Protein AF-A0A6A5AUQ7-F1 (afdb_monomer)

Sequence (508 aa):
MAEVALPLVTLDAWHAAGIHLLDLRERSEQSYEFASNLVVNIPWSEQKLRSHGASRPRPFLANVETRYVEYPSRTTRFALLCSPTIANDQVDWFTNAALHPTKQPWQVEFYILDCTGTFATAQALAIVATPHTPRPYPHARLWTPNSLMLQLLPILGHVAASTSPSSSVVMDFGCGSGRDIMFLAEEMRAQGVTSWRFYGVDHNKAGMANTIAFAGRRGVHAAYSFVQMDLRKLDAVRGILRKHQNDIKCVFGCRFLHRDLLAVARDELPVGGVFAWSHFAMPADGRPWTWPHPSKSRDILGRDELVTLFADEFEVLVNVFESDSDHGRPLNQFIAVRRAKRHQTSDKAITWTRMRTISLNKAASSSSSSSLHGDSTPLGRARALENGVDEDTKCAEGSGVRVFGAYLAFRLWRRYTTMATTSSTPAATAMRTIEVTPTASDFMLAGGRDVLVIVCWMCNGSCVVGDVAGFGWGVAAAVAARVVVTTFVRGLVGAAVPVVVGGEAVVV

Radius of gyration: 33.2 Å; Cα contacts (8 Å, |Δi|>4): 601; chains: 1; bounding box: 76×81×106 Å

Foldseek 3Di:
DPDPPFAEDAPVVQVVVVAAEEEQDAPVRPPFDFLDLRYDYDHVVLVVVEQPPDDDPPPPCPPDDHYDDAAADLPGEYEYEDAPVCVVVVVCCQQPCVSVVPDHGRRYRHYYYDDPVNVVVCVVVVGTDDPPRPRDFQHRGNYDAPPLLVVVLVVVVVVLVPDDLAEAEEEEEQCQLVNSQLVSLRSCVVVVNDRYAYEYEEQDPSSQSNSLVVCVVSVNNVRYDYHNDDLVPLVVVLVVLQVCQPRYQEYEYEADDDPVSLLSCLVRHHANHKYKYKHFEDDPVNDDDPDPPPVDPNSYHYQCNSCVSNVPFWDWPAFDWFADPPPGTIMTITMIGGHDPPPVPPPVDDDDDDDDDDDDDDDDDDDDDDDDDDDDDDDDDDDDDDDDDDDDDDDDDDDDDDDDDDDDPVVVVVVVVVVPPDDDDDDDDDDDDDDDDDDPPPDDDDDDDDADADDDDDDDDDDDDDDPPDDDDDDDDDDPHDHDHDDDDPDDPDDQDFDDDPNDTDGD

pLDDT: mean 70.65, std 29.85, range [23.12, 98.81]

InterPro domains:
  IPR029063 S-adenosyl-L-methionine-dependent methyltransferase superfamily [G3DSA:3.40.50.150] (148-302)
  IPR029063 S-adenosyl-L-methionine-dependent methyltransferase superfamily [SSF53335] (155-292)

Secondary structure (DSSP, 8-state):
----PPPB--HHHHHHHT-EEEE---TTT-SS-B--TTEEE--THHHHTT---SS---TT-TT----SSSPPPTTS-EEEEE-TTTHHHHHHHHH-GGGSTTSPPP-EEEEEE--HHHHHHHHHTT-BPPTTSPPPSSPP-SSPPPHHHHHHHHHHHHHHHHS-SS-EEEEEET-TT-HHHHHHHHHHHHTT--SEEEEEEES-HHHHHHHHHHHHHTT-TTTEEEEE--TT-HHHHHHHHHHTTTTEEEEEEES---HHHHHHHHHHSPTT-EEEEEEEB--TT-----SSSS-SGGGSB-TTHHHHHHTTTEEEEEEEEEE-TTT--EEEEEEEEEPP-------TTS------------------------------------------------------S--SHHHHHHHHSSSSS--------PPPP------TTS-----------------SS----------------------------TT--S-PPP-EETTEE---

Mean predicted aligned error: 16.61 Å

Organism: Aphanomyces astaci (NCBI:txid112090)

Structure (mmCIF, N/CA/C/O backbone):
data_AF-A0A6A5AUQ7-F1
#
_entry.id   AF-A0A6A5AUQ7-F1
#
loop_
_atom_site.group_PDB
_atom_site.id
_atom_site.type_symbol
_atom_site.label_atom_id
_atom_site.label_alt_id
_atom_site.label_comp_id
_atom_site.label_asym_id
_atom_site.label_entity_id
_atom_site.label_seq_id
_atom_site.pdbx_PDB_ins_code
_atom_site.Cartn_x
_atom_site.Cartn_y
_atom_site.Cartn_z
_atom_site.occupancy
_atom_site.B_iso_or_equiv
_atom_site.auth_seq_id
_atom_site.auth_comp_id
_atom_site.auth_asym_id
_atom_site.auth_atom_id
_atom_site.pdbx_PDB_model_num
ATOM 1 N N . MET A 1 1 ? 35.399 -4.457 -1.326 1.00 48.53 1 MET A N 1
ATOM 2 C CA . MET A 1 1 ? 34.530 -5.525 -1.862 1.00 48.53 1 MET A CA 1
ATOM 3 C C . MET A 1 1 ? 34.556 -5.382 -3.368 1.00 48.53 1 MET A C 1
ATOM 5 O O . MET A 1 1 ? 34.432 -4.251 -3.817 1.00 48.53 1 MET A O 1
ATOM 9 N N . ALA A 1 2 ? 34.825 -6.453 -4.117 1.00 49.97 2 ALA A N 1
ATOM 10 C CA . ALA A 1 2 ? 34.779 -6.389 -5.576 1.00 49.97 2 ALA A CA 1
ATOM 11 C C . ALA A 1 2 ? 33.355 -6.012 -6.001 1.00 49.97 2 ALA A C 1
ATOM 13 O O . ALA A 1 2 ? 32.391 -6.572 -5.477 1.00 49.97 2 ALA A O 1
ATOM 14 N N . GLU A 1 3 ? 33.238 -5.022 -6.877 1.00 66.94 3 GLU A N 1
ATOM 15 C CA . GLU A 1 3 ? 31.969 -4.607 -7.454 1.00 66.94 3 GLU A CA 1
ATOM 16 C C . GLU A 1 3 ? 31.450 -5.769 -8.302 1.00 66.94 3 GLU A C 1
ATOM 18 O O . GLU A 1 3 ? 32.025 -6.115 -9.335 1.00 66.94 3 GLU A O 1
ATOM 23 N N . VAL A 1 4 ? 30.428 -6.464 -7.802 1.00 70.69 4 VAL A N 1
ATOM 24 C CA . VAL A 1 4 ? 29.781 -7.527 -8.568 1.00 70.69 4 VAL A CA 1
ATOM 25 C C . VAL A 1 4 ? 29.001 -6.830 -9.671 1.00 70.69 4 VAL A C 1
ATOM 27 O O . VAL A 1 4 ? 27.964 -6.223 -9.406 1.00 70.69 4 VAL A O 1
ATOM 30 N N . ALA A 1 5 ? 29.528 -6.881 -10.894 1.00 87.75 5 ALA A N 1
ATOM 31 C CA . ALA A 1 5 ? 28.834 -6.366 -12.061 1.00 87.75 5 ALA A CA 1
ATOM 32 C C . ALA A 1 5 ? 27.478 -7.074 -12.185 1.00 87.75 5 ALA A C 1
ATOM 34 O O . ALA A 1 5 ? 27.407 -8.305 -12.219 1.00 87.75 5 ALA A O 1
ATOM 35 N N . LEU A 1 6 ? 26.403 -6.288 -12.218 1.00 95.38 6 LEU A N 1
ATOM 36 C CA . LEU A 1 6 ? 25.053 -6.809 -12.373 1.00 95.38 6 LEU A CA 1
ATOM 37 C C . LEU A 1 6 ? 24.939 -7.514 -13.743 1.00 95.38 6 LEU A C 1
ATOM 39 O O . LEU A 1 6 ? 25.365 -6.932 -14.743 1.00 95.38 6 LEU A O 1
ATOM 43 N N . PRO A 1 7 ? 24.387 -8.737 -13.836 1.00 97.31 7 PRO A N 1
ATOM 44 C CA . PRO A 1 7 ? 24.270 -9.435 -15.112 1.00 97.31 7 PRO A CA 1
ATOM 45 C C . PRO A 1 7 ? 23.380 -8.682 -16.112 1.00 97.31 7 PRO A C 1
ATOM 47 O O . PRO A 1 7 ? 22.283 -8.238 -15.766 1.00 97.31 7 PRO A O 1
ATOM 50 N N . LEU A 1 8 ? 23.840 -8.585 -17.362 1.00 97.44 8 LEU A N 1
ATOM 51 C CA . LEU A 1 8 ? 23.031 -8.174 -18.511 1.00 97.44 8 LEU A CA 1
ATOM 52 C C . LEU A 1 8 ? 22.376 -9.417 -19.125 1.00 97.44 8 LEU A C 1
ATOM 54 O O . LEU A 1 8 ? 23.083 -10.349 -19.511 1.00 97.44 8 LEU A O 1
ATOM 58 N N . VAL A 1 9 ? 21.046 -9.437 -19.227 1.00 97.81 9 VAL A N 1
ATOM 59 C CA . VAL A 1 9 ? 20.286 -10.586 -19.753 1.00 97.81 9 VAL A CA 1
ATOM 60 C C . VAL A 1 9 ? 19.285 -10.177 -20.836 1.00 97.81 9 VAL A C 1
ATOM 62 O O . VAL A 1 9 ? 19.028 -8.994 -21.062 1.00 97.81 9 VAL A O 1
ATOM 65 N N . THR A 1 10 ? 18.713 -11.169 -21.524 1.00 97.38 10 THR A N 1
ATOM 66 C CA . THR A 1 10 ? 17.665 -10.964 -22.533 1.00 97.38 10 THR A CA 1
ATOM 67 C C . THR A 1 10 ? 16.273 -10.879 -21.905 1.00 97.38 10 THR A C 1
ATOM 69 O O . THR A 1 10 ? 16.040 -11.336 -20.783 1.00 97.38 10 THR A O 1
ATOM 72 N N . LEU A 1 11 ? 15.314 -10.339 -22.662 1.00 97.56 11 LEU A N 1
ATOM 73 C CA . LEU A 1 11 ? 13.911 -10.299 -22.249 1.00 97.56 11 LEU A CA 1
ATOM 74 C C . LEU A 1 11 ? 13.304 -11.705 -22.081 1.00 97.56 11 LEU A C 1
ATOM 76 O O . LEU A 1 11 ? 12.533 -11.917 -21.148 1.00 97.56 11 LEU A O 1
ATOM 80 N N . ASP A 1 12 ? 13.704 -12.680 -22.903 1.00 97.44 12 ASP A N 1
ATOM 81 C CA . ASP A 1 12 ? 13.286 -14.084 -22.752 1.00 97.44 12 ASP A CA 1
ATOM 82 C C . ASP A 1 12 ? 13.750 -14.686 -21.422 1.00 97.44 12 ASP A C 1
ATOM 84 O O . ASP A 1 12 ? 12.980 -15.359 -20.735 1.00 97.44 12 ASP A O 1
ATOM 88 N N . ALA A 1 13 ? 14.999 -14.410 -21.027 1.00 97.31 13 ALA A N 1
ATOM 89 C CA . ALA A 1 13 ? 15.547 -14.882 -19.759 1.00 97.31 13 ALA A CA 1
ATOM 90 C C . ALA A 1 13 ? 14.789 -14.284 -18.565 1.00 97.31 13 ALA A C 1
ATOM 92 O O . ALA A 1 13 ? 14.479 -14.994 -17.609 1.00 97.31 13 ALA A O 1
ATOM 93 N N . TRP A 1 14 ? 14.431 -12.998 -18.641 1.00 97.25 14 TRP A N 1
ATOM 94 C CA . TRP A 1 14 ? 13.569 -12.374 -17.640 1.00 97.25 14 TRP A CA 1
ATOM 95 C C . TRP A 1 14 ? 12.188 -13.028 -17.572 1.00 97.25 14 TRP A C 1
ATOM 97 O O . TRP A 1 14 ? 11.718 -13.358 -16.482 1.00 97.25 14 TRP A O 1
ATOM 107 N N . HIS A 1 15 ? 11.548 -13.235 -18.723 1.00 96.81 15 HIS A N 1
ATOM 108 C CA . HIS A 1 15 ? 10.217 -13.828 -18.781 1.00 96.81 15 HIS A CA 1
ATOM 109 C C . HIS A 1 15 ? 10.211 -15.236 -18.167 1.00 96.81 15 HIS A C 1
ATOM 111 O O . HIS A 1 15 ? 9.313 -15.571 -17.397 1.00 96.81 15 HIS A O 1
ATOM 117 N N . ALA A 1 16 ? 11.259 -16.027 -18.420 1.00 96.88 16 ALA A N 1
ATOM 118 C CA . ALA A 1 16 ? 11.455 -17.334 -17.798 1.00 96.88 16 ALA A CA 1
ATOM 119 C C . ALA A 1 16 ? 11.699 -17.259 -16.276 1.00 96.88 16 ALA A C 1
ATOM 121 O O . ALA A 1 16 ? 11.288 -18.163 -15.550 1.00 96.88 16 ALA A O 1
ATOM 122 N N . ALA A 1 17 ? 12.342 -16.196 -15.781 1.00 96.44 17 ALA A N 1
ATOM 123 C CA . ALA A 1 17 ? 12.592 -16.000 -14.352 1.00 96.44 17 ALA A CA 1
ATOM 124 C C . ALA A 1 17 ? 11.321 -15.652 -13.556 1.00 96.44 17 ALA A C 1
ATOM 126 O O . ALA A 1 17 ? 11.266 -15.906 -12.353 1.00 96.44 17 ALA A O 1
ATOM 127 N N . GLY A 1 18 ? 10.303 -15.067 -14.201 1.00 95.25 18 GLY A N 1
ATOM 128 C CA . GLY A 1 18 ? 9.011 -14.776 -13.570 1.00 95.25 18 GLY A CA 1
ATOM 129 C C . GLY A 1 18 ? 9.073 -13.751 -12.429 1.00 95.25 18 GLY A C 1
ATOM 130 O O . GLY A 1 18 ? 8.227 -13.777 -11.536 1.00 95.25 18 GLY A O 1
ATOM 131 N N . ILE A 1 19 ? 10.071 -12.860 -12.434 1.00 94.50 19 ILE A N 1
ATOM 132 C CA . ILE A 1 19 ? 10.223 -11.782 -11.442 1.00 94.50 19 ILE A CA 1
ATOM 133 C C . ILE A 1 19 ? 9.676 -10.452 -11.969 1.00 94.50 19 ILE A C 1
ATOM 135 O O . ILE A 1 19 ? 9.499 -10.264 -13.172 1.00 94.50 19 ILE A O 1
ATOM 139 N N . HIS A 1 20 ? 9.437 -9.491 -11.076 1.00 94.81 20 HIS A N 1
ATOM 140 C CA . HIS A 1 20 ? 9.008 -8.154 -11.483 1.00 94.81 20 HIS A CA 1
ATOM 141 C C . HIS A 1 20 ? 10.052 -7.449 -12.359 1.00 94.81 20 HIS A C 1
ATOM 143 O O . HIS A 1 20 ? 11.252 -7.557 -12.109 1.00 94.81 20 HIS A O 1
ATOM 149 N N . LEU A 1 21 ? 9.583 -6.679 -13.342 1.00 95.44 21 LEU A N 1
ATOM 150 C CA . LEU A 1 21 ? 10.401 -5.810 -14.188 1.00 95.44 21 LEU A CA 1
ATOM 151 C C . LEU A 1 21 ? 10.022 -4.355 -13.948 1.00 95.44 21 LEU A C 1
ATOM 153 O O . LEU A 1 21 ? 8.874 -3.958 -14.155 1.00 95.44 21 LEU A O 1
ATOM 157 N N . LEU A 1 22 ? 10.996 -3.553 -13.539 1.00 95.25 22 LEU A N 1
ATOM 158 C CA . LEU A 1 22 ? 10.864 -2.108 -13.495 1.00 95.25 22 LEU A CA 1
ATOM 159 C C . LEU A 1 22 ? 11.308 -1.531 -14.845 1.00 95.25 22 LEU A C 1
ATOM 161 O O . LEU A 1 22 ? 12.498 -1.502 -15.152 1.00 95.25 22 LEU A O 1
ATOM 165 N N . ASP A 1 23 ? 10.342 -1.080 -15.642 1.00 95.44 23 ASP A N 1
ATOM 166 C CA . ASP A 1 23 ? 10.584 -0.389 -16.908 1.00 95.44 23 ASP A CA 1
ATOM 167 C C . ASP A 1 23 ? 10.932 1.078 -16.633 1.00 95.44 23 ASP A C 1
ATOM 169 O O . ASP A 1 23 ? 10.076 1.858 -16.208 1.00 95.44 23 ASP A O 1
ATOM 173 N N . LEU A 1 24 ? 12.201 1.436 -16.842 1.00 95.25 24 LEU A N 1
ATOM 174 C CA . LEU A 1 24 ? 12.746 2.768 -16.577 1.00 95.25 24 LEU A CA 1
ATOM 175 C C . LEU A 1 24 ? 12.715 3.691 -17.797 1.00 95.25 24 LEU A C 1
ATOM 177 O O . LEU A 1 24 ? 13.176 4.828 -17.697 1.00 95.25 24 LEU A O 1
ATOM 181 N N . ARG A 1 25 ? 12.202 3.234 -18.940 1.00 95.00 25 ARG A N 1
ATOM 182 C CA . ARG A 1 25 ? 12.149 4.046 -20.158 1.00 95.00 25 ARG A CA 1
ATOM 183 C C . ARG A 1 25 ? 11.287 5.280 -19.951 1.00 95.00 25 ARG A C 1
ATOM 185 O O . ARG A 1 25 ? 10.238 5.228 -19.300 1.00 95.00 25 ARG A O 1
ATOM 192 N N . GLU A 1 26 ? 11.727 6.392 -20.523 1.00 93.19 26 GLU A N 1
ATOM 193 C CA . GLU A 1 26 ? 10.918 7.597 -20.607 1.00 93.19 26 GLU A CA 1
ATOM 194 C C . GLU A 1 26 ? 9.684 7.347 -21.470 1.00 93.19 26 GLU A C 1
ATOM 196 O O . GLU A 1 26 ? 9.705 6.545 -22.403 1.00 93.19 26 GLU A O 1
ATOM 201 N N . ARG A 1 27 ? 8.609 8.101 -21.229 1.00 90.56 27 ARG A N 1
ATOM 202 C CA . ARG A 1 27 ? 7.393 7.998 -22.056 1.00 90.56 27 ARG A CA 1
ATOM 203 C C . ARG A 1 27 ? 7.675 8.234 -23.542 1.00 90.56 27 ARG A C 1
ATOM 205 O O . ARG A 1 27 ? 7.022 7.643 -24.388 1.00 90.56 27 ARG A O 1
ATOM 212 N N . SER A 1 28 ? 8.653 9.084 -23.861 1.00 93.69 28 SER A N 1
ATOM 213 C CA . SER A 1 28 ? 9.099 9.342 -25.235 1.00 93.69 28 SER A CA 1
ATOM 214 C C . SER A 1 28 ? 9.925 8.205 -25.846 1.00 93.69 28 SER A C 1
ATOM 216 O O . SER A 1 28 ? 10.066 8.157 -27.062 1.00 93.69 28 SER A O 1
ATOM 218 N N . GLU A 1 29 ? 10.497 7.323 -25.025 1.00 93.25 29 GLU A N 1
ATOM 219 C CA . GLU A 1 29 ? 11.262 6.146 -25.463 1.00 93.25 29 GLU A CA 1
ATOM 220 C C . GLU A 1 29 ? 10.356 4.912 -25.639 1.00 93.25 29 GLU A C 1
ATOM 222 O O . GLU A 1 29 ? 10.711 3.970 -26.349 1.00 93.25 29 GLU A O 1
ATOM 227 N N . GLN A 1 30 ? 9.169 4.908 -25.023 1.00 91.31 30 GLN A N 1
ATOM 228 C CA . GLN A 1 30 ? 8.204 3.814 -25.112 1.00 91.31 30 GLN A CA 1
ATOM 229 C C . GLN A 1 30 ? 7.522 3.764 -26.482 1.00 91.31 30 GLN A C 1
ATOM 231 O O . GLN A 1 30 ? 6.446 4.314 -26.698 1.00 91.31 30 GLN A O 1
ATOM 236 N N . SER A 1 31 ? 8.133 3.029 -27.408 1.00 91.06 31 SER A N 1
ATOM 237 C CA . SER A 1 31 ? 7.503 2.653 -28.683 1.00 91.06 31 SER A CA 1
ATOM 238 C C . SER A 1 31 ? 6.434 1.559 -28.533 1.00 91.06 31 SER A C 1
ATOM 240 O O . SER A 1 31 ? 5.654 1.328 -29.454 1.00 91.06 31 SER A O 1
ATOM 242 N N . TYR A 1 32 ? 6.388 0.892 -27.376 1.00 91.81 32 TYR A N 1
ATOM 243 C CA . TYR A 1 32 ? 5.412 -0.133 -27.017 1.00 91.81 32 TYR A CA 1
ATOM 244 C C . TYR A 1 32 ? 5.265 -0.232 -25.493 1.00 91.81 32 TYR A C 1
ATOM 246 O O . TYR A 1 32 ? 6.197 0.061 -24.736 1.00 91.81 32 TYR A O 1
ATOM 254 N N . GLU A 1 33 ? 4.103 -0.708 -25.050 1.00 91.44 33 GLU A N 1
ATOM 255 C CA . GLU A 1 33 ? 3.820 -1.006 -23.646 1.00 91.44 33 GLU A CA 1
ATOM 256 C C . GLU A 1 33 ? 3.744 -2.516 -23.417 1.00 91.44 33 GLU A C 1
ATOM 258 O O . GLU A 1 33 ? 3.362 -3.277 -24.308 1.00 91.44 33 GLU A O 1
ATOM 263 N N . PHE A 1 34 ? 4.077 -2.955 -22.206 1.00 92.56 34 PHE A N 1
ATOM 264 C CA . PHE A 1 34 ? 3.918 -4.350 -21.815 1.00 92.56 34 PHE A CA 1
ATOM 265 C C . PHE A 1 34 ? 2.489 -4.626 -21.325 1.00 92.56 34 PHE A C 1
ATOM 267 O O . PHE A 1 34 ? 1.947 -3.880 -20.513 1.00 92.56 34 PHE A O 1
ATOM 274 N N . ALA A 1 35 ? 1.902 -5.736 -21.770 1.00 91.50 35 ALA A N 1
ATOM 275 C CA . ALA A 1 35 ? 0.637 -6.277 -21.265 1.00 91.50 35 ALA A CA 1
ATOM 276 C C . ALA A 1 35 ? 0.813 -7.148 -20.004 1.00 91.50 35 ALA A C 1
ATOM 278 O O . ALA A 1 35 ? -0.169 -7.588 -19.411 1.00 91.50 35 ALA A O 1
ATOM 279 N N . SER A 1 36 ? 2.056 -7.426 -19.601 1.00 90.69 36 SER A N 1
ATOM 280 C CA . SER A 1 36 ? 2.368 -8.290 -18.462 1.00 90.69 36 SER A CA 1
ATOM 281 C C . SER A 1 36 ? 2.075 -7.612 -17.118 1.00 90.69 36 SER A C 1
ATOM 283 O O . SER A 1 36 ? 2.457 -6.468 -16.880 1.00 90.69 36 SER A O 1
ATOM 285 N N . ASN A 1 37 ? 1.467 -8.360 -16.194 1.00 89.75 37 ASN A N 1
ATOM 286 C CA . ASN A 1 37 ? 1.226 -7.943 -14.809 1.00 89.75 37 ASN A CA 1
ATOM 287 C C . ASN A 1 37 ? 2.487 -7.983 -13.919 1.00 89.75 37 ASN A C 1
ATOM 289 O O . ASN A 1 37 ? 2.405 -7.700 -12.723 1.00 89.75 37 ASN A O 1
ATOM 293 N N . LEU A 1 38 ? 3.642 -8.341 -14.481 1.00 92.38 38 LEU A N 1
ATOM 294 C CA . LEU A 1 38 ? 4.935 -8.292 -13.801 1.00 92.38 38 LEU A CA 1
ATOM 295 C C . LEU A 1 38 ? 5.730 -7.032 -14.144 1.00 92.38 38 LEU A C 1
ATOM 297 O O . LEU A 1 38 ? 6.709 -6.740 -13.458 1.00 92.38 38 LEU A O 1
ATOM 301 N N . VAL A 1 39 ? 5.311 -6.278 -15.163 1.00 93.12 39 VAL A N 1
ATOM 302 C CA . VAL A 1 39 ? 6.010 -5.072 -15.606 1.00 93.12 39 VAL A CA 1
ATOM 303 C C . VAL A 1 39 ? 5.352 -3.836 -15.011 1.00 93.12 39 VAL A C 1
ATOM 305 O O . VAL A 1 39 ? 4.146 -3.631 -15.128 1.00 93.12 39 VAL A O 1
ATOM 308 N N . VAL A 1 40 ? 6.161 -2.985 -14.388 1.00 91.75 40 VAL A N 1
ATOM 309 C CA . VAL A 1 40 ? 5.739 -1.679 -13.881 1.00 91.75 40 VAL A CA 1
ATOM 310 C C . VAL A 1 40 ? 6.630 -0.626 -14.510 1.00 91.75 40 VAL A C 1
ATOM 312 O O . VAL A 1 40 ? 7.842 -0.644 -14.309 1.00 91.75 40 VAL A O 1
ATOM 315 N N . ASN A 1 41 ? 6.038 0.304 -15.258 1.00 91.69 41 ASN A N 1
ATOM 316 C CA . ASN A 1 41 ? 6.781 1.434 -15.796 1.00 91.69 41 ASN A CA 1
ATOM 317 C C . ASN A 1 41 ? 6.793 2.603 -14.814 1.00 91.69 41 ASN A C 1
ATOM 319 O O . ASN A 1 41 ? 5.745 3.084 -14.386 1.00 91.69 41 ASN A O 1
ATOM 323 N N . ILE A 1 42 ? 7.999 3.067 -14.495 1.00 88.94 42 ILE A N 1
ATOM 324 C CA . ILE A 1 42 ? 8.227 4.318 -13.781 1.00 88.94 42 ILE A CA 1
ATOM 325 C C . ILE A 1 42 ? 9.344 5.054 -14.537 1.00 88.94 42 ILE A C 1
ATOM 327 O O . ILE A 1 42 ? 10.518 4.723 -14.320 1.00 88.94 42 ILE A O 1
ATOM 331 N N . PRO A 1 43 ? 8.998 6.039 -15.388 1.00 90.88 43 PRO A N 1
ATOM 332 C CA . PRO A 1 43 ? 9.950 6.756 -16.233 1.00 90.88 43 PRO A CA 1
ATOM 333 C C . PRO A 1 43 ? 11.170 7.271 -15.472 1.00 90.88 43 PRO A C 1
ATOM 335 O O . PRO A 1 43 ? 11.044 7.719 -14.329 1.00 90.88 43 PRO A O 1
ATOM 338 N N . TRP A 1 44 ? 12.352 7.228 -16.091 1.00 90.94 44 TRP A N 1
ATOM 339 C CA . TRP A 1 44 ? 13.608 7.604 -15.437 1.00 90.94 44 TRP A CA 1
ATOM 340 C C . TRP A 1 44 ? 13.608 9.028 -14.862 1.00 90.94 44 TRP A C 1
ATOM 342 O O . TRP A 1 44 ? 14.082 9.265 -13.747 1.00 90.94 44 TRP A O 1
ATOM 352 N N . SER A 1 45 ? 13.003 9.977 -15.565 1.00 87.00 45 SER A N 1
ATOM 353 C CA . SER A 1 45 ? 12.801 11.351 -15.108 1.00 87.00 45 SER A CA 1
ATOM 354 C C . SER A 1 45 ? 12.014 11.423 -13.795 1.00 87.00 45 SER A C 1
ATOM 356 O O . SER A 1 45 ? 12.358 12.208 -12.907 1.00 87.00 45 SER A O 1
ATOM 358 N N . GLU A 1 46 ? 11.035 10.534 -13.602 1.00 79.94 46 GLU A N 1
ATOM 359 C CA . GLU A 1 46 ? 10.243 10.409 -12.373 1.00 79.94 46 GLU A CA 1
ATOM 360 C C . GLU A 1 46 ? 11.035 9.757 -11.210 1.00 79.94 46 GLU A C 1
ATOM 362 O O . GLU A 1 46 ? 10.570 9.758 -10.059 1.00 79.94 46 GLU A O 1
ATOM 367 N N . GLN A 1 47 ? 12.238 9.221 -11.476 1.00 74.44 47 GLN A N 1
ATOM 368 C CA . GLN A 1 47 ? 13.156 8.611 -10.500 1.00 74.44 47 GLN A CA 1
ATOM 369 C C . GLN A 1 47 ? 14.088 9.654 -9.865 1.00 74.44 47 GLN A C 1
ATOM 371 O O . GLN A 1 47 ? 14.189 9.732 -8.638 1.00 74.44 47 GLN A O 1
ATOM 376 N N . LYS A 1 48 ? 14.749 10.480 -10.694 1.00 58.75 48 LYS A N 1
ATOM 377 C CA . LYS A 1 48 ? 15.821 11.419 -10.288 1.00 58.75 48 LYS A CA 1
ATOM 378 C C . LYS A 1 48 ? 15.346 12.564 -9.385 1.00 58.75 48 LYS A C 1
ATOM 380 O O . LYS A 1 48 ? 16.117 13.092 -8.585 1.00 58.75 48 LYS A O 1
ATOM 385 N N . LEU A 1 49 ? 14.062 12.913 -9.434 1.00 52.25 49 LEU A N 1
ATOM 386 C CA . LEU A 1 49 ? 13.455 13.962 -8.599 1.00 52.25 49 LEU A CA 1
ATOM 387 C C . LEU A 1 49 ? 13.398 13.616 -7.095 1.00 52.25 49 LEU A C 1
ATOM 389 O O . LEU A 1 49 ? 13.007 14.447 -6.273 1.00 52.25 49 LEU A O 1
ATOM 393 N N . ARG A 1 50 ? 13.797 12.398 -6.708 1.00 53.78 50 ARG A N 1
ATOM 394 C CA . ARG A 1 50 ? 13.569 11.831 -5.368 1.00 53.78 50 ARG A CA 1
ATOM 395 C C . ARG A 1 50 ? 14.740 11.997 -4.392 1.00 53.78 50 ARG A C 1
ATOM 397 O O . ARG A 1 50 ? 14.581 11.684 -3.210 1.00 53.78 50 ARG A O 1
ATOM 404 N N . SER A 1 51 ? 15.880 12.509 -4.851 1.00 43.84 51 SER A N 1
ATOM 405 C CA . SER A 1 51 ? 17.178 12.156 -4.250 1.00 43.84 51 SER A CA 1
ATOM 406 C C . SER A 1 51 ? 18.029 13.320 -3.780 1.00 43.84 51 SER A C 1
ATOM 408 O O . SER A 1 51 ? 18.904 13.140 -2.935 1.00 43.84 51 SER A O 1
ATOM 410 N N . HIS A 1 52 ? 17.769 14.529 -4.273 1.00 39.94 52 HIS A N 1
ATOM 411 C CA . HIS A 1 52 ? 18.480 15.714 -3.808 1.00 39.94 52 HIS A CA 1
ATOM 412 C C . HIS A 1 52 ? 17.888 16.207 -2.485 1.00 39.94 52 HIS A C 1
ATOM 414 O O . HIS A 1 52 ? 17.246 17.248 -2.392 1.00 39.94 52 HIS A O 1
ATOM 420 N N . GLY A 1 53 ? 18.143 15.427 -1.436 1.00 42.91 53 GLY A N 1
ATOM 421 C CA . GLY A 1 53 ? 18.118 15.853 -0.042 1.00 42.91 53 GLY A CA 1
ATOM 422 C C . GLY A 1 53 ? 19.437 16.502 0.389 1.00 42.91 53 GLY A C 1
ATOM 423 O O . GLY A 1 53 ? 19.848 16.311 1.526 1.00 42.91 53 GLY A O 1
ATOM 424 N N . ALA A 1 54 ? 20.124 17.230 -0.497 1.00 39.50 54 ALA A N 1
ATOM 425 C CA . ALA A 1 54 ? 21.305 18.010 -0.142 1.00 39.50 54 ALA A CA 1
ATOM 426 C C . ALA A 1 54 ? 21.466 19.222 -1.078 1.00 39.50 54 ALA A C 1
ATOM 428 O O . ALA A 1 54 ? 21.517 19.081 -2.297 1.00 39.50 54 ALA A O 1
ATOM 429 N N . SER A 1 55 ? 21.510 20.404 -0.454 1.00 37.06 55 SER A N 1
ATOM 430 C CA . SER A 1 55 ? 22.151 21.646 -0.921 1.00 37.06 55 SER A CA 1
ATOM 431 C C . SER A 1 55 ? 21.689 22.303 -2.235 1.00 37.06 55 SER A C 1
ATOM 433 O O . SER A 1 55 ? 22.500 22.615 -3.099 1.00 37.06 55 SER A O 1
ATOM 435 N N . ARG A 1 56 ? 20.404 22.667 -2.317 1.00 38.97 56 ARG A N 1
ATOM 436 C CA . ARG A 1 56 ? 19.894 24.032 -2.626 1.00 38.97 56 ARG A CA 1
ATOM 437 C C . ARG A 1 56 ? 18.502 23.928 -3.265 1.00 38.97 56 ARG A C 1
ATOM 439 O O . ARG A 1 56 ? 18.364 23.293 -4.309 1.00 38.97 56 ARG A O 1
ATOM 446 N N . PRO A 1 57 ? 17.473 24.586 -2.706 1.00 42.12 57 PRO A N 1
ATOM 447 C CA . PRO A 1 57 ? 16.237 24.785 -3.445 1.00 42.12 57 PRO A CA 1
ATOM 448 C C . PRO A 1 57 ? 16.558 25.657 -4.663 1.00 42.12 57 PRO A C 1
ATOM 450 O O . PRO A 1 57 ? 17.003 26.792 -4.502 1.00 42.12 57 PRO A O 1
ATOM 453 N N . ARG A 1 58 ? 16.357 25.147 -5.887 1.00 43.28 58 ARG A N 1
ATOM 454 C CA . ARG A 1 58 ? 16.222 26.039 -7.046 1.00 43.28 58 ARG A CA 1
ATOM 455 C C . ARG A 1 58 ? 14.893 26.782 -6.868 1.00 43.28 58 ARG A C 1
ATOM 457 O O . ARG A 1 58 ? 13.859 26.118 -6.820 1.00 43.28 58 ARG A O 1
ATOM 464 N N . PRO A 1 59 ? 14.882 28.119 -6.766 1.00 45.16 59 PRO A N 1
ATOM 465 C CA . PRO A 1 59 ? 13.693 28.859 -6.348 1.00 45.16 59 PRO A CA 1
ATOM 466 C C . PRO A 1 59 ? 12.621 29.033 -7.439 1.00 45.16 59 PRO A C 1
ATOM 468 O O . PRO A 1 59 ? 11.732 29.853 -7.255 1.00 45.16 59 PRO A O 1
ATOM 471 N N . PHE A 1 60 ? 12.659 28.302 -8.564 1.00 43.00 60 PHE A N 1
ATOM 472 C CA . PHE A 1 60 ? 11.817 28.663 -9.718 1.00 43.00 60 PHE A CA 1
ATOM 473 C C . PHE A 1 60 ? 11.011 27.547 -10.399 1.00 43.00 60 PHE A C 1
ATOM 475 O O . PHE A 1 60 ? 10.374 27.800 -11.413 1.00 43.00 60 PHE A O 1
ATOM 482 N N . LEU A 1 61 ? 10.952 26.333 -9.841 1.00 44.50 61 LEU A N 1
ATOM 483 C CA . LEU A 1 61 ? 10.017 25.299 -10.318 1.00 44.50 61 LEU A CA 1
ATOM 484 C C . LEU A 1 61 ? 9.343 24.606 -9.129 1.00 44.50 61 LEU A C 1
ATOM 486 O O . LEU A 1 61 ? 9.712 23.508 -8.725 1.00 44.50 61 LEU A O 1
ATOM 490 N N . ALA A 1 62 ? 8.349 25.279 -8.551 1.00 42.53 62 ALA A N 1
ATOM 491 C CA . ALA A 1 62 ? 7.578 24.811 -7.398 1.00 42.53 62 ALA A CA 1
ATOM 492 C C . ALA A 1 62 ? 6.502 23.750 -7.727 1.00 42.53 62 ALA A C 1
ATOM 494 O O . ALA A 1 62 ? 5.717 23.407 -6.850 1.00 42.53 62 ALA A O 1
ATOM 495 N N . ASN A 1 63 ? 6.471 23.200 -8.947 1.00 41.69 63 ASN A N 1
ATOM 496 C CA . ASN A 1 63 ? 5.361 22.356 -9.417 1.00 41.69 63 ASN A CA 1
ATOM 497 C C . ASN A 1 63 ? 5.725 20.895 -9.720 1.00 41.69 63 ASN A C 1
ATOM 499 O O . ASN A 1 63 ? 4.936 20.202 -10.351 1.00 41.69 63 ASN A O 1
ATOM 503 N N . VAL A 1 64 ? 6.881 20.389 -9.280 1.00 43.94 64 VAL A N 1
ATOM 504 C CA . VAL A 1 64 ? 7.241 18.990 -9.566 1.00 43.94 64 VAL A CA 1
ATOM 505 C C . VAL A 1 64 ? 6.911 18.073 -8.388 1.00 43.94 64 VAL A C 1
ATOM 507 O O . VAL A 1 64 ? 7.695 17.795 -7.480 1.00 43.94 64 VAL A O 1
ATOM 510 N N . GLU A 1 65 ? 5.654 17.665 -8.454 1.00 48.50 65 GLU A N 1
ATOM 511 C CA . GLU A 1 65 ? 4.954 16.557 -7.829 1.00 48.50 65 GLU A CA 1
ATOM 512 C C . GLU A 1 65 ? 5.606 15.219 -8.229 1.00 48.50 65 GLU A C 1
ATOM 514 O O . GLU A 1 65 ? 5.510 14.822 -9.382 1.00 48.50 65 GLU A O 1
ATOM 519 N N . THR A 1 66 ? 6.333 14.539 -7.330 1.00 45.47 66 THR A N 1
ATOM 520 C CA . THR A 1 66 ? 6.664 13.091 -7.436 1.00 45.47 66 THR A CA 1
ATOM 521 C C . THR A 1 66 ? 7.558 12.642 -6.281 1.00 45.47 66 THR A C 1
ATOM 523 O O . THR A 1 66 ? 8.777 12.810 -6.305 1.00 45.47 66 THR A O 1
ATOM 526 N N . ARG A 1 67 ? 6.989 12.021 -5.242 1.00 56.25 67 ARG A N 1
ATOM 527 C CA . ARG A 1 67 ? 7.779 11.359 -4.195 1.00 56.25 67 ARG A CA 1
ATOM 528 C C . ARG A 1 67 ? 7.132 10.052 -3.715 1.00 56.25 67 ARG A C 1
ATOM 530 O O . ARG A 1 67 ? 6.000 10.034 -3.258 1.00 56.25 67 ARG A O 1
ATOM 537 N N . TYR A 1 68 ? 7.927 8.981 -3.782 1.00 55.31 68 TYR A N 1
ATOM 538 C CA . TYR A 1 68 ? 7.873 7.756 -2.965 1.00 55.31 68 TYR A CA 1
ATOM 539 C C . TYR A 1 68 ? 6.573 6.958 -2.868 1.00 55.31 68 TYR A C 1
ATOM 541 O O . TYR A 1 68 ? 6.059 6.808 -1.761 1.00 55.31 68 TYR A O 1
ATOM 549 N N . VAL A 1 69 ? 6.101 6.317 -3.945 1.00 58.25 69 VAL A N 1
ATOM 550 C CA . VAL A 1 69 ? 5.017 5.343 -3.716 1.00 58.25 69 VAL A CA 1
ATOM 551 C C . VAL A 1 69 ? 5.150 3.983 -4.382 1.00 58.25 69 VAL A C 1
ATOM 553 O O . VAL A 1 69 ? 4.677 3.006 -3.812 1.00 58.25 69 VAL A O 1
ATOM 556 N N . GLU A 1 70 ? 5.944 3.827 -5.438 1.00 74.81 70 GLU A N 1
ATOM 557 C CA . GLU A 1 70 ? 5.867 2.586 -6.233 1.00 74.81 70 GLU A CA 1
ATOM 558 C C . GLU A 1 70 ? 7.100 1.692 -6.211 1.00 74.81 70 GLU A C 1
ATOM 560 O O . GLU A 1 70 ? 7.079 0.646 -6.838 1.00 74.81 70 GLU A O 1
ATOM 565 N N . TYR A 1 71 ? 8.161 2.036 -5.474 1.00 80.81 71 TYR A N 1
ATOM 566 C CA . TYR A 1 71 ? 9.331 1.157 -5.443 1.00 80.81 71 TYR A CA 1
ATOM 567 C C . TYR A 1 71 ? 9.097 -0.143 -4.688 1.00 80.81 71 TYR A C 1
ATOM 569 O O . TYR A 1 71 ? 8.403 -0.124 -3.657 1.00 80.81 71 TYR A O 1
ATOM 577 N N . PRO A 1 72 ? 9.788 -1.210 -5.116 1.00 82.19 72 PRO A N 1
ATOM 578 C CA . PRO A 1 72 ? 9.882 -2.412 -4.326 1.00 82.19 72 PRO A CA 1
ATOM 579 C C . PRO A 1 72 ? 10.516 -2.154 -2.970 1.00 82.19 72 PRO A C 1
ATOM 581 O O . PRO A 1 72 ? 11.291 -1.202 -2.783 1.00 82.19 72 PRO A O 1
ATOM 584 N N . SER A 1 73 ? 10.163 -3.005 -2.001 1.00 81.56 73 SER A N 1
ATOM 585 C CA . SER A 1 73 ? 10.951 -3.073 -0.774 1.00 81.56 73 SER A CA 1
ATOM 586 C C . SER A 1 73 ? 12.392 -3.417 -1.154 1.00 81.56 73 SER A C 1
ATOM 588 O O . SER A 1 73 ? 12.653 -4.064 -2.168 1.00 81.56 73 SER A O 1
ATOM 590 N N . ARG A 1 74 ? 13.354 -3.008 -0.329 1.00 84.75 74 ARG A N 1
ATOM 591 C CA . ARG A 1 74 ? 14.769 -3.327 -0.581 1.00 84.75 74 ARG A CA 1
ATOM 592 C C . ARG A 1 74 ? 15.076 -4.826 -0.446 1.00 84.75 74 ARG A C 1
ATOM 594 O O . ARG A 1 74 ? 16.160 -5.247 -0.812 1.00 84.75 74 ARG A O 1
ATOM 601 N N . THR A 1 75 ? 14.120 -5.617 0.037 1.00 82.88 75 THR A N 1
ATOM 602 C CA . THR A 1 75 ? 14.174 -7.083 0.129 1.00 82.88 75 THR A CA 1
ATOM 603 C C . THR A 1 75 ? 13.475 -7.795 -1.031 1.00 82.88 75 THR A C 1
ATOM 605 O O . THR A 1 75 ? 13.578 -9.012 -1.140 1.00 82.88 75 THR A O 1
ATOM 608 N N . THR A 1 76 ? 12.744 -7.070 -1.881 1.00 87.31 76 THR A N 1
ATOM 609 C CA . THR A 1 76 ? 12.066 -7.652 -3.045 1.00 87.31 76 THR A CA 1
ATOM 610 C C . THR A 1 76 ? 13.051 -7.739 -4.203 1.00 87.31 76 THR A C 1
ATOM 612 O O . THR A 1 76 ? 13.686 -6.739 -4.540 1.00 87.31 76 THR A O 1
ATOM 615 N N . ARG A 1 77 ? 13.144 -8.919 -4.822 1.00 92.69 77 ARG A N 1
ATOM 616 C CA . ARG A 1 77 ? 13.925 -9.154 -6.043 1.00 92.69 77 ARG A CA 1
ATOM 617 C C . ARG A 1 77 ? 13.174 -8.656 -7.273 1.00 92.69 77 ARG A C 1
ATOM 619 O O . ARG A 1 77 ? 11.977 -8.911 -7.407 1.00 92.69 77 ARG A O 1
ATOM 626 N N . PHE A 1 78 ? 13.873 -7.968 -8.168 1.00 95.69 78 PHE A N 1
ATOM 627 C CA . PHE A 1 78 ? 13.323 -7.487 -9.436 1.00 95.69 78 PHE A CA 1
ATOM 628 C C . PHE A 1 78 ? 14.429 -7.252 -10.472 1.00 95.69 78 PHE A C 1
ATOM 630 O O . PHE A 1 78 ? 15.618 -7.233 -10.146 1.00 95.69 78 PHE A O 1
ATOM 637 N N . ALA A 1 79 ? 14.018 -7.064 -11.721 1.00 97.31 79 ALA A N 1
ATOM 638 C CA . ALA A 1 79 ? 14.870 -6.708 -12.845 1.00 97.31 79 ALA A CA 1
ATOM 639 C C . ALA A 1 79 ? 14.632 -5.263 -13.298 1.00 97.31 79 ALA A C 1
ATOM 641 O O . ALA A 1 79 ? 13.578 -4.679 -13.027 1.00 97.31 79 ALA A O 1
ATOM 642 N N . LEU A 1 80 ? 15.594 -4.704 -14.031 1.00 97.38 80 LEU A N 1
ATOM 643 C CA . LEU A 1 80 ? 15.474 -3.393 -14.674 1.00 97.38 80 LEU A CA 1
ATOM 644 C C . LEU A 1 80 ? 15.391 -3.546 -16.194 1.00 97.38 80 LEU A C 1
ATOM 646 O O . LEU A 1 80 ? 16.179 -4.286 -16.778 1.00 97.38 80 LEU A O 1
ATOM 650 N N . LEU A 1 81 ? 14.491 -2.804 -16.836 1.00 97.62 81 LEU A N 1
ATOM 651 C CA . LEU A 1 81 ? 14.576 -2.517 -18.267 1.00 97.62 81 LEU A CA 1
ATOM 652 C C . LEU A 1 81 ? 15.083 -1.085 -18.434 1.00 97.62 81 LEU A C 1
ATOM 654 O O . LEU A 1 81 ? 14.411 -0.128 -18.043 1.00 97.62 81 LEU A O 1
ATOM 658 N N . CYS A 1 82 ? 16.286 -0.967 -18.984 1.00 97.56 82 CYS A N 1
ATOM 659 C CA . CYS A 1 82 ? 17.067 0.259 -19.035 1.00 97.56 82 CYS A CA 1
ATOM 660 C C . CYS A 1 82 ? 17.137 0.835 -20.453 1.00 97.56 82 CYS A C 1
ATOM 662 O O . CYS A 1 82 ? 17.182 0.098 -21.441 1.00 97.56 82 CYS A O 1
ATOM 664 N N . SER A 1 83 ? 17.240 2.162 -20.544 1.00 96.19 83 SER A N 1
ATOM 665 C CA . SER A 1 83 ? 17.587 2.840 -21.796 1.00 96.19 83 SER A CA 1
ATOM 666 C C . SER A 1 83 ? 19.080 2.611 -22.081 1.00 96.19 83 SER A C 1
ATOM 668 O O . SER A 1 83 ? 19.903 2.879 -21.199 1.00 96.19 83 SER A O 1
ATOM 670 N N . PRO A 1 84 ? 19.478 2.146 -23.284 1.00 95.56 84 PRO A N 1
ATOM 671 C CA . PRO A 1 84 ? 20.877 1.834 -23.597 1.00 95.56 84 PRO A CA 1
ATOM 672 C C . PRO A 1 84 ? 21.848 2.987 -23.366 1.00 95.56 84 PRO A C 1
ATOM 674 O O . PRO A 1 84 ? 23.010 2.768 -23.040 1.00 95.56 84 PRO A O 1
ATOM 677 N N . THR A 1 85 ? 21.370 4.219 -23.523 1.00 95.19 85 THR A N 1
ATOM 678 C CA . THR A 1 85 ? 22.201 5.426 -23.439 1.00 95.19 85 THR A CA 1
ATOM 679 C C . THR A 1 85 ? 22.618 5.783 -22.013 1.00 95.19 85 THR A C 1
ATOM 681 O O . THR A 1 85 ? 23.612 6.477 -21.826 1.00 95.19 85 THR A O 1
ATOM 684 N N . ILE A 1 86 ? 21.873 5.312 -21.009 1.00 95.50 86 ILE A N 1
ATOM 685 C CA . ILE A 1 86 ? 22.027 5.705 -19.600 1.00 95.50 86 ILE A CA 1
ATOM 686 C C . ILE A 1 86 ? 21.919 4.510 -18.643 1.00 95.50 86 ILE A C 1
ATOM 688 O O . ILE A 1 86 ? 21.687 4.687 -17.448 1.00 95.50 86 ILE A O 1
ATOM 692 N N . ALA A 1 87 ? 22.073 3.286 -19.150 1.00 96.12 87 ALA A N 1
ATOM 693 C CA . ALA A 1 87 ? 21.852 2.073 -18.371 1.00 96.12 87 ALA A CA 1
ATOM 694 C C . ALA A 1 87 ? 22.753 1.981 -17.132 1.00 96.12 87 ALA A C 1
ATOM 696 O O . ALA A 1 87 ? 22.283 1.550 -16.084 1.00 96.12 87 ALA A O 1
ATOM 697 N N . ASN A 1 88 ? 24.006 2.440 -17.218 1.00 95.19 88 ASN A N 1
ATOM 698 C CA . ASN A 1 88 ? 24.925 2.441 -16.075 1.00 95.19 88 ASN A CA 1
ATOM 699 C C . ASN A 1 88 ? 24.409 3.340 -14.942 1.00 95.19 88 ASN A C 1
ATOM 701 O O . ASN A 1 88 ? 24.263 2.867 -13.821 1.00 95.19 88 ASN A O 1
ATOM 705 N N . ASP A 1 89 ? 24.013 4.584 -15.244 1.00 93.38 89 ASP A N 1
ATOM 706 C CA . ASP A 1 89 ? 23.394 5.490 -14.262 1.00 93.38 89 ASP A CA 1
ATOM 707 C C . ASP A 1 89 ? 22.139 4.870 -13.631 1.00 93.38 89 ASP A C 1
ATOM 709 O O . ASP A 1 89 ? 21.873 5.042 -12.439 1.00 93.38 89 ASP A O 1
ATOM 713 N N . GLN A 1 90 ? 21.339 4.183 -14.452 1.00 94.19 90 GLN A N 1
ATOM 714 C CA . GLN A 1 90 ? 20.114 3.523 -14.020 1.00 94.19 90 GLN A CA 1
ATOM 715 C C . GLN A 1 90 ? 20.402 2.358 -13.078 1.00 94.19 90 GLN A C 1
ATOM 717 O O . GLN A 1 90 ? 19.762 2.263 -12.036 1.00 94.19 90 GLN A O 1
ATOM 722 N N . VAL A 1 91 ? 21.368 1.501 -13.403 1.00 95.25 91 VAL A N 1
ATOM 723 C CA . VAL A 1 91 ? 21.772 0.368 -12.564 1.00 95.25 91 VAL A CA 1
ATOM 724 C C . VAL A 1 91 ? 22.397 0.863 -11.260 1.00 95.25 91 VAL A C 1
ATOM 726 O O . VAL A 1 91 ? 21.917 0.492 -10.185 1.00 95.25 91 VAL A O 1
ATOM 729 N N . ASP A 1 92 ? 23.381 1.762 -11.342 1.00 92.94 92 ASP A N 1
ATOM 730 C CA . ASP A 1 92 ? 24.093 2.323 -10.189 1.00 92.94 92 ASP A CA 1
ATOM 731 C C . ASP A 1 92 ? 23.128 2.948 -9.188 1.00 92.94 92 ASP A C 1
ATOM 733 O O . ASP A 1 92 ? 23.266 2.778 -7.979 1.00 92.94 92 ASP A O 1
ATOM 737 N N . TRP A 1 93 ? 22.090 3.627 -9.673 1.00 90.44 93 TRP A N 1
ATOM 738 C CA . TRP A 1 93 ? 21.072 4.224 -8.820 1.00 90.44 93 TRP A CA 1
ATOM 739 C C . TRP A 1 93 ? 20.418 3.240 -7.842 1.00 90.44 93 TRP A C 1
ATOM 741 O O . TRP A 1 93 ? 20.093 3.622 -6.712 1.00 90.44 93 TRP A O 1
ATOM 751 N N . PHE A 1 94 ? 20.217 1.986 -8.255 1.00 91.62 94 PHE A N 1
ATOM 752 C CA . PHE A 1 94 ? 19.579 0.961 -7.431 1.00 91.62 94 PHE A CA 1
ATOM 753 C C . PHE A 1 94 ? 20.578 0.113 -6.637 1.00 91.62 94 PHE A C 1
ATOM 755 O O . PHE A 1 94 ? 20.249 -0.335 -5.532 1.00 91.62 94 PHE A O 1
ATOM 762 N N . THR A 1 95 ? 21.782 -0.101 -7.165 1.00 92.62 95 THR A N 1
ATOM 763 C CA . THR A 1 95 ? 22.767 -1.037 -6.601 1.00 92.62 95 THR A CA 1
ATOM 764 C C . THR A 1 95 ? 23.862 -0.347 -5.783 1.00 92.62 95 THR A C 1
ATOM 766 O O . THR A 1 95 ? 24.414 -0.955 -4.864 1.00 92.62 95 THR A O 1
ATOM 769 N N . ASN A 1 96 ? 24.155 0.930 -6.039 1.00 90.31 96 ASN A N 1
ATOM 770 C CA . ASN A 1 96 ? 25.254 1.640 -5.396 1.00 90.31 96 ASN A CA 1
ATOM 771 C C . ASN A 1 96 ? 24.866 2.144 -3.994 1.00 90.31 96 ASN A C 1
ATOM 773 O O . ASN A 1 96 ? 24.122 3.115 -3.821 1.00 90.31 96 ASN A O 1
ATOM 777 N N . ALA A 1 97 ? 25.436 1.507 -2.968 1.00 87.94 97 ALA A N 1
ATOM 778 C CA . ALA A 1 97 ? 25.237 1.882 -1.569 1.00 87.94 97 ALA A CA 1
ATOM 779 C C . ALA A 1 97 ? 25.701 3.318 -1.251 1.00 87.94 97 ALA A C 1
ATOM 781 O O . ALA A 1 97 ? 25.139 3.956 -0.362 1.00 87.94 97 ALA A O 1
ATOM 782 N N . ALA A 1 98 ? 26.685 3.856 -1.980 1.00 88.25 98 ALA A N 1
ATOM 783 C CA . ALA A 1 98 ? 27.192 5.209 -1.757 1.00 88.25 98 ALA A CA 1
ATOM 784 C C . ALA A 1 98 ? 26.174 6.293 -2.145 1.00 88.25 98 ALA A C 1
ATOM 786 O O . ALA A 1 98 ? 26.163 7.365 -1.541 1.00 88.25 98 ALA A O 1
ATOM 787 N N . LEU A 1 99 ? 25.280 6.008 -3.101 1.00 83.06 99 LEU A N 1
ATOM 788 C CA . LEU A 1 99 ? 24.183 6.912 -3.466 1.00 83.06 99 LEU A CA 1
ATOM 789 C C . LEU A 1 99 ? 23.071 6.934 -2.405 1.00 83.06 99 LEU A C 1
ATOM 791 O O . LEU A 1 99 ? 22.295 7.889 -2.338 1.00 83.06 99 LEU A O 1
ATOM 795 N N . HIS A 1 100 ? 23.008 5.909 -1.546 1.00 82.00 100 HIS A N 1
ATOM 796 C CA . HIS A 1 100 ? 21.997 5.752 -0.497 1.00 82.00 100 HIS A CA 1
ATOM 797 C C . HIS A 1 100 ? 22.636 5.363 0.844 1.00 82.00 100 HIS A C 1
ATOM 799 O O . HIS A 1 100 ? 22.298 4.317 1.390 1.00 82.00 100 HIS A O 1
ATOM 805 N N . PRO A 1 101 ? 23.506 6.195 1.443 1.00 76.88 101 PRO A N 1
ATOM 806 C CA . PRO A 1 101 ? 24.370 5.782 2.557 1.00 76.88 101 PRO A CA 1
ATOM 807 C C . PRO A 1 101 ? 23.613 5.336 3.819 1.00 76.88 101 PRO A C 1
ATOM 809 O O . PRO A 1 101 ? 24.169 4.667 4.683 1.00 76.88 101 PRO A O 1
ATOM 812 N N . THR A 1 102 ? 22.335 5.699 3.944 1.00 75.75 102 THR A N 1
ATOM 813 C CA . THR A 1 102 ? 21.474 5.336 5.078 1.00 75.75 102 THR A CA 1
ATOM 814 C C . THR A 1 102 ? 20.595 4.113 4.816 1.00 75.75 102 THR A C 1
ATOM 816 O O . THR A 1 102 ? 19.777 3.759 5.665 1.00 75.75 102 THR A O 1
ATOM 819 N N . LYS A 1 103 ? 20.691 3.484 3.638 1.00 79.06 103 LYS A N 1
ATOM 820 C CA . LYS A 1 103 ? 19.790 2.409 3.213 1.00 79.06 103 LYS A CA 1
ATOM 821 C C . LYS A 1 103 ? 20.560 1.301 2.491 1.00 79.06 103 LYS A C 1
ATOM 823 O O . LYS A 1 103 ? 21.444 1.567 1.691 1.00 79.06 103 LYS A O 1
ATOM 828 N N . GLN A 1 104 ? 20.167 0.052 2.726 1.00 84.12 104 GLN A N 1
ATOM 829 C CA . GLN A 1 104 ? 20.691 -1.092 1.968 1.00 84.12 104 GLN A CA 1
ATOM 830 C C . GLN A 1 104 ? 20.347 -0.957 0.485 1.00 84.12 104 GLN A C 1
ATOM 832 O O . GLN A 1 104 ? 19.218 -0.561 0.224 1.00 84.12 104 GLN A O 1
ATOM 837 N N . PRO A 1 105 ? 21.215 -1.297 -0.479 1.00 88.50 105 PRO A N 1
ATOM 838 C CA . PRO A 1 105 ? 20.857 -1.329 -1.899 1.00 88.50 105 PRO A CA 1
ATOM 839 C C . PRO A 1 105 ? 19.588 -2.138 -2.193 1.00 88.50 105 PRO A C 1
ATOM 841 O O . PRO A 1 105 ? 19.158 -2.971 -1.394 1.00 88.50 105 PRO A O 1
ATOM 844 N N . TRP A 1 106 ? 18.955 -1.868 -3.332 1.00 91.50 106 TRP A N 1
ATOM 845 C CA . TRP A 1 106 ? 17.854 -2.709 -3.798 1.00 91.50 106 TRP A CA 1
ATOM 846 C C . TRP A 1 106 ? 18.383 -4.053 -4.309 1.00 91.50 106 TRP A C 1
ATOM 848 O O . TRP A 1 106 ? 19.483 -4.123 -4.853 1.00 91.50 106 TRP A O 1
ATOM 858 N N . GLN A 1 107 ? 17.582 -5.112 -4.171 1.00 92.50 107 GLN A N 1
ATOM 859 C CA . GLN A 1 107 ? 17.895 -6.436 -4.715 1.00 92.50 107 GLN A CA 1
ATOM 860 C C . GLN A 1 107 ? 17.569 -6.510 -6.212 1.00 92.50 107 GLN A C 1
ATOM 862 O O . GLN A 1 107 ? 16.614 -7.166 -6.628 1.00 92.50 107 GLN A O 1
ATOM 867 N N . VAL A 1 108 ? 18.363 -5.807 -7.020 1.00 95.56 108 VAL A N 1
ATOM 868 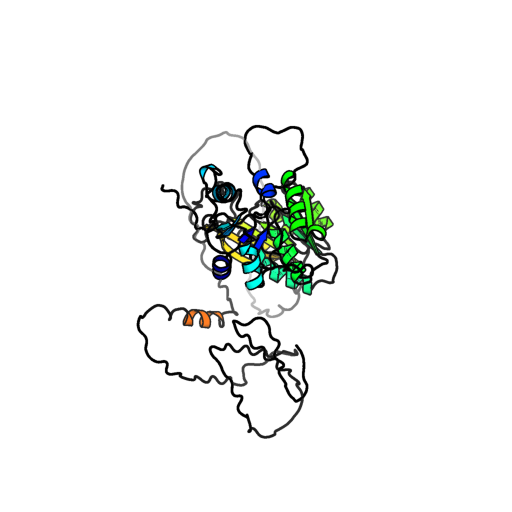C CA . VAL A 1 108 ? 18.315 -5.953 -8.477 1.00 95.56 108 VAL A CA 1
ATOM 869 C C . VAL A 1 108 ? 19.046 -7.234 -8.861 1.00 95.56 108 VAL A C 1
ATOM 871 O O . VAL A 1 108 ? 20.195 -7.425 -8.470 1.00 95.56 108 VAL A O 1
ATOM 874 N N . GLU A 1 109 ? 18.380 -8.114 -9.602 1.00 96.69 109 GLU A N 1
ATOM 875 C CA . GLU A 1 109 ? 18.944 -9.415 -9.979 1.00 96.69 109 GLU A CA 1
ATOM 876 C C . GLU A 1 109 ? 19.733 -9.357 -11.288 1.00 96.69 109 GLU A C 1
ATOM 878 O O . GLU A 1 109 ? 20.812 -9.932 -11.399 1.00 96.69 109 GLU A O 1
ATOM 883 N N . PHE A 1 110 ? 19.200 -8.629 -12.265 1.00 97.44 110 PHE A N 1
ATOM 884 C CA . PHE A 1 110 ? 19.814 -8.375 -13.562 1.00 97.44 110 PHE A CA 1
ATOM 885 C C . PHE A 1 110 ? 19.147 -7.164 -14.221 1.00 97.44 110 PHE A C 1
ATOM 887 O O . PHE A 1 110 ? 18.120 -6.659 -13.749 1.00 97.44 110 PHE A O 1
ATOM 894 N N . TYR A 1 111 ? 19.716 -6.708 -15.331 1.00 98.25 111 TYR A N 1
ATOM 895 C CA . TYR A 1 111 ? 19.115 -5.673 -16.165 1.00 98.25 111 TYR A CA 1
ATOM 896 C C . TYR A 1 111 ? 19.066 -6.092 -17.636 1.00 98.25 111 TYR A C 1
ATOM 898 O O . TYR A 1 111 ? 19.778 -6.995 -18.076 1.00 98.25 111 TYR A O 1
ATOM 906 N N . ILE A 1 112 ? 18.188 -5.430 -18.382 1.00 98.25 112 ILE A N 1
ATOM 907 C CA . ILE A 1 112 ? 17.944 -5.613 -19.811 1.00 98.25 112 ILE A CA 1
ATOM 908 C C . ILE A 1 112 ? 18.137 -4.251 -20.474 1.00 98.25 112 ILE A C 1
ATOM 910 O O . ILE A 1 1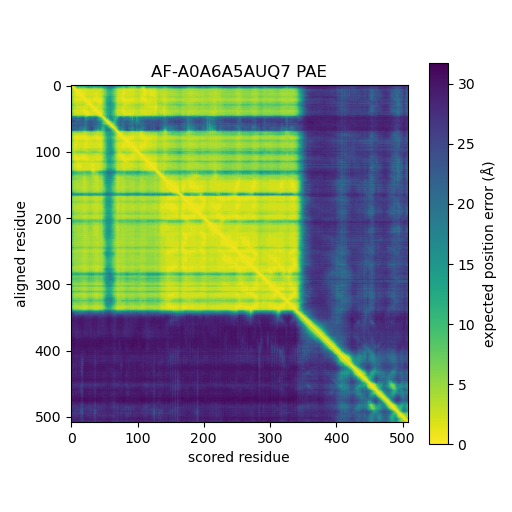12 ? 17.704 -3.233 -19.933 1.00 98.25 112 ILE A O 1
ATOM 914 N N . LEU A 1 113 ? 18.751 -4.219 -21.654 1.00 97.62 113 LEU A N 1
ATOM 915 C CA . LEU A 1 113 ? 18.805 -3.018 -22.489 1.00 97.62 113 LEU A CA 1
ATOM 916 C C . LEU A 1 113 ? 17.622 -3.008 -23.460 1.00 97.62 113 LEU A C 1
ATOM 918 O O . LEU A 1 113 ? 17.402 -3.990 -24.173 1.00 97.62 113 LEU A O 1
ATOM 922 N N . ASP A 1 114 ? 16.867 -1.911 -23.515 1.00 96.69 114 ASP A N 1
ATOM 923 C CA . ASP A 1 114 ? 15.822 -1.759 -24.531 1.00 96.69 114 ASP A CA 1
ATOM 924 C C . ASP A 1 114 ? 16.448 -1.447 -25.891 1.00 96.69 114 ASP A C 1
ATOM 926 O O . ASP A 1 114 ? 16.986 -0.369 -26.122 1.00 96.69 114 ASP A O 1
ATOM 930 N N . CYS A 1 115 ? 16.406 -2.414 -26.798 1.00 94.81 115 CYS A N 1
ATOM 931 C CA . CYS A 1 115 ? 16.953 -2.311 -28.142 1.00 94.81 115 CYS A CA 1
ATOM 932 C C . CYS A 1 115 ? 15.903 -2.755 -29.166 1.00 94.81 115 CYS A C 1
ATOM 934 O O . CYS A 1 115 ? 14.841 -3.263 -28.810 1.00 94.81 115 CYS A O 1
ATOM 936 N N . THR A 1 116 ? 16.202 -2.623 -30.461 1.00 89.00 116 THR A N 1
ATOM 937 C CA . THR A 1 116 ? 15.282 -3.052 -31.531 1.00 89.00 116 THR A CA 1
ATOM 938 C C . THR A 1 116 ? 14.873 -4.526 -31.402 1.00 89.00 116 THR A C 1
ATOM 940 O O . THR A 1 116 ? 13.733 -4.874 -31.699 1.00 89.00 116 THR A O 1
ATOM 943 N N . GLY A 1 117 ? 15.769 -5.386 -30.902 1.00 94.56 117 GLY A N 1
ATOM 944 C CA . GLY A 1 117 ? 15.463 -6.792 -30.630 1.00 94.56 117 GLY A CA 1
ATOM 945 C C . GLY A 1 117 ? 14.471 -6.995 -29.481 1.00 94.56 117 GLY A C 1
ATOM 946 O O . GLY A 1 117 ? 13.668 -7.920 -29.536 1.00 94.56 117 GLY A O 1
ATOM 947 N N . THR A 1 118 ? 14.457 -6.106 -28.482 1.00 95.44 118 THR A N 1
ATOM 948 C CA . THR A 1 118 ? 13.596 -6.217 -27.295 1.00 95.44 118 THR A CA 1
ATOM 949 C C . THR A 1 118 ? 12.115 -6.182 -27.668 1.00 95.44 118 THR A C 1
A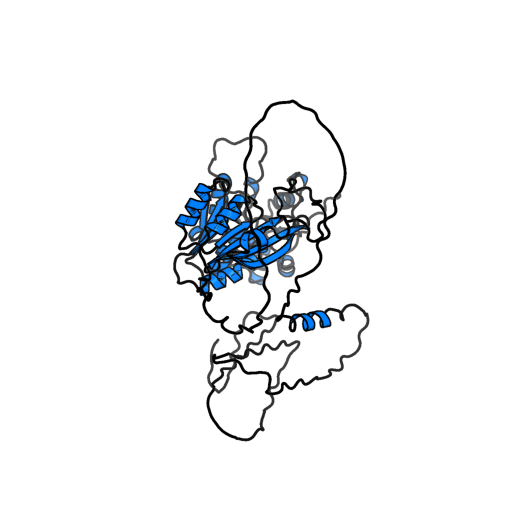TOM 951 O O . THR A 1 118 ? 11.340 -6.982 -27.148 1.00 95.44 118 THR A O 1
ATOM 954 N N . PHE A 1 119 ? 11.723 -5.335 -28.627 1.00 94.94 119 PHE A N 1
ATOM 955 C CA . PHE A 1 119 ? 10.349 -5.305 -29.133 1.00 94.94 119 PHE A CA 1
ATOM 956 C C . PHE A 1 119 ? 9.960 -6.607 -29.844 1.00 94.94 119 PHE A C 1
ATOM 958 O O . PHE A 1 119 ? 8.910 -7.173 -29.548 1.00 94.94 119 PHE A O 1
ATOM 965 N N . ALA A 1 120 ? 10.816 -7.115 -30.738 1.00 96.00 120 ALA A N 1
ATOM 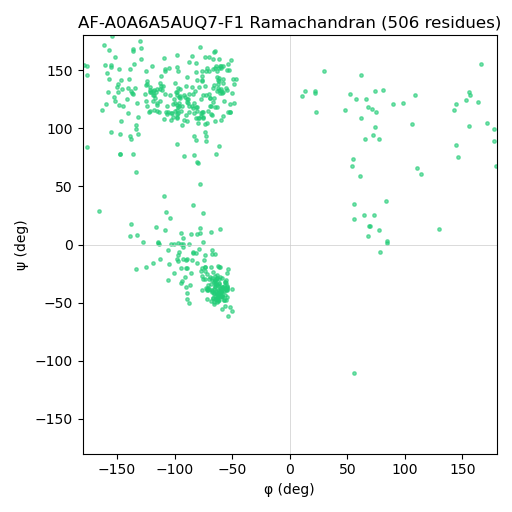966 C CA . ALA A 1 120 ? 10.561 -8.369 -31.450 1.00 96.00 120 ALA A CA 1
ATOM 967 C C . ALA A 1 120 ? 10.424 -9.551 -30.475 1.00 96.00 120 ALA A C 1
ATOM 969 O O . ALA A 1 120 ? 9.509 -10.363 -30.607 1.00 96.00 120 ALA A O 1
ATOM 970 N N . THR A 1 121 ? 11.273 -9.603 -29.444 1.00 97.00 121 THR A N 1
ATOM 971 C CA . THR A 1 121 ? 11.159 -10.585 -28.363 1.00 97.00 121 THR A CA 1
ATOM 972 C C . THR A 1 121 ? 9.858 -10.411 -27.577 1.00 97.00 121 THR A C 1
ATOM 974 O O . THR A 1 121 ? 9.144 -11.384 -27.354 1.00 97.00 121 THR A O 1
ATOM 977 N N . ALA A 1 122 ? 9.485 -9.182 -27.207 1.00 96.19 122 ALA A N 1
ATOM 978 C CA . ALA A 1 122 ? 8.231 -8.918 -26.499 1.00 96.19 122 ALA A CA 1
ATOM 979 C C . ALA A 1 122 ? 7.000 -9.357 -27.317 1.00 96.19 122 ALA A C 1
ATOM 981 O O . ALA A 1 122 ? 6.037 -9.883 -26.755 1.00 96.19 122 ALA A O 1
ATOM 982 N N . GLN A 1 123 ? 7.030 -9.168 -28.641 1.00 95.56 123 GLN A N 1
ATOM 983 C CA . GLN A 1 123 ? 5.992 -9.654 -29.551 1.00 95.56 123 GLN A CA 1
ATOM 984 C C . GLN A 1 123 ? 5.959 -11.184 -29.611 1.00 95.56 123 GLN A C 1
ATOM 986 O O . GLN A 1 123 ? 4.879 -11.762 -29.505 1.00 95.56 123 GLN A O 1
ATOM 991 N N . ALA A 1 124 ? 7.118 -11.840 -29.733 1.00 96.50 124 ALA A N 1
ATOM 992 C CA . ALA A 1 124 ? 7.221 -13.300 -29.759 1.00 96.50 124 ALA A CA 1
ATOM 993 C C . ALA A 1 124 ? 6.716 -13.948 -28.457 1.00 96.50 124 ALA A C 1
ATOM 995 O O . ALA A 1 124 ? 6.100 -15.010 -28.489 1.00 96.50 124 ALA A O 1
ATOM 996 N N . LEU A 1 125 ? 6.918 -13.272 -27.325 1.00 95.94 125 LEU A N 1
ATOM 997 C CA . LEU A 1 125 ? 6.401 -13.661 -26.012 1.00 95.94 125 LEU A CA 1
ATOM 998 C C . LEU A 1 125 ? 4.919 -13.304 -25.797 1.00 95.94 125 LEU A C 1
ATOM 1000 O O . LEU A 1 125 ? 4.365 -13.634 -24.752 1.00 95.94 125 LEU A O 1
ATOM 1004 N N . ALA A 1 126 ? 4.273 -12.619 -26.748 1.00 94.81 126 ALA A N 1
ATOM 1005 C CA . ALA A 1 126 ? 2.898 -12.125 -26.643 1.00 94.81 126 ALA A CA 1
ATOM 1006 C C . ALA A 1 126 ? 2.642 -11.228 -25.410 1.00 94.81 126 ALA A C 1
ATOM 1008 O O . ALA A 1 126 ? 1.552 -11.226 -24.840 1.00 94.81 126 ALA A O 1
ATOM 1009 N N . ILE A 1 127 ? 3.641 -10.432 -25.010 1.00 93.62 127 ILE A N 1
ATOM 1010 C CA . ILE A 1 127 ? 3.565 -9.527 -23.847 1.00 93.62 127 ILE A CA 1
ATOM 1011 C C . ILE A 1 127 ? 3.495 -8.046 -24.229 1.00 93.62 127 ILE A C 1
ATOM 1013 O O . ILE A 1 127 ? 3.655 -7.191 -23.361 1.00 93.62 127 ILE A O 1
ATOM 1017 N N . VAL A 1 128 ? 3.253 -7.719 -25.500 1.00 93.94 128 VAL A N 1
ATOM 1018 C CA . VAL A 1 128 ? 3.012 -6.342 -25.961 1.00 93.94 128 VAL A CA 1
ATOM 1019 C C . VAL A 1 128 ? 1.527 -6.006 -25.831 1.00 93.94 128 VAL A C 1
ATOM 1021 O O . VAL A 1 128 ? 0.671 -6.750 -26.305 1.00 93.94 128 VAL A O 1
ATOM 1024 N N . ALA A 1 129 ? 1.210 -4.872 -25.208 1.00 91.00 129 ALA A N 1
ATOM 1025 C CA . ALA A 1 129 ? -0.152 -4.359 -25.153 1.00 91.00 129 ALA A CA 1
ATOM 1026 C C . ALA A 1 129 ? -0.588 -3.865 -26.537 1.00 91.00 129 ALA A C 1
ATOM 1028 O O . ALA A 1 129 ? 0.109 -3.077 -27.177 1.00 91.00 129 ALA A O 1
ATOM 1029 N N . THR A 1 130 ? -1.759 -4.304 -26.999 1.00 87.25 130 THR A N 1
ATOM 1030 C CA . THR A 1 130 ? -2.386 -3.688 -28.174 1.00 87.25 130 THR A CA 1
ATOM 1031 C C . THR A 1 130 ? -3.121 -2.412 -27.745 1.00 87.25 130 THR A C 1
ATOM 1033 O O . THR A 1 130 ? -3.533 -2.326 -26.585 1.00 87.25 130 THR A O 1
ATOM 1036 N N . PRO A 1 131 ? -3.357 -1.437 -28.645 1.00 79.56 131 PRO A N 1
ATOM 1037 C CA . PRO A 1 131 ? -4.061 -0.190 -28.314 1.00 79.56 131 PRO A CA 1
ATOM 1038 C C . PRO A 1 131 ? -5.432 -0.377 -27.643 1.00 79.56 131 PRO A C 1
ATOM 1040 O O . PRO A 1 131 ? -5.938 0.537 -26.997 1.00 79.56 131 PRO A O 1
ATOM 1043 N N . HIS A 1 132 ? -6.039 -1.555 -27.799 1.00 77.56 132 HIS A N 1
ATOM 1044 C CA . HIS A 1 132 ? -7.344 -1.895 -27.239 1.00 77.56 132 HIS A CA 1
ATOM 1045 C C . HIS A 1 132 ? -7.284 -2.982 -26.165 1.00 77.56 132 HIS A C 1
ATOM 1047 O O . HIS A 1 132 ? -8.330 -3.339 -25.630 1.00 77.56 132 HIS A O 1
ATOM 1053 N N . THR A 1 133 ? -6.102 -3.510 -25.832 1.00 76.06 133 THR A N 1
ATOM 1054 C CA . THR A 1 133 ? -5.968 -4.468 -24.735 1.00 76.06 133 THR A CA 1
ATOM 1055 C C . THR A 1 133 ? -6.175 -3.712 -23.424 1.00 76.06 133 THR A C 1
ATOM 1057 O O . THR A 1 133 ? -5.356 -2.849 -23.092 1.00 76.06 133 THR A O 1
ATOM 1060 N N . PRO A 1 134 ? -7.236 -4.009 -22.650 1.00 77.75 134 PRO A N 1
ATOM 1061 C CA . PRO A 1 134 ? -7.379 -3.432 -21.326 1.00 77.75 134 PRO A CA 1
ATOM 1062 C C . PRO A 1 134 ? -6.157 -3.828 -20.504 1.00 77.75 134 PRO A C 1
ATOM 1064 O O . PRO A 1 134 ? -5.785 -5.004 -20.467 1.00 77.75 134 PRO A O 1
ATOM 1067 N N . ARG A 1 135 ? -5.515 -2.857 -19.848 1.00 78.75 135 ARG A N 1
ATOM 1068 C CA . ARG A 1 135 ? -4.428 -3.182 -18.922 1.00 78.75 135 ARG A CA 1
ATOM 1069 C C . ARG A 1 135 ? -4.967 -4.130 -17.846 1.00 78.75 135 ARG A C 1
ATOM 1071 O O . ARG A 1 135 ? -6.073 -3.881 -17.355 1.00 78.75 135 ARG A O 1
ATOM 1078 N N . PRO A 1 136 ? -4.200 -5.159 -17.442 1.00 81.94 136 PRO A N 1
ATOM 1079 C CA . PRO A 1 136 ? -4.582 -5.989 -16.312 1.00 81.94 136 PRO A CA 1
ATOM 1080 C C . PRO A 1 136 ? -4.927 -5.113 -15.106 1.00 81.94 136 PRO A C 1
ATOM 1082 O O . PRO A 1 136 ? -4.186 -4.181 -14.762 1.00 81.94 136 PRO A O 1
ATOM 1085 N N . TYR A 1 137 ? -6.080 -5.400 -14.508 1.00 86.44 137 TYR A N 1
ATOM 1086 C CA . TYR A 1 137 ? -6.552 -4.754 -13.295 1.00 86.44 137 TYR A CA 1
ATOM 1087 C C . TYR A 1 137 ? -6.862 -5.834 -12.254 1.00 86.44 137 TYR A C 1
ATOM 1089 O O . TYR A 1 137 ? -7.591 -6.772 -12.583 1.00 86.44 137 TYR A O 1
ATOM 1097 N N . PRO A 1 138 ? -6.348 -5.732 -11.019 1.00 90.62 138 PRO A N 1
ATOM 1098 C CA . PRO A 1 138 ? -5.490 -4.671 -10.483 1.00 90.62 138 PRO A CA 1
ATOM 1099 C C . PRO A 1 138 ? -4.142 -4.528 -11.200 1.00 90.62 138 PRO A C 1
ATOM 1101 O O . PRO A 1 138 ? -3.615 -5.490 -11.756 1.00 90.62 138 PRO A O 1
ATOM 1104 N N . HIS A 1 139 ? -3.578 -3.319 -11.203 1.00 87.94 139 HIS A N 1
ATOM 1105 C CA . HIS A 1 139 ? -2.304 -3.078 -11.880 1.00 87.94 139 HIS A CA 1
ATOM 1106 C C . HIS A 1 139 ? -1.150 -3.818 -11.187 1.00 87.94 139 HIS A C 1
ATOM 1108 O O . HIS A 1 139 ? -1.145 -3.971 -9.963 1.00 87.94 139 HIS A O 1
ATOM 1114 N N . ALA A 1 140 ? -0.121 -4.184 -11.954 1.00 88.12 140 ALA A N 1
ATOM 1115 C CA . ALA A 1 140 ? 1.144 -4.715 -11.444 1.00 88.12 140 ALA A CA 1
ATOM 1116 C C . ALA A 1 140 ? 1.707 -3.849 -10.300 1.00 88.12 140 ALA A C 1
ATOM 1118 O O . ALA A 1 140 ? 1.655 -2.619 -10.370 1.00 88.12 140 ALA A O 1
ATOM 1119 N N . ARG A 1 141 ? 2.235 -4.461 -9.235 1.00 88.19 141 ARG A N 1
ATOM 1120 C CA . ARG A 1 141 ? 2.789 -3.758 -8.061 1.00 88.19 141 ARG A CA 1
ATOM 1121 C C . ARG A 1 141 ? 4.220 -4.202 -7.842 1.00 88.19 141 ARG A C 1
ATOM 1123 O O . ARG A 1 141 ? 4.494 -5.391 -7.907 1.00 88.19 141 ARG A O 1
ATOM 1130 N N . LEU A 1 142 ? 5.106 -3.263 -7.522 1.00 85.00 142 LEU A N 1
ATOM 1131 C CA . LEU A 1 142 ? 6.448 -3.612 -7.044 1.00 85.00 142 LEU A CA 1
ATOM 1132 C C . LEU A 1 142 ? 6.505 -3.687 -5.518 1.00 85.00 142 LEU A C 1
ATOM 1134 O O . LEU A 1 142 ? 7.480 -4.171 -4.968 1.00 85.00 142 LEU A O 1
ATOM 1138 N N . TRP A 1 143 ? 5.480 -3.210 -4.814 1.00 86.75 143 TRP A N 1
ATOM 1139 C CA . TRP A 1 143 ? 5.389 -3.279 -3.360 1.00 86.75 143 TRP A CA 1
ATOM 1140 C C . TRP A 1 143 ? 4.392 -4.350 -2.935 1.00 86.75 143 TRP A C 1
ATOM 1142 O O . TRP A 1 143 ? 3.402 -4.619 -3.613 1.00 86.75 143 TRP A O 1
ATOM 1152 N N . THR A 1 144 ? 4.631 -4.909 -1.757 1.00 87.88 144 THR A N 1
ATOM 1153 C CA . THR A 1 144 ? 3.670 -5.754 -1.051 1.00 87.88 144 THR A CA 1
ATOM 1154 C C . THR A 1 144 ? 2.907 -4.878 -0.054 1.00 87.88 144 THR A C 1
ATOM 1156 O O . THR A 1 144 ? 3.549 -4.062 0.620 1.00 87.88 144 THR A O 1
ATOM 1159 N N . PRO A 1 145 ? 1.565 -4.971 0.028 1.00 92.50 145 PRO A N 1
ATOM 1160 C CA . PRO A 1 145 ? 0.825 -4.302 1.094 1.00 92.50 145 PRO A CA 1
ATOM 1161 C C . PRO A 1 145 ? 1.201 -4.904 2.452 1.00 92.50 145 PRO A C 1
ATOM 1163 O O . PRO A 1 145 ? 1.774 -5.994 2.528 1.00 92.50 145 PRO A O 1
ATOM 1166 N N . ASN A 1 146 ? 0.835 -4.231 3.538 1.00 93.81 146 ASN A N 1
ATOM 1167 C CA . ASN A 1 146 ? 0.824 -4.874 4.842 1.00 93.81 146 ASN A CA 1
ATOM 1168 C C . ASN A 1 146 ? -0.037 -6.149 4.761 1.00 93.81 146 ASN A C 1
ATOM 1170 O O . ASN A 1 146 ? -1.146 -6.142 4.231 1.00 93.81 146 ASN A O 1
ATOM 1174 N N . SER A 1 147 ? 0.481 -7.245 5.291 1.00 95.06 147 SER A N 1
ATOM 1175 C CA . SER A 1 147 ? -0.152 -8.566 5.388 1.00 95.06 147 SER A CA 1
ATOM 1176 C C . SER A 1 147 ? -1.529 -8.542 6.073 1.00 95.06 147 SER A C 1
ATOM 1178 O O . SER A 1 147 ? -2.380 -9.374 5.755 1.00 95.06 147 SER A O 1
ATOM 1180 N N . LEU A 1 148 ? -1.814 -7.542 6.920 1.00 97.50 148 LEU A N 1
ATOM 1181 C CA . LEU A 1 148 ? -3.161 -7.252 7.428 1.00 97.50 148 LEU A CA 1
ATOM 1182 C C . LEU A 1 148 ? -4.176 -7.075 6.292 1.00 97.50 148 LEU A C 1
ATOM 1184 O O . LEU A 1 148 ? -5.306 -7.540 6.404 1.00 97.50 148 LEU A O 1
ATOM 1188 N N . MET A 1 149 ? -3.785 -6.433 5.188 1.00 98.00 149 MET A N 1
ATOM 1189 C CA . MET A 1 149 ? -4.675 -6.172 4.054 1.00 98.00 149 MET A CA 1
ATOM 1190 C C . MET A 1 149 ? -5.145 -7.464 3.390 1.00 98.00 149 MET A C 1
ATOM 1192 O O . MET A 1 149 ? -6.285 -7.535 2.939 1.00 98.00 149 MET A O 1
ATOM 1196 N N . LEU A 1 150 ? -4.303 -8.502 3.381 1.00 96.75 150 LEU A N 1
ATOM 1197 C CA . LEU A 1 150 ? -4.649 -9.812 2.823 1.00 96.75 150 LEU A CA 1
ATOM 1198 C C . LEU A 1 150 ? -5.736 -10.517 3.646 1.00 96.75 150 LEU A C 1
ATOM 1200 O O . LEU A 1 150 ? -6.526 -11.277 3.095 1.00 96.75 150 LEU A O 1
ATOM 1204 N N . GLN A 1 151 ? -5.801 -10.240 4.949 1.00 98.00 151 GLN A N 1
ATOM 1205 C CA . GLN A 1 151 ? -6.841 -10.758 5.843 1.00 98.00 151 GLN A CA 1
ATOM 1206 C C . GLN A 1 151 ? -8.086 -9.871 5.858 1.00 98.00 151 GLN A C 1
ATOM 1208 O O . GLN A 1 151 ? -9.206 -10.367 5.951 1.00 98.00 151 GLN A O 1
ATOM 1213 N N . LEU A 1 152 ? -7.902 -8.557 5.731 1.00 98.50 152 LEU A N 1
ATOM 1214 C CA . LEU A 1 152 ? -8.991 -7.590 5.728 1.00 98.50 152 LEU A CA 1
ATOM 1215 C C . LEU A 1 152 ? -9.814 -7.644 4.435 1.00 98.50 152 LEU A C 1
ATOM 1217 O O . LEU A 1 152 ? -11.037 -7.547 4.491 1.00 98.50 152 LEU A O 1
ATOM 1221 N N . LEU A 1 153 ? -9.171 -7.837 3.281 1.00 98.38 153 LEU A N 1
ATOM 1222 C CA . LEU A 1 153 ? -9.829 -7.872 1.974 1.00 98.38 153 LEU A CA 1
ATOM 1223 C C . LEU A 1 153 ? -11.018 -8.852 1.898 1.00 98.38 153 LEU A C 1
ATOM 1225 O O . LEU A 1 153 ? -12.109 -8.401 1.547 1.00 98.38 153 LEU A O 1
ATOM 1229 N N . PRO A 1 154 ? -10.887 -10.153 2.243 1.00 98.19 154 PRO A N 1
ATOM 1230 C CA . PRO A 1 154 ? -12.028 -11.064 2.197 1.00 98.19 154 PRO A CA 1
ATOM 1231 C C . PRO A 1 154 ? -13.149 -10.636 3.151 1.00 98.19 154 PRO A C 1
ATOM 1233 O O . PRO A 1 154 ? -14.317 -10.760 2.796 1.00 98.19 154 PRO A O 1
ATOM 1236 N N . ILE A 1 155 ? -12.834 -10.083 4.326 1.00 98.19 155 ILE A N 1
ATOM 1237 C CA . ILE A 1 155 ? -13.844 -9.588 5.277 1.00 98.19 155 ILE A CA 1
ATOM 1238 C C . ILE A 1 155 ? -14.630 -8.427 4.656 1.00 98.19 155 ILE A C 1
ATOM 1240 O O . ILE A 1 155 ? -15.861 -8.438 4.675 1.00 98.19 155 ILE A O 1
ATOM 1244 N N . LEU A 1 156 ? -13.943 -7.460 4.040 1.00 97.81 156 LEU A N 1
ATOM 1245 C CA . LEU A 1 156 ? -14.597 -6.342 3.357 1.00 97.81 156 LEU A CA 1
ATOM 1246 C C . LEU A 1 156 ? -15.425 -6.793 2.149 1.00 97.81 156 LEU A C 1
ATOM 1248 O O . LEU A 1 156 ? -16.491 -6.226 1.922 1.00 97.81 156 LEU A O 1
ATOM 1252 N N . GLY A 1 157 ? -14.996 -7.831 1.426 1.00 96.75 157 GLY A N 1
ATOM 1253 C CA . GLY A 1 157 ? -15.783 -8.444 0.352 1.00 96.75 157 GLY A CA 1
ATOM 1254 C C . GLY A 1 157 ? -17.127 -8.996 0.845 1.00 96.75 157 GLY A C 1
ATOM 1255 O O . GLY A 1 157 ? -18.167 -8.717 0.250 1.00 96.75 157 GLY A O 1
ATOM 1256 N N . HIS A 1 158 ? -17.144 -9.693 1.988 1.00 96.56 158 HIS A N 1
ATOM 1257 C CA . HIS A 1 158 ? -18.392 -10.159 2.611 1.00 96.56 158 HIS A CA 1
ATOM 1258 C C . HIS A 1 158 ? -19.266 -8.991 3.091 1.00 96.56 158 HIS A C 1
ATOM 1260 O O . HIS A 1 158 ? -20.481 -8.987 2.875 1.00 96.56 158 HIS A O 1
ATOM 1266 N N . VAL A 1 159 ? -18.659 -7.963 3.697 1.00 95.69 159 VAL A N 1
ATOM 1267 C CA . VAL A 1 159 ? -19.381 -6.744 4.095 1.00 95.69 159 VAL A CA 1
ATOM 1268 C C . VAL A 1 159 ? -20.021 -6.079 2.872 1.00 95.69 159 VAL A C 1
ATOM 1270 O O . VAL A 1 159 ? -21.198 -5.729 2.921 1.00 95.69 159 VAL A O 1
ATOM 1273 N N . ALA A 1 160 ? -19.299 -5.969 1.756 1.00 95.12 160 ALA A N 1
ATOM 1274 C CA . ALA A 1 160 ? -19.817 -5.417 0.508 1.00 95.12 160 ALA A CA 1
ATOM 1275 C C . ALA A 1 160 ? -20.975 -6.238 -0.069 1.00 95.12 160 ALA A C 1
ATOM 1277 O O . ALA A 1 160 ? -21.981 -5.651 -0.452 1.00 95.12 160 ALA A O 1
ATOM 1278 N N . ALA A 1 161 ? -20.883 -7.570 -0.060 1.00 93.94 161 ALA A N 1
ATOM 1279 C CA . ALA A 1 161 ? -21.954 -8.448 -0.535 1.00 93.94 161 ALA A CA 1
ATOM 1280 C C . ALA A 1 161 ? -23.234 -8.359 0.319 1.00 93.94 161 ALA A C 1
ATOM 1282 O O . ALA A 1 161 ? -24.337 -8.547 -0.189 1.00 93.94 161 ALA A O 1
ATOM 1283 N N . SER A 1 162 ? -23.090 -8.074 1.616 1.00 90.81 162 SER A N 1
ATOM 1284 C CA . SER A 1 162 ? -24.209 -7.964 2.565 1.00 90.81 162 SER A CA 1
ATOM 1285 C C . SER A 1 162 ? -24.814 -6.559 2.671 1.00 90.81 162 SER A C 1
ATOM 1287 O O . SER A 1 162 ? -25.877 -6.387 3.266 1.00 90.81 162 SER A O 1
ATOM 1289 N N . THR A 1 163 ? -24.149 -5.545 2.115 1.00 87.00 163 THR A N 1
ATOM 1290 C CA . THR A 1 163 ? -24.600 -4.154 2.191 1.00 87.00 163 THR A CA 1
ATOM 1291 C C . THR A 1 163 ? -25.306 -3.767 0.898 1.00 87.00 163 THR A C 1
ATOM 1293 O O . THR A 1 163 ? -24.841 -4.076 -0.196 1.00 87.00 163 THR A O 1
ATOM 1296 N N . SER A 1 164 ? -26.413 -3.030 1.006 1.00 82.25 164 SER A N 1
ATOM 1297 C CA . SER A 1 164 ? -27.038 -2.399 -0.157 1.00 82.25 164 SER A CA 1
ATOM 1298 C C . SER A 1 164 ? -26.022 -1.533 -0.929 1.00 82.25 164 SER A C 1
ATOM 1300 O O . SER A 1 164 ? -25.089 -1.014 -0.313 1.00 82.25 164 SER A O 1
ATOM 1302 N N . PRO A 1 165 ? -26.209 -1.283 -2.240 1.00 75.94 165 PRO A N 1
ATOM 1303 C CA . PRO A 1 165 ? -25.264 -0.540 -3.093 1.00 75.94 165 PRO A CA 1
ATOM 1304 C C . PRO A 1 165 ? -24.954 0.925 -2.707 1.00 75.94 165 PRO A C 1
ATOM 1306 O O . PRO A 1 165 ? -24.384 1.665 -3.507 1.00 75.94 165 PRO A O 1
ATOM 1309 N N . SER A 1 166 ? -25.319 1.377 -1.507 1.00 80.69 166 SER A N 1
ATOM 1310 C CA . SER A 1 166 ? -25.033 2.708 -0.978 1.00 80.69 166 SER A CA 1
ATOM 1311 C C . SER A 1 166 ? -23.534 3.005 -0.884 1.00 80.69 166 SER A C 1
ATOM 1313 O O . SER A 1 166 ? -22.720 2.107 -0.646 1.00 80.69 166 SER A O 1
ATOM 1315 N N . SER A 1 167 ? -23.193 4.296 -0.986 1.00 89.12 167 SER A N 1
ATOM 1316 C CA . SER A 1 167 ? -21.859 4.815 -0.663 1.00 89.12 167 SER A CA 1
ATOM 1317 C C . SER A 1 167 ? -21.418 4.273 0.693 1.00 89.12 167 SER A C 1
ATOM 1319 O O . SER A 1 167 ? -22.123 4.444 1.683 1.00 89.12 167 SER A O 1
ATOM 1321 N N . SER A 1 168 ? -20.282 3.586 0.713 1.00 96.94 168 SER A N 1
ATOM 1322 C CA . SER A 1 168 ? -19.673 3.006 1.910 1.00 96.94 168 SER A CA 1
ATOM 1323 C C . SER A 1 168 ? -18.248 3.514 2.042 1.00 96.94 168 SER A C 1
ATOM 1325 O O . SER A 1 168 ? -17.605 3.797 1.033 1.00 96.94 168 SER A O 1
ATOM 1327 N N . VAL A 1 169 ? -17.750 3.640 3.267 1.00 98.31 169 VAL A N 1
ATOM 1328 C CA . VAL A 1 169 ? -16.485 4.321 3.553 1.00 98.31 169 VAL A CA 1
ATOM 1329 C C . VAL A 1 169 ? -15.489 3.397 4.250 1.00 98.31 169 VAL A C 1
ATOM 1331 O O . VAL A 1 169 ? -15.819 2.728 5.230 1.00 98.31 169 VAL A O 1
ATOM 1334 N N . VAL A 1 170 ? -14.249 3.405 3.763 1.00 98.69 170 VAL A N 1
ATOM 1335 C CA . VAL A 1 170 ? -13.078 2.789 4.401 1.00 98.69 170 VAL A CA 1
ATOM 1336 C C . VAL A 1 170 ? -12.054 3.881 4.702 1.00 98.69 170 VAL A C 1
ATOM 1338 O O . VAL A 1 170 ? -11.747 4.689 3.824 1.00 98.69 170 VAL A O 1
ATOM 1341 N N . MET A 1 171 ? -11.519 3.912 5.923 1.00 98.75 171 MET A N 1
ATOM 1342 C CA . MET A 1 171 ? -10.512 4.892 6.346 1.00 98.75 171 MET A CA 1
ATOM 1343 C C . MET A 1 171 ? -9.217 4.217 6.809 1.00 98.75 171 MET A C 1
ATOM 1345 O O . MET A 1 171 ? -9.257 3.325 7.650 1.00 98.75 171 MET A O 1
ATOM 1349 N N . ASP A 1 172 ? -8.083 4.690 6.296 1.00 98.69 172 ASP A N 1
ATOM 1350 C CA . ASP A 1 172 ? -6.724 4.318 6.704 1.00 98.69 172 ASP A CA 1
ATOM 1351 C C . ASP A 1 172 ? -6.121 5.431 7.569 1.00 98.69 172 ASP A C 1
ATOM 1353 O O . ASP A 1 172 ? -5.814 6.526 7.088 1.00 98.69 172 ASP A O 1
ATOM 1357 N N . PHE A 1 173 ? -6.001 5.174 8.865 1.00 98.44 173 PHE A N 1
ATOM 1358 C CA . PHE A 1 173 ? -5.449 6.081 9.859 1.00 98.44 173 PHE A CA 1
ATOM 1359 C C . PHE A 1 173 ? -3.933 5.916 9.948 1.00 98.44 173 PHE A C 1
ATOM 1361 O O . PHE A 1 173 ? -3.414 4.905 10.419 1.00 98.44 173 PHE A O 1
ATOM 1368 N N . GLY A 1 174 ? -3.220 6.973 9.562 1.00 96.56 174 GLY A N 1
ATOM 1369 C CA . GLY A 1 174 ? -1.767 6.973 9.462 1.00 96.56 174 GLY A CA 1
ATOM 1370 C C . GLY A 1 174 ? -1.320 6.395 8.128 1.00 96.56 174 GLY A C 1
ATOM 1371 O O . GLY A 1 174 ? -0.318 5.687 8.075 1.00 96.56 174 GLY A O 1
ATOM 1372 N N . CYS A 1 175 ? -2.063 6.693 7.055 1.00 95.75 175 CYS A N 1
ATOM 1373 C CA . CYS A 1 175 ? -1.886 6.049 5.755 1.00 95.75 175 CYS A CA 1
ATOM 1374 C C . CYS A 1 175 ? -0.491 6.261 5.147 1.00 95.75 175 CYS A C 1
ATOM 1376 O O . CYS A 1 175 ? -0.089 5.544 4.226 1.00 95.75 175 CYS A O 1
ATOM 1378 N N . GLY A 1 176 ? 0.257 7.277 5.600 1.00 91.94 176 GLY A N 1
ATOM 1379 C CA . GLY A 1 176 ? 1.585 7.599 5.099 1.00 91.94 176 GLY A CA 1
ATOM 1380 C C . GLY A 1 176 ? 1.577 7.825 3.587 1.00 91.94 176 GLY A C 1
ATOM 1381 O O . GLY A 1 176 ? 1.027 8.807 3.091 1.00 91.94 176 GLY A O 1
ATOM 1382 N N . SER A 1 177 ? 2.191 6.897 2.847 1.00 87.69 177 SER A N 1
ATOM 1383 C CA . SER A 1 177 ? 2.245 6.929 1.374 1.00 87.69 177 SER A CA 1
ATOM 1384 C C . SER A 1 177 ? 0.979 6.396 0.681 1.00 87.69 177 SER A C 1
ATOM 1386 O O . SER A 1 177 ? 0.857 6.498 -0.534 1.00 87.69 177 SER A O 1
ATOM 1388 N N . GLY A 1 178 ? 0.036 5.825 1.434 1.00 92.62 178 GLY A N 1
ATOM 1389 C CA . GLY A 1 178 ? -1.245 5.311 0.947 1.00 92.62 178 GLY A CA 1
ATOM 1390 C C . GLY A 1 178 ? -1.189 3.951 0.247 1.00 92.62 178 GLY A C 1
ATOM 1391 O O . GLY A 1 178 ? -2.163 3.560 -0.383 1.00 92.62 178 GLY A O 1
ATOM 1392 N N . ARG A 1 179 ? -0.078 3.209 0.329 1.00 92.81 179 ARG A N 1
ATOM 1393 C CA . ARG A 1 179 ? 0.068 1.886 -0.315 1.00 92.81 179 ARG A CA 1
ATOM 1394 C C . ARG A 1 179 ? -1.028 0.893 0.066 1.00 92.81 179 ARG A C 1
ATOM 1396 O O . ARG A 1 179 ? -1.566 0.238 -0.823 1.00 92.81 179 ARG A O 1
ATOM 1403 N N . ASP A 1 180 ? -1.349 0.810 1.352 1.00 96.25 180 ASP A N 1
ATOM 1404 C CA . ASP A 1 180 ? -2.308 -0.161 1.883 1.00 96.25 180 ASP A CA 1
ATOM 1405 C C . ASP A 1 180 ? -3.748 0.195 1.481 1.00 96.25 180 ASP A C 1
ATOM 1407 O O . ASP A 1 180 ? -4.463 -0.643 0.930 1.00 96.25 180 ASP A O 1
ATOM 1411 N N . ILE A 1 181 ? -4.148 1.464 1.630 1.00 97.44 181 ILE A N 1
ATOM 1412 C CA . ILE A 1 181 ? -5.467 1.925 1.174 1.00 97.44 181 ILE A CA 1
ATOM 1413 C C . ILE A 1 181 ? -5.638 1.847 -0.352 1.00 97.44 181 ILE A C 1
ATOM 1415 O O . ILE A 1 181 ? -6.724 1.496 -0.811 1.00 97.44 181 ILE A O 1
ATOM 1419 N N . MET A 1 182 ? -4.591 2.103 -1.153 1.00 96.31 182 MET A N 1
ATOM 1420 C CA . MET A 1 182 ? -4.673 1.912 -2.611 1.00 96.31 182 MET A CA 1
ATOM 1421 C C . MET A 1 182 ? -4.807 0.443 -2.984 1.00 96.31 182 MET A C 1
ATOM 1423 O O . MET A 1 182 ? -5.584 0.127 -3.880 1.00 96.31 182 MET A O 1
ATOM 1427 N N . PHE A 1 183 ? -4.074 -0.445 -2.304 1.00 97.00 183 PHE A N 1
ATOM 1428 C CA . PHE A 1 183 ? -4.216 -1.881 -2.511 1.00 97.00 183 PHE A CA 1
ATOM 1429 C C . PHE A 1 183 ? -5.671 -2.305 -2.293 1.00 97.00 183 PHE A C 1
ATOM 1431 O O . PHE A 1 183 ? -6.276 -2.856 -3.207 1.00 97.00 183 PHE A O 1
ATOM 1438 N N . LEU A 1 184 ? -6.268 -1.961 -1.146 1.00 98.00 184 LEU A N 1
ATOM 1439 C CA . LEU A 1 184 ? -7.673 -2.285 -0.883 1.00 98.00 184 LEU A CA 1
ATOM 1440 C C . LEU A 1 184 ? -8.616 -1.677 -1.925 1.00 98.00 184 LEU A C 1
ATOM 1442 O O . LEU A 1 184 ? -9.512 -2.368 -2.401 1.00 98.00 184 LEU A O 1
ATOM 1446 N N . ALA A 1 185 ? -8.418 -0.411 -2.300 1.00 97.75 185 ALA A N 1
ATOM 1447 C CA . ALA A 1 185 ? -9.262 0.251 -3.290 1.00 97.75 185 ALA A CA 1
ATOM 1448 C C . ALA A 1 185 ? -9.228 -0.457 -4.652 1.00 97.75 185 ALA A C 1
ATOM 1450 O O . ALA A 1 185 ? -10.268 -0.606 -5.295 1.00 97.75 185 ALA A O 1
ATOM 1451 N N . GLU A 1 186 ? -8.051 -0.902 -5.092 1.00 97.00 186 GLU A N 1
ATOM 1452 C CA . GLU A 1 186 ? -7.901 -1.635 -6.345 1.00 97.00 186 GLU A CA 1
ATOM 1453 C C . GLU A 1 186 ? -8.536 -3.022 -6.290 1.00 97.00 186 GLU A C 1
ATOM 1455 O O . GLU A 1 186 ? -9.304 -3.379 -7.181 1.00 97.00 186 GLU A O 1
ATOM 1460 N N . GLU A 1 187 ? -8.245 -3.792 -5.242 1.00 97.56 187 GLU A N 1
ATOM 1461 C CA . GLU A 1 187 ? -8.761 -5.155 -5.100 1.00 97.56 187 GLU A CA 1
ATOM 1462 C C . GLU A 1 187 ? -10.289 -5.169 -4.963 1.00 97.56 187 GLU A C 1
ATOM 1464 O O . GLU A 1 187 ? -10.969 -5.946 -5.630 1.00 97.56 187 GLU A O 1
ATOM 1469 N N . MET A 1 188 ? -10.858 -4.260 -4.167 1.00 97.06 188 MET A N 1
ATOM 1470 C CA . MET A 1 188 ? -12.312 -4.140 -4.018 1.00 97.06 188 MET A CA 1
ATOM 1471 C C . MET A 1 188 ? -12.983 -3.766 -5.347 1.00 97.06 188 MET A C 1
ATOM 1473 O O . MET A 1 188 ? -14.005 -4.347 -5.713 1.00 97.06 188 MET A O 1
ATOM 1477 N N . ARG A 1 189 ? -12.391 -2.849 -6.126 1.00 95.62 189 ARG A N 1
ATOM 1478 C CA . ARG A 1 189 ? -12.903 -2.505 -7.463 1.00 95.62 189 ARG A CA 1
ATOM 1479 C C . ARG A 1 189 ? -12.804 -3.670 -8.439 1.00 95.62 189 ARG A C 1
ATOM 1481 O O . ARG A 1 189 ? -13.724 -3.855 -9.230 1.00 95.62 189 ARG A O 1
ATOM 1488 N N . ALA A 1 190 ? -11.729 -4.454 -8.379 1.00 95.00 190 ALA A N 1
ATOM 1489 C CA . ALA A 1 190 ? -11.585 -5.660 -9.190 1.00 95.00 190 ALA A CA 1
ATOM 1490 C C . ALA A 1 190 ? -12.648 -6.717 -8.847 1.00 95.00 190 ALA A C 1
ATOM 1492 O O . ALA A 1 190 ? -13.092 -7.445 -9.728 1.00 95.00 190 ALA A O 1
ATOM 1493 N N . GLN A 1 191 ? -13.132 -6.737 -7.601 1.00 95.50 191 GLN A N 1
ATOM 1494 C CA . GLN A 1 191 ? -14.281 -7.540 -7.161 1.00 95.50 191 GLN A CA 1
ATOM 1495 C C . GLN A 1 191 ? -15.648 -6.911 -7.513 1.00 95.50 191 GLN A C 1
ATOM 1497 O O . GLN A 1 191 ? -16.684 -7.383 -7.053 1.00 95.50 191 GLN A O 1
ATOM 1502 N N . GLY A 1 192 ? -15.680 -5.839 -8.312 1.00 94.56 192 GLY A N 1
ATOM 1503 C CA . GLY A 1 192 ? -16.909 -5.160 -8.737 1.00 94.56 192 GLY A CA 1
ATOM 1504 C C . GLY A 1 192 ? -17.450 -4.125 -7.744 1.00 94.56 192 GLY A C 1
ATOM 1505 O O . GLY A 1 192 ? -18.488 -3.513 -8.002 1.00 94.56 192 GLY A O 1
ATOM 1506 N N . VAL A 1 193 ? -16.755 -3.867 -6.632 1.00 95.25 193 VAL A N 1
ATOM 1507 C CA . VAL A 1 193 ? -17.182 -2.891 -5.620 1.00 95.25 193 VAL A CA 1
ATOM 1508 C C . VAL A 1 193 ? -16.749 -1.484 -6.035 1.00 95.25 193 VAL A C 1
ATOM 1510 O O . VAL A 1 193 ? -15.635 -1.037 -5.763 1.00 95.25 193 VAL A O 1
ATOM 1513 N N . THR A 1 194 ? -17.640 -0.767 -6.721 1.00 94.25 194 THR A N 1
ATOM 1514 C CA . THR A 1 194 ? -17.344 0.550 -7.320 1.00 94.25 194 THR A CA 1
ATOM 1515 C C . THR A 1 194 ? -17.947 1.741 -6.573 1.00 94.25 194 THR A C 1
ATOM 1517 O O . THR A 1 194 ? -17.487 2.865 -6.767 1.00 94.25 194 THR A O 1
ATOM 1520 N N . SER A 1 195 ? -18.936 1.521 -5.700 1.00 95.44 195 SER A N 1
ATOM 1521 C CA . SER A 1 195 ? -19.617 2.584 -4.941 1.00 95.44 195 SER A CA 1
ATOM 1522 C C . SER A 1 195 ? -18.893 2.999 -3.655 1.00 95.44 195 SER A C 1
ATOM 1524 O O . SER A 1 195 ? -19.294 3.962 -3.000 1.00 95.44 195 SER A O 1
ATOM 1526 N N . TRP A 1 196 ? -17.835 2.284 -3.271 1.00 97.31 196 TRP A N 1
ATOM 1527 C CA . TRP A 1 196 ? -17.111 2.534 -2.029 1.00 97.31 196 TRP A CA 1
ATOM 1528 C C . TRP A 1 196 ? -16.113 3.691 -2.166 1.00 97.31 196 TRP A C 1
ATOM 1530 O O . TRP A 1 196 ? -15.526 3.932 -3.222 1.00 97.31 196 TRP A O 1
ATOM 1540 N N . ARG A 1 197 ? -15.918 4.407 -1.060 1.00 98.12 197 ARG A N 1
ATOM 1541 C CA . ARG A 1 197 ? -15.002 5.534 -0.898 1.00 98.12 197 ARG A CA 1
ATOM 1542 C C . ARG A 1 197 ? -13.869 5.144 0.039 1.00 98.12 197 ARG A C 1
ATOM 1544 O O . ARG A 1 197 ? -14.100 4.583 1.108 1.00 98.12 197 ARG A O 1
ATOM 1551 N N . PHE A 1 198 ? -12.653 5.511 -0.339 1.00 98.38 198 PHE A N 1
ATOM 1552 C CA . PHE A 1 198 ? -11.437 5.180 0.394 1.00 98.38 198 PHE A CA 1
ATOM 1553 C C . PHE A 1 198 ? -10.749 6.464 0.848 1.00 98.38 198 PHE A C 1
ATOM 1555 O O . PHE A 1 198 ? -10.431 7.322 0.024 1.00 98.38 198 PHE A O 1
ATOM 1562 N N . TYR A 1 199 ? -10.518 6.605 2.150 1.00 98.31 199 TYR A N 1
ATOM 1563 C CA . TYR A 1 199 ? -9.881 7.783 2.728 1.00 98.31 199 TYR A CA 1
ATOM 1564 C C . TYR A 1 199 ? -8.539 7.422 3.349 1.00 98.31 199 TYR A C 1
ATOM 1566 O O . TYR A 1 199 ? -8.482 6.630 4.283 1.00 98.31 199 TYR A O 1
ATOM 1574 N N . GLY A 1 200 ? -7.464 8.037 2.863 1.00 97.88 200 GLY A N 1
ATOM 1575 C CA . GLY A 1 200 ? -6.187 8.048 3.572 1.00 97.88 200 GLY A CA 1
ATOM 1576 C C . GLY A 1 200 ? -6.134 9.249 4.509 1.00 97.88 200 GLY A C 1
ATOM 1577 O O . GLY A 1 200 ? -6.346 10.377 4.065 1.00 97.88 200 GLY A O 1
ATOM 1578 N N . VAL A 1 201 ? -5.879 9.025 5.795 1.00 98.06 201 VAL A N 1
ATOM 1579 C CA . VAL A 1 201 ? -5.857 10.068 6.825 1.00 98.06 201 VAL A CA 1
ATOM 1580 C C . VAL A 1 201 ? -4.449 10.202 7.392 1.00 98.06 201 VAL A C 1
ATOM 1582 O O . VAL A 1 201 ? -3.945 9.287 8.044 1.00 98.06 201 VAL A O 1
ATOM 1585 N N . ASP A 1 202 ? -3.812 11.352 7.174 1.00 96.69 202 ASP A N 1
ATOM 1586 C CA . ASP A 1 202 ? -2.474 11.640 7.698 1.00 96.69 202 ASP A CA 1
ATOM 1587 C C . ASP A 1 202 ? -2.250 13.156 7.840 1.00 96.69 202 ASP A C 1
ATOM 1589 O O . ASP A 1 202 ? -2.832 13.970 7.126 1.00 96.69 202 ASP A O 1
ATOM 1593 N N . HIS A 1 203 ? -1.382 13.570 8.757 1.00 95.12 203 HIS A N 1
ATOM 1594 C CA . HIS A 1 203 ? -1.015 14.972 8.963 1.00 95.12 203 HIS A CA 1
ATOM 1595 C C . HIS A 1 203 ? -0.053 15.521 7.894 1.00 95.12 203 HIS A C 1
ATOM 1597 O O . HIS A 1 203 ? 0.068 16.741 7.733 1.00 95.12 203 HIS A O 1
ATOM 1603 N N . ASN A 1 204 ? 0.656 14.645 7.176 1.00 87.50 204 ASN A N 1
ATOM 1604 C CA . ASN A 1 204 ? 1.719 15.030 6.260 1.00 87.50 204 ASN A CA 1
ATOM 1605 C C . ASN A 1 204 ? 1.171 15.660 4.966 1.00 87.50 204 ASN A C 1
ATOM 1607 O O . ASN A 1 204 ? 0.875 14.970 3.989 1.00 87.50 204 ASN A O 1
ATOM 1611 N N . LYS A 1 205 ? 1.130 16.997 4.921 1.00 81.50 205 LYS A N 1
ATOM 1612 C CA . LYS A 1 205 ? 0.710 17.768 3.736 1.00 81.50 205 LYS A CA 1
ATOM 1613 C C . LYS A 1 205 ? 1.518 17.433 2.479 1.00 81.50 205 LYS A C 1
ATOM 1615 O O . LYS A 1 205 ? 0.958 17.393 1.390 1.00 81.50 205 LYS A O 1
ATOM 1620 N N . ALA A 1 206 ? 2.821 17.185 2.613 1.00 75.50 206 ALA A N 1
ATOM 1621 C CA . ALA A 1 206 ? 3.643 16.784 1.473 1.00 75.50 206 ALA A CA 1
ATOM 1622 C C . ALA A 1 206 ? 3.289 15.364 0.997 1.00 75.50 206 ALA A C 1
ATOM 1624 O O . ALA A 1 206 ? 3.393 15.073 -0.190 1.00 75.50 206 ALA A O 1
ATOM 1625 N N . GLY A 1 207 ? 2.835 14.492 1.904 1.00 74.31 207 GLY A N 1
ATOM 1626 C CA . GLY A 1 207 ? 2.295 13.170 1.582 1.00 74.31 207 GLY A CA 1
ATOM 1627 C C . GLY A 1 207 ? 1.034 13.248 0.721 1.00 74.31 207 GLY A C 1
ATOM 1628 O O . GLY A 1 207 ? 0.926 12.499 -0.242 1.00 74.31 207 GLY A O 1
ATOM 1629 N N . MET A 1 208 ? 0.150 14.217 0.983 1.00 85.38 208 MET A N 1
ATOM 1630 C CA . MET A 1 208 ? -1.130 14.380 0.280 1.00 85.38 208 MET A CA 1
ATOM 1631 C C . MET A 1 208 ? -1.006 14.369 -1.249 1.00 85.38 208 MET A C 1
ATOM 1633 O O . MET A 1 208 ? -1.628 13.533 -1.900 1.00 85.38 208 MET A O 1
ATOM 1637 N N . ALA A 1 209 ? -0.203 15.275 -1.822 1.00 83.81 209 ALA A N 1
ATOM 1638 C CA . ALA A 1 209 ? -0.056 15.385 -3.277 1.00 83.81 209 ALA A CA 1
ATOM 1639 C C . ALA A 1 209 ? 0.472 14.075 -3.886 1.00 83.81 209 ALA A C 1
ATOM 1641 O O . ALA A 1 209 ? -0.037 13.591 -4.894 1.00 83.81 209 ALA A O 1
ATOM 1642 N N . ASN A 1 210 ? 1.429 13.436 -3.209 1.00 80.94 210 ASN A N 1
ATOM 1643 C CA . ASN A 1 210 ? 2.000 12.172 -3.665 1.00 80.94 210 ASN A CA 1
ATOM 1644 C C . ASN A 1 210 ? 0.984 11.034 -3.642 1.00 80.94 210 ASN A C 1
ATOM 1646 O O . ASN A 1 210 ? 0.924 10.258 -4.593 1.00 80.94 210 ASN A O 1
ATOM 1650 N N . THR A 1 211 ? 0.183 10.942 -2.583 1.00 87.50 211 THR A N 1
ATOM 1651 C CA . THR A 1 211 ? -0.818 9.886 -2.442 1.00 87.50 211 THR A CA 1
ATOM 1652 C C . THR A 1 211 ? -1.978 10.081 -3.420 1.00 87.50 211 THR A C 1
ATOM 1654 O O . THR A 1 211 ? -2.478 9.103 -3.968 1.00 87.50 211 THR A O 1
ATOM 1657 N N . ILE A 1 212 ? -2.371 11.326 -3.714 1.00 89.50 212 ILE A N 1
ATOM 1658 C CA . ILE A 1 212 ? -3.371 11.632 -4.753 1.00 89.50 212 ILE A CA 1
ATOM 1659 C C . ILE A 1 212 ? -2.838 11.259 -6.142 1.00 89.50 212 ILE A C 1
ATOM 1661 O O . ILE A 1 212 ? -3.502 10.528 -6.876 1.00 89.50 212 ILE A O 1
ATOM 1665 N N . ALA A 1 213 ? -1.623 11.694 -6.489 1.00 85.81 213 ALA A N 1
ATOM 1666 C CA . ALA A 1 213 ? -0.997 11.338 -7.761 1.00 85.81 213 ALA A CA 1
ATOM 1667 C C . ALA A 1 213 ? -0.822 9.816 -7.896 1.00 85.81 213 ALA A C 1
ATOM 1669 O O . ALA A 1 213 ? -1.041 9.243 -8.963 1.00 85.81 213 ALA A O 1
ATOM 1670 N N . PHE A 1 214 ? -0.476 9.141 -6.797 1.00 88.00 214 PHE A N 1
ATOM 1671 C CA . PHE A 1 214 ? -0.414 7.687 -6.736 1.00 88.00 214 PHE A CA 1
ATOM 1672 C C . PHE A 1 214 ? -1.776 7.041 -6.988 1.00 88.00 214 PHE A C 1
ATOM 1674 O O . PHE A 1 214 ? -1.869 6.194 -7.869 1.00 88.00 214 PHE A O 1
ATOM 1681 N N . ALA A 1 215 ? -2.847 7.497 -6.334 1.00 92.62 215 ALA A N 1
ATOM 1682 C CA . ALA A 1 215 ? -4.207 7.038 -6.626 1.00 92.62 215 ALA A CA 1
ATOM 1683 C C . ALA A 1 215 ? -4.570 7.194 -8.114 1.00 92.62 215 ALA A C 1
ATOM 1685 O O . ALA A 1 215 ? -5.248 6.338 -8.685 1.00 92.62 215 ALA A O 1
ATOM 1686 N N . GLY A 1 216 ? -4.098 8.276 -8.747 1.00 91.31 216 GLY A N 1
ATOM 1687 C CA . GLY A 1 216 ? -4.214 8.525 -10.186 1.00 91.31 216 GLY A CA 1
ATOM 1688 C C . GLY A 1 216 ? -3.569 7.425 -11.020 1.00 91.31 216 GLY A C 1
ATOM 1689 O O . GLY A 1 216 ? -4.253 6.785 -11.816 1.00 91.31 216 GLY A O 1
ATOM 1690 N N . ARG A 1 217 ? -2.281 7.146 -10.782 1.00 87.75 217 ARG A N 1
ATOM 1691 C CA . ARG A 1 217 ? -1.530 6.091 -11.490 1.00 87.75 217 ARG A CA 1
ATOM 1692 C C . ARG A 1 217 ? -2.081 4.685 -11.244 1.00 87.75 217 ARG A C 1
ATOM 1694 O O . ARG A 1 217 ? -1.934 3.820 -12.098 1.00 87.75 217 ARG A O 1
ATOM 1701 N N . ARG A 1 218 ? -2.745 4.468 -10.105 1.00 90.88 218 ARG A N 1
ATOM 1702 C CA . ARG A 1 218 ? -3.418 3.208 -9.749 1.00 90.88 218 ARG A CA 1
ATOM 1703 C C . ARG A 1 218 ? -4.864 3.102 -10.253 1.00 90.88 218 ARG A C 1
ATOM 1705 O O . ARG A 1 218 ? -5.539 2.121 -9.968 1.00 90.88 218 ARG A O 1
ATOM 1712 N N . GLY A 1 219 ? -5.379 4.112 -10.959 1.00 92.25 219 GLY A N 1
ATOM 1713 C CA . GLY A 1 219 ? -6.744 4.088 -11.497 1.00 92.25 219 GLY A CA 1
ATOM 1714 C C . GLY A 1 219 ? -7.852 4.161 -10.435 1.00 92.25 219 GLY A C 1
ATOM 1715 O O . GLY A 1 219 ? -9.011 3.878 -10.734 1.00 92.25 219 GLY A O 1
ATOM 1716 N N . VAL A 1 220 ? -7.528 4.558 -9.199 1.00 95.44 220 VAL A N 1
ATOM 1717 C CA . VAL A 1 220 ? -8.476 4.620 -8.067 1.00 95.44 220 VAL A CA 1
ATOM 1718 C C . VAL A 1 220 ? -8.744 6.037 -7.562 1.00 95.44 220 VAL A C 1
ATOM 1720 O O . VAL A 1 220 ? -9.532 6.211 -6.636 1.00 95.44 220 VAL A O 1
ATOM 1723 N N . HIS A 1 221 ? -8.159 7.066 -8.186 1.00 95.50 221 HIS A N 1
ATOM 1724 C CA . HIS A 1 221 ? -8.337 8.475 -7.799 1.00 95.50 221 HIS A CA 1
ATOM 1725 C C . HIS A 1 221 ? -9.804 8.888 -7.630 1.00 95.50 221 HIS A C 1
ATOM 1727 O O . HIS A 1 221 ? -10.130 9.610 -6.695 1.00 95.50 221 HIS A O 1
ATOM 1733 N N . ALA A 1 222 ? -10.697 8.393 -8.493 1.00 95.81 222 ALA A N 1
ATOM 1734 C CA . ALA A 1 222 ? -12.112 8.724 -8.428 1.00 95.81 222 ALA A CA 1
ATOM 1735 C C . ALA A 1 222 ? -12.773 8.223 -7.140 1.00 95.81 222 ALA A C 1
ATOM 1737 O O . ALA A 1 222 ? -13.714 8.860 -6.690 1.00 95.81 222 ALA A O 1
ATOM 1738 N N . ALA A 1 223 ? -12.295 7.124 -6.544 1.00 96.69 223 ALA A N 1
ATOM 1739 C CA . ALA A 1 223 ? -12.816 6.540 -5.303 1.00 96.69 223 ALA A CA 1
ATOM 1740 C C . ALA A 1 223 ? -12.025 6.970 -4.054 1.00 96.69 223 ALA A C 1
ATOM 1742 O O . ALA A 1 223 ? -12.498 6.790 -2.931 1.00 96.69 223 ALA A O 1
ATOM 1743 N N . TYR A 1 224 ? -10.836 7.542 -4.243 1.00 97.50 224 TYR A N 1
ATOM 1744 C CA . TYR A 1 224 ? -9.913 7.890 -3.173 1.00 97.50 224 TYR A CA 1
ATOM 1745 C C . TYR A 1 224 ? -10.013 9.363 -2.756 1.00 97.50 224 TYR A C 1
ATOM 1747 O O . TYR A 1 224 ? -10.314 10.254 -3.553 1.00 97.50 224 TYR A O 1
ATOM 1755 N N . SER A 1 225 ? -9.739 9.655 -1.488 1.00 96.94 225 SER A N 1
ATOM 1756 C CA . SER A 1 225 ? -9.563 11.015 -0.981 1.00 96.94 225 SER A CA 1
ATOM 1757 C C . SER A 1 225 ? -8.529 11.040 0.142 1.00 96.94 225 SER A C 1
ATOM 1759 O O . SER A 1 225 ? -8.482 10.143 0.975 1.00 96.94 225 SER A O 1
ATOM 1761 N N . PHE A 1 226 ? -7.695 12.078 0.186 1.00 96.62 226 PHE A N 1
ATOM 1762 C CA . PHE A 1 226 ? -6.766 12.283 1.297 1.00 96.62 226 PHE A CA 1
ATOM 1763 C C . PHE A 1 226 ? -7.361 13.285 2.289 1.00 96.62 226 PHE A C 1
ATOM 1765 O O . PHE A 1 226 ? -7.806 14.363 1.895 1.00 96.62 226 PHE A O 1
ATOM 1772 N N . VAL A 1 227 ? -7.341 12.948 3.574 1.00 97.06 227 VAL A N 1
ATOM 1773 C CA . VAL A 1 227 ? -7.771 13.822 4.667 1.00 97.06 227 VAL A CA 1
ATOM 1774 C C . VAL A 1 227 ? -6.540 14.258 5.441 1.00 97.06 227 VAL A C 1
ATOM 1776 O O . VAL A 1 227 ? -5.947 13.472 6.181 1.00 97.06 227 VAL A O 1
ATOM 1779 N N . GLN A 1 228 ? -6.169 15.531 5.294 1.00 96.31 228 GLN A N 1
ATOM 1780 C CA . GLN A 1 228 ? -5.080 16.090 6.081 1.00 96.31 228 GLN A CA 1
ATOM 1781 C C . GLN A 1 228 ? -5.541 16.314 7.526 1.00 96.31 228 GLN A C 1
ATOM 1783 O O . GLN A 1 228 ? -6.244 17.282 7.815 1.00 96.31 228 GLN A O 1
ATOM 1788 N N . MET A 1 229 ? -5.131 15.438 8.441 1.00 97.19 229 MET A N 1
ATOM 1789 C CA . MET A 1 229 ? -5.528 15.515 9.846 1.00 97.19 229 MET A CA 1
ATOM 1790 C C . MET A 1 229 ? -4.447 14.947 10.764 1.00 97.19 229 MET A C 1
ATOM 1792 O O . MET A 1 229 ? -3.897 13.877 10.520 1.00 97.19 229 MET A O 1
ATOM 1796 N N . ASP A 1 230 ? -4.170 15.657 11.858 1.00 97.44 230 ASP A N 1
ATOM 1797 C CA . ASP A 1 230 ? -3.392 15.106 12.966 1.00 97.44 230 ASP A CA 1
ATOM 1798 C C . ASP A 1 230 ? -4.283 14.180 13.796 1.00 97.44 230 ASP A C 1
ATOM 1800 O O . ASP A 1 230 ? -5.189 14.635 14.494 1.00 97.44 230 ASP A O 1
ATOM 1804 N N . LEU A 1 231 ? -4.005 12.880 13.726 1.00 98.06 231 LEU A N 1
ATOM 1805 C CA . LEU A 1 231 ? -4.746 11.830 14.427 1.00 98.06 231 LEU A CA 1
ATOM 1806 C C . LEU A 1 231 ? -4.634 11.905 15.959 1.00 98.06 231 LEU A C 1
ATOM 1808 O O . LEU A 1 231 ? -5.357 11.200 16.658 1.00 98.06 231 LEU A O 1
ATOM 1812 N N . ARG A 1 232 ? -3.767 12.771 16.500 1.00 97.06 232 ARG A N 1
ATOM 1813 C CA . ARG A 1 232 ? -3.715 13.083 17.937 1.00 97.06 232 ARG A CA 1
ATOM 1814 C C . ARG A 1 232 ? -4.788 14.087 18.360 1.00 97.06 232 ARG A C 1
ATOM 1816 O O . ARG A 1 232 ? -5.083 14.204 19.545 1.00 97.06 232 ARG A O 1
ATOM 1823 N N . LYS A 1 233 ? -5.404 14.806 17.415 1.00 98.25 233 LYS A N 1
ATOM 1824 C CA . LYS A 1 233 ? -6.532 15.713 17.678 1.00 98.25 233 LYS A CA 1
ATOM 1825 C C . LYS A 1 233 ? -7.834 14.916 17.715 1.00 98.25 233 LYS A C 1
ATOM 1827 O O . LYS A 1 233 ? -8.607 14.920 16.759 1.00 98.25 233 LYS A O 1
ATOM 1832 N N . LEU A 1 234 ? -8.061 14.220 18.827 1.00 98.56 234 LEU A N 1
ATOM 1833 C CA . LEU A 1 234 ? -9.132 13.226 18.970 1.00 98.56 234 LEU A CA 1
ATOM 1834 C C . LEU A 1 234 ? -10.537 13.765 18.667 1.00 98.56 234 LEU A C 1
ATOM 1836 O O . LEU A 1 234 ? -11.352 13.035 18.114 1.00 98.56 234 LEU A O 1
ATOM 1840 N N . ASP A 1 235 ? -10.824 15.037 18.947 1.00 98.44 235 ASP A N 1
ATOM 1841 C CA . ASP A 1 235 ? -12.132 15.626 18.621 1.00 98.44 235 ASP A CA 1
ATOM 1842 C C . ASP A 1 235 ? -12.355 15.780 17.115 1.00 98.44 235 ASP A C 1
ATOM 1844 O O . ASP A 1 235 ? -13.466 15.570 16.630 1.00 98.44 235 ASP A O 1
ATOM 1848 N N . ALA A 1 236 ? -11.295 16.065 16.352 1.00 98.25 236 ALA A N 1
ATOM 1849 C CA . ALA A 1 236 ? -11.368 16.070 14.894 1.00 98.25 236 ALA A CA 1
ATOM 1850 C C . ALA A 1 236 ? -11.605 14.651 14.354 1.00 98.25 236 ALA A C 1
ATOM 1852 O O . ALA A 1 236 ? -12.417 14.465 13.446 1.00 98.25 236 ALA A O 1
ATOM 1853 N N . VAL A 1 237 ? -10.964 13.645 14.964 1.00 98.50 237 VAL A N 1
ATOM 1854 C CA . VAL A 1 237 ? -11.185 12.231 14.626 1.00 98.50 237 VAL A CA 1
ATOM 1855 C C . VAL A 1 237 ? -12.630 11.814 14.911 1.00 98.50 237 VAL A C 1
ATOM 1857 O O . VAL A 1 237 ? -13.289 11.259 14.035 1.00 98.50 237 VAL A O 1
ATOM 1860 N N . ARG A 1 238 ? -13.166 12.131 16.095 1.00 98.62 238 ARG A N 1
ATOM 1861 C CA . ARG A 1 238 ? -14.587 11.899 16.408 1.00 98.62 238 ARG A CA 1
ATOM 1862 C C . ARG A 1 238 ? -15.492 12.594 15.398 1.00 98.62 238 ARG A C 1
ATOM 1864 O O . ARG A 1 238 ? -16.445 11.994 14.918 1.00 98.62 238 ARG A O 1
ATOM 1871 N N . GLY A 1 239 ? -15.175 13.839 15.042 1.00 98.38 239 GLY A N 1
ATOM 1872 C CA . GLY A 1 239 ? -15.920 14.608 14.051 1.00 98.38 239 GLY A CA 1
ATOM 1873 C C . GLY A 1 239 ? -16.033 13.896 12.701 1.00 98.38 239 GLY A C 1
ATOM 1874 O O . GLY A 1 239 ? -17.134 13.795 12.162 1.00 98.38 239 GLY A O 1
ATOM 1875 N N . ILE A 1 240 ? -14.928 13.362 12.164 1.00 98.19 240 ILE A N 1
ATOM 1876 C CA . ILE A 1 240 ? -14.963 12.651 10.877 1.00 98.19 240 ILE A CA 1
ATOM 1877 C C . ILE A 1 240 ? -15.643 11.280 10.972 1.00 98.19 240 ILE A C 1
ATOM 1879 O O . ILE A 1 240 ? -16.388 10.927 10.061 1.00 98.19 240 ILE A O 1
ATOM 1883 N N . LEU A 1 241 ? -15.455 10.538 12.069 1.00 98.38 241 LEU A N 1
ATOM 1884 C CA . LEU A 1 241 ? -16.130 9.251 12.268 1.00 98.38 241 LEU A CA 1
ATOM 1885 C C . LEU A 1 241 ? -17.648 9.440 12.371 1.00 98.38 241 LEU A C 1
ATOM 1887 O O . LEU A 1 241 ? -18.388 8.800 11.632 1.00 98.38 241 LEU A O 1
ATOM 1891 N N . ARG A 1 242 ? -18.110 10.411 13.169 1.00 97.94 242 ARG A N 1
ATOM 1892 C CA . ARG A 1 242 ? -19.538 10.746 13.311 1.00 97.94 242 ARG A CA 1
ATOM 1893 C C . ARG A 1 242 ? -20.157 11.279 12.028 1.00 97.94 242 ARG A C 1
ATOM 1895 O O . ARG A 1 242 ? -21.309 10.978 11.730 1.00 97.94 242 ARG A O 1
ATOM 1902 N N . LYS A 1 243 ? -19.404 12.058 11.244 1.00 97.69 243 LYS A N 1
ATOM 1903 C CA . LYS A 1 243 ? -19.845 12.494 9.910 1.00 97.69 243 LYS A CA 1
ATOM 1904 C C . LYS A 1 243 ? -20.173 11.294 9.016 1.00 97.69 243 LYS A C 1
ATOM 1906 O O . LYS A 1 243 ? -21.107 11.373 8.225 1.00 97.69 243 LYS A O 1
ATOM 1911 N N . HIS A 1 244 ? -19.417 10.210 9.165 1.00 97.19 244 HIS A N 1
ATOM 1912 C CA . HIS A 1 244 ? -19.554 8.978 8.399 1.00 97.19 244 HIS A CA 1
ATOM 1913 C C . HIS A 1 244 ? -20.220 7.841 9.193 1.00 97.19 244 HIS A C 1
ATOM 1915 O O . HIS A 1 244 ? -20.071 6.669 8.862 1.00 97.19 244 HIS A O 1
ATOM 1921 N N . GLN A 1 245 ? -20.990 8.155 10.241 1.00 95.38 245 GLN A N 1
ATOM 1922 C CA . GLN A 1 245 ? -21.549 7.143 11.147 1.00 95.38 245 GLN A CA 1
ATOM 1923 C C . GLN A 1 245 ? -22.438 6.109 10.438 1.00 95.38 245 GLN A C 1
ATOM 1925 O O . GLN A 1 245 ? -22.553 4.971 10.886 1.00 95.38 245 GLN A O 1
ATOM 1930 N N . ASN A 1 246 ? -23.079 6.514 9.339 1.00 94.75 246 ASN A N 1
ATOM 1931 C CA . ASN A 1 246 ? -24.043 5.692 8.610 1.00 94.75 246 ASN A CA 1
ATOM 1932 C C . ASN A 1 246 ? -23.420 4.914 7.439 1.00 94.75 246 ASN A C 1
ATOM 1934 O O . ASN A 1 246 ? -24.011 3.938 6.978 1.00 94.75 246 ASN A O 1
ATOM 1938 N N . ASP A 1 247 ? -22.257 5.335 6.939 1.00 96.31 247 ASP A N 1
ATOM 1939 C CA . ASP A 1 247 ? -21.619 4.768 5.747 1.00 96.31 247 ASP A CA 1
ATOM 1940 C C . ASP A 1 247 ? -20.239 4.155 6.015 1.00 96.31 247 ASP A C 1
ATOM 1942 O O . ASP A 1 247 ? -19.777 3.346 5.208 1.00 96.31 247 ASP A O 1
ATOM 1946 N N . ILE A 1 248 ? -19.590 4.448 7.145 1.00 97.69 248 ILE A N 1
ATOM 1947 C CA . ILE A 1 248 ? -18.305 3.844 7.492 1.00 97.69 248 ILE A CA 1
ATOM 1948 C C . ILE A 1 248 ? -18.442 2.344 7.754 1.00 97.69 248 ILE A C 1
ATOM 1950 O O . ILE A 1 248 ? -19.209 1.887 8.601 1.00 97.69 248 ILE A O 1
ATOM 1954 N N . LYS A 1 249 ? -17.678 1.563 6.992 1.00 98.00 249 LYS A N 1
ATOM 1955 C CA . LYS A 1 249 ? -17.605 0.102 7.103 1.00 98.00 249 LYS A CA 1
ATOM 1956 C C . LYS A 1 249 ? -16.321 -0.348 7.758 1.00 98.00 249 LYS A C 1
ATOM 1958 O O . LYS A 1 249 ? -16.322 -1.379 8.421 1.00 98.00 249 LYS A O 1
ATOM 1963 N N . CYS A 1 250 ? -15.239 0.408 7.587 1.00 98.69 250 CYS A N 1
ATOM 1964 C CA . CYS A 1 250 ? -13.956 0.032 8.147 1.00 98.69 250 CYS A CA 1
ATOM 1965 C C . CYS A 1 250 ? -13.089 1.236 8.511 1.00 98.69 250 CYS A C 1
ATOM 1967 O O . CYS A 1 250 ? -12.972 2.189 7.740 1.00 98.69 250 CYS A O 1
ATOM 1969 N N . VAL A 1 251 ? -12.447 1.141 9.673 1.00 98.81 251 VAL A N 1
ATOM 1970 C CA . VAL A 1 251 ? -11.271 1.932 10.037 1.00 98.81 251 VAL A CA 1
ATOM 1971 C C . VAL A 1 251 ? -10.116 0.966 10.218 1.00 98.81 251 VAL A C 1
ATOM 1973 O O . VAL A 1 251 ? -10.244 -0.022 10.947 1.00 98.81 251 VAL A O 1
ATOM 1976 N N . PHE A 1 252 ? -8.983 1.268 9.593 1.00 98.81 252 PHE A N 1
ATOM 1977 C CA . PHE A 1 252 ? -7.758 0.535 9.842 1.00 98.81 252 PHE A CA 1
ATOM 1978 C C . PHE A 1 252 ? -6.534 1.429 9.982 1.00 98.81 252 PHE A C 1
ATOM 1980 O O . PHE A 1 252 ? -6.604 2.618 9.694 1.00 98.81 252 PHE A O 1
ATOM 1987 N N . GLY A 1 253 ? -5.422 0.862 10.443 1.00 98.44 253 GLY A N 1
ATOM 1988 C CA . GLY A 1 253 ? -4.141 1.556 10.512 1.00 98.44 253 GLY A CA 1
ATOM 1989 C C . GLY A 1 253 ? -2.958 0.595 10.564 1.00 98.44 253 GLY A C 1
ATOM 1990 O O . GLY A 1 253 ? -3.038 -0.501 11.127 1.00 98.44 253 GLY A O 1
ATOM 1991 N N . CYS A 1 254 ? -1.844 1.022 9.971 1.00 97.50 254 CYS A N 1
ATOM 1992 C CA . CYS A 1 254 ? -0.616 0.240 9.854 1.00 97.50 254 CYS A CA 1
ATOM 1993 C C . CYS A 1 254 ? 0.574 1.011 10.433 1.00 97.50 254 CYS A C 1
ATOM 1995 O O . CYS A 1 254 ? 0.905 2.103 9.980 1.00 97.50 254 CYS A O 1
ATOM 1997 N N . ARG A 1 255 ? 1.273 0.416 11.406 1.00 95.25 255 ARG A N 1
ATOM 1998 C CA . ARG A 1 255 ? 2.506 0.940 12.026 1.00 95.25 255 ARG A CA 1
ATOM 1999 C C . ARG A 1 255 ? 2.371 2.358 12.623 1.00 95.25 255 ARG A C 1
ATOM 2001 O O . ARG A 1 255 ? 3.376 3.038 12.836 1.00 95.25 255 ARG A O 1
ATOM 2008 N N . PHE A 1 256 ? 1.146 2.784 12.934 1.00 95.81 256 PHE A N 1
ATOM 2009 C CA . PHE A 1 256 ? 0.831 3.986 13.704 1.00 95.81 256 PHE A CA 1
ATOM 2010 C C . PHE A 1 256 ? 0.216 3.574 15.046 1.00 95.81 256 PHE A C 1
ATOM 2012 O O . PHE A 1 256 ? -0.684 2.736 15.086 1.00 95.81 256 PHE A O 1
ATOM 2019 N N . LEU A 1 257 ? 0.674 4.171 16.151 1.00 97.25 257 LEU A N 1
ATOM 2020 C CA . LEU A 1 257 ? 0.135 3.882 17.480 1.00 97.25 257 LEU A CA 1
ATOM 2021 C C . LEU A 1 257 ? -0.151 5.160 18.264 1.00 97.25 257 LEU A C 1
ATOM 2023 O O . LEU A 1 257 ? 0.739 5.960 18.551 1.00 97.25 257 LEU A O 1
ATOM 2027 N N . HIS A 1 258 ? -1.413 5.300 18.655 1.00 97.69 258 HIS A N 1
ATOM 2028 C CA . HIS A 1 258 ? -1.886 6.260 19.640 1.00 97.69 258 HIS A CA 1
ATOM 2029 C C . HIS A 1 258 ? -3.053 5.612 20.389 1.00 97.69 258 HIS A C 1
ATOM 2031 O O . HIS A 1 258 ? -4.120 5.440 19.815 1.00 97.69 258 HIS A O 1
ATOM 2037 N N . ARG A 1 259 ? -2.863 5.193 21.642 1.00 97.94 259 ARG A N 1
ATOM 2038 C CA . ARG A 1 259 ? -3.849 4.351 22.352 1.00 97.94 259 ARG A CA 1
ATOM 2039 C C . ARG A 1 259 ? -5.225 5.005 22.465 1.00 97.94 259 ARG A C 1
ATOM 2041 O O . ARG A 1 259 ? -6.227 4.359 22.175 1.00 97.94 259 ARG A O 1
ATOM 2048 N N . ASP A 1 260 ? -5.266 6.303 22.750 1.00 98.31 260 ASP A N 1
ATOM 2049 C CA . ASP A 1 260 ? -6.534 7.033 22.849 1.00 98.31 260 ASP A CA 1
ATOM 2050 C C . ASP A 1 260 ? -7.274 7.103 21.504 1.00 98.31 260 ASP A C 1
ATOM 2052 O O . ASP A 1 260 ? -8.499 7.171 21.474 1.00 98.31 260 ASP A O 1
ATOM 2056 N N . LEU A 1 261 ? -6.552 7.038 20.376 1.00 98.44 261 LEU A N 1
ATOM 2057 C CA . LEU A 1 261 ? -7.178 6.945 19.053 1.00 98.44 261 LEU A CA 1
ATOM 2058 C C . LEU A 1 261 ? -7.895 5.603 18.881 1.00 98.44 261 LEU A C 1
ATOM 2060 O O . LEU A 1 261 ? -8.987 5.567 18.322 1.00 98.44 261 LEU A O 1
ATOM 2064 N N . LEU A 1 262 ? -7.292 4.512 19.362 1.00 98.50 262 LEU A N 1
ATOM 2065 C CA . LEU A 1 262 ? -7.883 3.175 19.277 1.00 98.50 262 LEU A CA 1
ATOM 2066 C C . LEU A 1 262 ? -9.178 3.106 20.097 1.00 98.50 262 LEU A C 1
ATOM 2068 O O . LEU A 1 262 ? -10.172 2.563 19.622 1.00 98.50 262 LEU A O 1
ATOM 2072 N N . ALA A 1 263 ? -9.189 3.725 21.284 1.00 98.31 263 ALA A N 1
ATOM 2073 C CA . ALA A 1 263 ? -10.395 3.865 22.100 1.00 98.31 263 ALA A CA 1
ATOM 2074 C C . ALA A 1 263 ? -11.478 4.694 21.386 1.00 98.31 263 ALA A C 1
ATOM 2076 O O . ALA A 1 263 ? -12.626 4.270 21.319 1.00 98.31 263 ALA A O 1
ATOM 2077 N N . VAL A 1 264 ? -11.112 5.823 20.766 1.00 98.50 264 VAL A N 1
ATOM 2078 C CA . VAL A 1 264 ? -12.052 6.618 19.954 1.00 98.50 264 VAL A CA 1
ATOM 2079 C C . VAL A 1 264 ? -12.634 5.802 18.798 1.00 98.50 264 VAL A C 1
ATOM 2081 O O . VAL A 1 264 ? -13.841 5.838 18.579 1.00 98.50 264 VAL A O 1
ATOM 2084 N N . ALA A 1 265 ? -11.810 5.046 18.070 1.00 98.00 265 ALA A N 1
ATOM 2085 C CA . ALA A 1 265 ? -12.287 4.207 16.974 1.00 98.00 265 ALA A CA 1
ATOM 2086 C C . ALA A 1 265 ? -13.261 3.121 17.467 1.00 98.00 265 ALA A C 1
ATOM 2088 O O . ALA A 1 265 ? -14.305 2.921 16.850 1.00 98.00 265 ALA A O 1
ATOM 2089 N N . ARG A 1 266 ? -12.957 2.468 18.598 1.00 97.88 266 ARG A N 1
ATOM 2090 C CA . ARG A 1 266 ? -13.848 1.497 19.253 1.00 97.88 266 ARG A CA 1
ATOM 2091 C C . ARG A 1 266 ? -15.207 2.110 19.593 1.00 97.88 266 ARG A C 1
ATOM 2093 O O . ARG A 1 266 ? -16.238 1.505 19.304 1.00 97.88 266 ARG A O 1
ATOM 2100 N N . ASP A 1 267 ? -15.201 3.290 20.205 1.00 97.62 267 ASP A N 1
ATOM 2101 C CA . ASP A 1 267 ? -16.414 3.920 20.729 1.00 97.62 267 ASP A CA 1
ATOM 2102 C C . ASP A 1 267 ? -17.325 4.430 19.596 1.00 97.62 267 ASP A C 1
ATOM 2104 O O . ASP A 1 267 ? -18.552 4.289 19.665 1.00 97.62 267 ASP A O 1
ATOM 2108 N N . GLU A 1 268 ? -16.730 4.981 18.534 1.00 97.81 268 GLU A N 1
ATOM 2109 C CA . GLU A 1 268 ? -17.453 5.666 17.456 1.00 97.81 268 GLU A CA 1
ATOM 2110 C C . GLU A 1 268 ? -17.845 4.741 16.286 1.00 97.81 268 GLU A C 1
ATOM 2112 O O . GLU A 1 268 ? -18.860 4.997 15.648 1.00 97.81 268 GLU A O 1
ATOM 2117 N N . LEU A 1 269 ? -17.122 3.650 15.991 1.00 97.56 269 LEU A N 1
ATOM 2118 C CA . LEU A 1 269 ? -17.462 2.764 14.858 1.00 97.56 269 LEU A CA 1
ATOM 2119 C C . LEU A 1 269 ? -18.885 2.195 14.980 1.00 97.56 269 LEU A C 1
ATOM 2121 O O . LEU A 1 269 ? -19.201 1.648 16.025 1.00 97.56 269 LEU A O 1
ATOM 2125 N N . PRO A 1 270 ? -19.760 2.235 13.964 1.00 96.88 270 PRO A N 1
ATOM 2126 C CA . PRO A 1 270 ? -21.123 1.712 14.082 1.00 96.88 270 PRO A CA 1
ATOM 2127 C C . PRO A 1 270 ? -21.151 0.188 14.285 1.00 96.88 270 PRO A C 1
ATOM 2129 O O . PRO A 1 270 ? -20.163 -0.511 14.064 1.00 96.88 270 PRO A O 1
ATOM 2132 N N . VAL A 1 271 ? -22.306 -0.350 14.690 1.00 96.44 271 VAL A N 1
ATOM 2133 C CA . VAL A 1 271 ? -22.547 -1.805 14.705 1.00 96.44 271 VAL A CA 1
ATOM 2134 C C . VAL A 1 271 ? -22.286 -2.386 13.311 1.00 96.44 271 VAL A C 1
ATOM 2136 O O . VAL A 1 271 ? -22.718 -1.816 12.312 1.00 96.44 271 VAL A O 1
ATOM 2139 N N . GLY A 1 272 ? -21.572 -3.509 13.244 1.00 96.75 272 GLY A N 1
ATOM 2140 C CA . GLY A 1 272 ? -21.096 -4.106 11.994 1.00 96.75 272 GLY A CA 1
ATOM 2141 C C . GLY A 1 272 ? -19.862 -3.419 11.399 1.00 96.75 272 GLY A C 1
ATOM 2142 O O . GLY A 1 272 ? -19.295 -3.926 10.436 1.00 96.75 272 GLY A O 1
ATOM 2143 N N . GLY A 1 273 ? -19.415 -2.295 11.967 1.00 97.81 273 GLY A N 1
ATOM 2144 C CA . GLY A 1 273 ? -18.176 -1.630 11.585 1.00 97.81 273 GLY A CA 1
ATOM 2145 C C . GLY A 1 273 ? -16.956 -2.486 11.921 1.00 97.81 273 GLY A C 1
ATOM 2146 O O . GLY A 1 273 ? -16.874 -3.087 12.996 1.00 97.81 273 GLY A O 1
ATOM 2147 N N . VAL A 1 274 ? -16.004 -2.530 10.992 1.00 98.69 274 VAL A N 1
ATOM 2148 C CA . VAL A 1 274 ? -14.761 -3.295 11.103 1.00 98.69 274 VAL A CA 1
ATOM 2149 C C . VAL A 1 274 ? -13.638 -2.392 11.601 1.00 98.69 274 VAL A C 1
ATOM 2151 O O . VAL A 1 274 ? -13.342 -1.354 11.009 1.00 98.69 274 VAL A O 1
ATOM 2154 N N . PHE A 1 275 ? -12.974 -2.815 12.668 1.00 98.81 275 PHE A N 1
ATOM 2155 C CA . PHE A 1 275 ? -11.714 -2.248 13.123 1.00 98.81 275 PHE A CA 1
ATOM 2156 C C . PHE A 1 275 ? -10.577 -3.200 12.755 1.00 98.81 275 PHE A C 1
ATOM 2158 O O . PHE A 1 275 ? -10.646 -4.384 13.082 1.00 98.81 275 PHE A O 1
ATOM 2165 N N . ALA A 1 276 ? -9.528 -2.702 12.103 1.00 98.81 276 ALA A N 1
ATOM 2166 C CA . ALA A 1 276 ? -8.351 -3.503 11.776 1.00 98.81 276 ALA A CA 1
ATOM 2167 C C . ALA A 1 276 ? -7.055 -2.751 12.095 1.00 98.81 276 ALA A C 1
ATOM 2169 O O . ALA A 1 276 ? -6.914 -1.582 11.771 1.00 98.81 276 ALA A O 1
ATOM 2170 N N . TRP A 1 277 ? -6.074 -3.388 12.723 1.00 98.75 277 TRP A N 1
ATOM 2171 C CA . TRP A 1 277 ? -4.844 -2.703 13.110 1.00 98.75 277 TRP A CA 1
ATOM 2172 C C . TRP A 1 277 ? -3.638 -3.623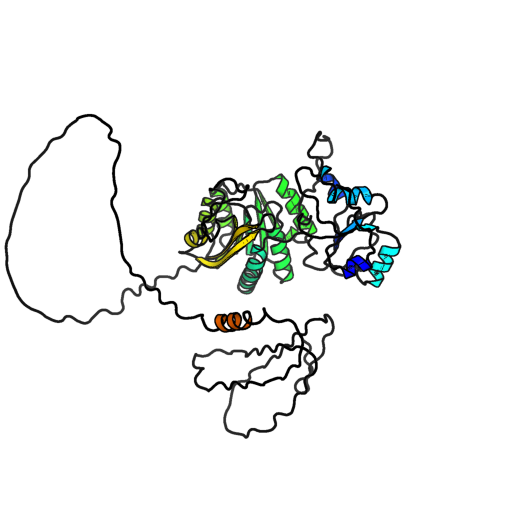 13.005 1.00 98.75 277 TRP A C 1
ATOM 2174 O O . TRP A 1 277 ? -3.678 -4.765 13.455 1.00 98.75 277 TRP A O 1
ATOM 2184 N N . SER A 1 278 ? -2.556 -3.118 12.414 1.00 98.19 278 SER A N 1
ATOM 2185 C CA . SER A 1 278 ? -1.269 -3.809 12.352 1.00 98.19 278 SER A CA 1
ATOM 2186 C C . SER A 1 278 ? -0.209 -2.946 13.002 1.00 98.19 278 SER A C 1
ATOM 2188 O O . SER A 1 278 ? 0.093 -1.859 12.507 1.00 98.19 278 SER A O 1
ATOM 2190 N N . HIS A 1 279 ? 0.372 -3.401 14.109 1.00 98.0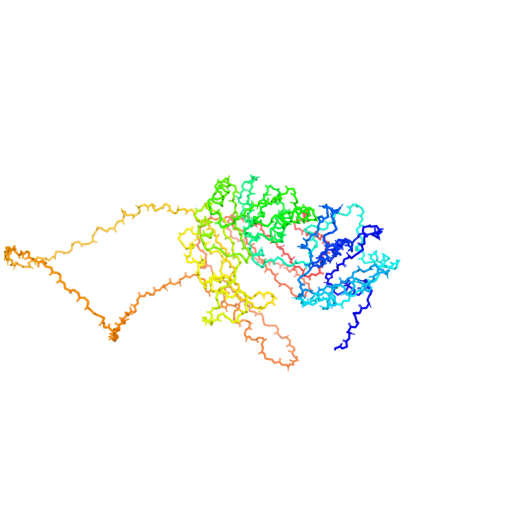0 279 HIS A N 1
ATOM 2191 C CA . HIS A 1 279 ? 1.423 -2.643 14.790 1.00 98.00 279 HIS A CA 1
ATOM 2192 C C . HIS A 1 279 ? 2.393 -3.547 15.547 1.00 98.00 279 HIS A C 1
ATOM 2194 O O . HIS A 1 279 ? 2.087 -4.702 15.836 1.00 98.00 279 HIS A O 1
ATOM 2200 N N . PHE A 1 280 ? 3.573 -3.017 15.871 1.00 97.44 280 PHE A N 1
ATOM 2201 C CA . PHE A 1 280 ? 4.578 -3.732 16.656 1.00 97.44 280 PHE A CA 1
ATOM 2202 C C . PHE A 1 280 ? 4.029 -4.113 18.027 1.00 97.44 280 PHE A C 1
ATOM 2204 O O . PHE A 1 280 ? 3.433 -3.280 18.712 1.00 97.44 280 PHE A O 1
ATOM 2211 N N . ALA A 1 281 ? 4.255 -5.358 18.431 1.00 97.06 281 ALA A N 1
ATOM 2212 C CA . ALA A 1 281 ? 3.747 -5.899 19.682 1.00 97.06 281 ALA A CA 1
ATOM 2213 C C . ALA A 1 281 ? 4.822 -6.694 20.415 1.00 97.06 281 ALA A C 1
ATOM 2215 O O . ALA A 1 281 ? 5.752 -7.213 19.802 1.00 97.06 281 ALA A O 1
ATOM 2216 N N . MET A 1 282 ? 4.683 -6.814 21.732 1.00 96.44 282 MET A N 1
ATOM 2217 C CA . MET A 1 282 ? 5.606 -7.610 22.532 1.00 96.44 282 MET A CA 1
ATOM 2218 C C . MET A 1 282 ? 5.662 -9.079 22.051 1.00 96.44 282 MET A C 1
ATOM 2220 O O . MET A 1 282 ? 4.632 -9.650 21.653 1.00 96.44 282 MET A O 1
ATOM 2224 N N . PRO A 1 283 ? 6.854 -9.709 22.080 1.00 92.56 283 PRO A N 1
ATOM 2225 C CA . PRO A 1 283 ? 7.019 -11.129 21.783 1.00 92.56 283 PRO A CA 1
ATOM 2226 C C . PRO A 1 283 ? 6.092 -12.030 22.612 1.00 92.56 283 PRO A C 1
ATOM 2228 O O . PRO A 1 283 ? 5.745 -11.717 23.749 1.00 92.56 283 PRO A O 1
ATOM 2231 N N . ALA A 1 284 ? 5.704 -13.172 22.039 1.00 85.69 284 ALA A N 1
ATOM 2232 C CA . ALA A 1 284 ? 4.803 -14.137 22.682 1.00 85.69 284 ALA A CA 1
ATOM 2233 C C . ALA A 1 284 ? 5.406 -14.783 23.931 1.00 85.69 284 ALA A C 1
ATOM 2235 O O . ALA A 1 284 ? 4.698 -15.162 24.855 1.00 85.69 284 ALA A O 1
ATOM 2236 N N . ASP A 1 285 ? 6.724 -14.939 23.919 1.00 86.56 285 ASP A N 1
ATOM 2237 C CA . ASP A 1 285 ? 7.509 -15.633 24.930 1.00 86.56 285 ASP A CA 1
ATOM 2238 C C . ASP A 1 285 ? 7.885 -14.732 26.114 1.00 86.56 285 ASP A C 1
ATOM 2240 O O . ASP A 1 285 ? 8.696 -15.122 26.951 1.00 86.56 285 ASP A O 1
ATOM 2244 N N . GLY A 1 286 ? 7.321 -13.519 26.179 1.00 83.88 286 GLY A N 1
ATOM 2245 C CA . GLY A 1 286 ? 7.576 -12.556 27.248 1.00 83.88 286 GLY A CA 1
ATOM 2246 C C . GLY A 1 286 ? 8.994 -11.985 27.245 1.00 83.88 286 GLY A C 1
ATOM 2247 O O . GLY A 1 286 ? 9.356 -11.260 28.173 1.00 83.88 286 GLY A O 1
ATOM 2248 N N . ARG A 1 287 ? 9.807 -12.283 26.221 1.00 88.12 287 ARG A N 1
ATOM 2249 C CA . ARG A 1 287 ? 11.161 -11.736 26.122 1.00 88.12 287 ARG A CA 1
ATOM 2250 C C . ARG A 1 287 ? 11.121 -10.213 25.984 1.00 88.12 287 ARG A C 1
ATOM 2252 O O . ARG A 1 287 ? 10.183 -9.665 25.393 1.00 88.12 287 ARG A O 1
ATOM 2259 N N . PRO A 1 288 ? 12.148 -9.516 26.503 1.00 91.00 288 PRO A N 1
ATOM 2260 C CA . PRO A 1 288 ? 12.249 -8.079 26.331 1.00 91.00 288 PRO A CA 1
ATOM 2261 C C . PRO A 1 288 ? 12.346 -7.729 24.846 1.00 91.00 288 PRO A C 1
ATOM 2263 O O . PRO A 1 288 ? 12.826 -8.508 24.023 1.00 91.00 288 PRO A O 1
ATOM 2266 N N . TRP A 1 289 ? 11.909 -6.523 24.509 1.00 94.38 289 TRP A N 1
ATOM 2267 C CA . TRP A 1 289 ? 12.061 -5.994 23.164 1.00 94.38 289 TRP A CA 1
ATOM 2268 C C . TRP A 1 289 ? 13.549 -5.750 22.858 1.00 94.38 289 TRP A C 1
ATOM 2270 O O . TRP A 1 289 ? 14.163 -4.862 23.444 1.00 94.38 289 TRP A O 1
ATOM 2280 N N . THR A 1 290 ? 14.133 -6.535 21.947 1.00 94.25 290 THR A N 1
ATOM 2281 C CA . THR A 1 290 ? 15.570 -6.472 21.603 1.00 94.25 290 THR A CA 1
ATOM 2282 C C . THR A 1 290 ? 15.870 -5.705 20.315 1.00 94.25 290 THR A C 1
ATOM 2284 O O . THR A 1 290 ? 17.027 -5.618 19.907 1.00 94.25 290 THR A O 1
ATOM 2287 N N . TRP A 1 291 ? 14.855 -5.165 19.636 1.00 93.94 291 TRP A N 1
ATOM 2288 C CA . TRP A 1 291 ? 15.048 -4.448 18.374 1.00 93.94 291 TRP A CA 1
ATOM 2289 C C . TRP A 1 291 ? 15.315 -2.953 18.615 1.00 93.94 291 TRP A C 1
ATOM 2291 O O . TRP A 1 291 ? 14.679 -2.354 19.481 1.00 93.94 291 TRP A O 1
ATOM 2301 N N . PRO A 1 292 ? 16.173 -2.294 17.812 1.00 89.94 292 PRO A N 1
ATOM 2302 C CA . PRO A 1 292 ? 16.462 -0.865 17.979 1.00 89.94 292 PRO A CA 1
ATOM 2303 C C . PRO A 1 292 ? 15.238 0.050 17.814 1.00 89.94 292 PRO A C 1
ATOM 2305 O O . PRO A 1 292 ? 15.177 1.126 18.410 1.00 89.94 292 PRO A O 1
ATOM 2308 N N . HIS A 1 293 ? 14.264 -0.361 16.992 1.00 87.19 293 HIS A N 1
ATOM 2309 C CA . HIS A 1 293 ? 13.079 0.433 16.668 1.00 87.19 293 HIS A CA 1
ATOM 2310 C C . HIS A 1 293 ? 11.795 -0.415 16.590 1.00 87.19 293 HIS A C 1
ATOM 2312 O O . HIS A 1 293 ? 11.803 -1.419 15.869 1.00 87.19 293 HIS A O 1
ATOM 2318 N N . PRO A 1 294 ? 10.673 0.029 17.198 1.00 92.88 294 PRO A N 1
ATOM 2319 C CA . PRO A 1 294 ? 10.539 1.242 18.016 1.00 92.88 294 PRO A CA 1
ATOM 2320 C C . PRO A 1 294 ? 11.395 1.190 19.287 1.00 92.88 294 PRO A C 1
ATOM 2322 O O . PRO A 1 294 ? 11.589 0.126 19.857 1.00 92.88 294 PRO A O 1
ATOM 2325 N N . SER A 1 295 ? 11.951 2.332 19.698 1.00 91.00 295 SER A N 1
ATOM 2326 C CA . SER A 1 295 ? 12.887 2.391 20.833 1.00 91.00 295 SER A CA 1
ATOM 2327 C C . SER A 1 295 ? 12.200 2.631 22.175 1.00 91.00 295 SER A C 1
ATOM 2329 O O . SER A 1 295 ? 12.819 2.485 23.225 1.00 91.00 295 SER A O 1
ATOM 2331 N N . LYS A 1 296 ? 10.925 3.033 22.162 1.00 94.31 296 LYS A N 1
ATOM 2332 C CA . LYS A 1 296 ? 10.157 3.349 23.366 1.00 94.31 296 LYS A CA 1
ATOM 2333 C C . LYS A 1 296 ? 9.084 2.290 23.561 1.00 94.31 296 LYS A C 1
ATOM 2335 O O . LYS A 1 296 ? 8.322 2.018 22.640 1.00 94.31 296 LYS A O 1
ATOM 2340 N N . SER A 1 297 ? 8.964 1.777 24.783 1.00 92.62 297 SER A N 1
ATOM 2341 C CA . SER A 1 297 ? 7.930 0.802 25.162 1.00 92.62 297 SER A CA 1
ATOM 2342 C C . SER A 1 297 ? 6.516 1.290 24.849 1.00 92.62 297 SER A C 1
ATOM 2344 O O . SER A 1 297 ? 5.692 0.531 24.358 1.00 92.62 297 SER A O 1
ATOM 2346 N N . ARG A 1 298 ? 6.246 2.587 25.044 1.00 94.75 298 ARG A N 1
ATOM 2347 C CA . ARG A 1 298 ? 4.953 3.201 24.703 1.00 94.75 298 ARG A CA 1
ATOM 2348 C C . ARG A 1 298 ? 4.607 3.132 23.210 1.00 94.75 298 ARG A C 1
ATOM 2350 O O . ARG A 1 298 ? 3.441 3.280 22.869 1.00 94.75 298 ARG A O 1
ATOM 2357 N N . ASP A 1 299 ? 5.585 2.926 22.334 1.00 95.75 299 ASP A N 1
ATOM 2358 C CA . ASP A 1 299 ? 5.379 2.812 20.888 1.00 95.75 299 ASP A CA 1
ATOM 2359 C C . ASP A 1 299 ? 5.223 1.335 20.455 1.00 95.75 299 ASP A C 1
ATOM 2361 O O . ASP A 1 299 ? 5.227 1.038 19.262 1.00 95.75 299 ASP A O 1
ATOM 2365 N N . ILE A 1 300 ? 5.084 0.410 21.413 1.00 97.12 300 ILE A N 1
ATOM 2366 C CA . ILE A 1 300 ? 4.911 -1.034 21.221 1.00 97.12 300 ILE A CA 1
ATOM 2367 C C . ILE A 1 300 ? 3.625 -1.456 21.949 1.00 97.12 300 ILE A C 1
ATOM 2369 O O . ILE A 1 300 ? 3.346 -0.984 23.054 1.00 97.12 300 ILE A O 1
ATOM 2373 N N . LEU A 1 301 ? 2.813 -2.309 21.326 1.00 97.75 301 LEU A N 1
ATOM 2374 C CA . LEU A 1 301 ? 1.620 -2.886 21.949 1.00 97.75 301 LEU A CA 1
ATOM 2375 C C . LEU A 1 301 ? 1.997 -3.991 22.942 1.00 97.75 301 LEU A C 1
ATOM 2377 O O . LEU A 1 301 ? 2.903 -4.790 22.691 1.00 97.75 301 LEU A O 1
ATOM 2381 N N . GLY A 1 302 ? 1.246 -4.099 24.036 1.00 96.62 302 GLY A N 1
ATOM 2382 C CA . GLY A 1 302 ? 1.191 -5.341 24.805 1.00 96.62 302 GLY A CA 1
ATOM 2383 C C . GLY A 1 302 ? 0.636 -6.486 23.949 1.00 96.62 302 GLY A C 1
ATOM 2384 O O . GLY A 1 302 ? -0.028 -6.239 22.942 1.00 96.62 302 GLY A O 1
ATOM 2385 N N . ARG A 1 303 ? 0.902 -7.742 24.339 1.00 91.69 303 ARG A N 1
ATOM 2386 C CA . ARG A 1 303 ? 0.536 -8.926 23.542 1.00 91.69 303 ARG A CA 1
ATOM 2387 C C . ARG A 1 303 ? -0.957 -8.919 23.188 1.00 91.69 303 ARG A C 1
ATOM 2389 O O . ARG A 1 303 ? -1.299 -8.753 22.026 1.00 91.69 303 ARG A O 1
ATOM 2396 N N . ASP A 1 304 ? -1.828 -8.947 24.188 1.00 93.69 304 ASP A N 1
ATOM 2397 C CA . ASP A 1 304 ? -3.287 -9.014 24.00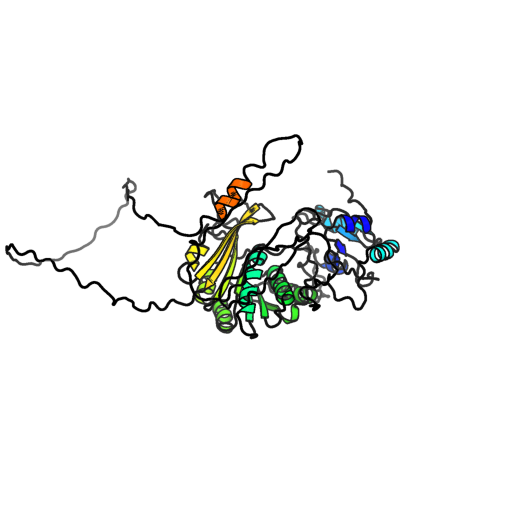6 1.00 93.69 304 ASP A CA 1
ATOM 2398 C C . ASP A 1 304 ? -3.991 -7.690 24.336 1.00 93.69 304 ASP A C 1
ATOM 2400 O O . ASP A 1 304 ? -5.158 -7.648 24.736 1.00 93.69 304 ASP A O 1
ATOM 2404 N N . GLU A 1 305 ? -3.269 -6.580 24.168 1.00 97.50 305 GLU A N 1
ATOM 2405 C CA . GLU A 1 305 ? -3.768 -5.242 24.488 1.00 97.50 305 GLU A CA 1
ATOM 2406 C C . GLU A 1 305 ? -5.019 -4.896 23.661 1.00 97.50 305 GLU A C 1
ATOM 2408 O O . GLU A 1 305 ? -6.014 -4.424 24.208 1.00 97.50 305 GLU A O 1
ATOM 2413 N N . LEU A 1 306 ? -5.007 -5.199 22.356 1.00 98.25 306 LEU A N 1
ATOM 2414 C CA . LEU A 1 306 ? -6.141 -4.922 21.467 1.00 98.25 306 LEU A CA 1
ATOM 2415 C C . LEU A 1 306 ? -7.336 -5.839 21.737 1.00 98.25 306 LEU A C 1
ATOM 2417 O O . LEU A 1 306 ? -8.470 -5.369 21.745 1.00 98.25 306 LEU A O 1
ATOM 2421 N N . VAL A 1 307 ? -7.096 -7.121 22.027 1.00 98.00 307 VAL A N 1
ATOM 2422 C CA . VAL A 1 307 ? -8.163 -8.053 22.429 1.00 98.00 307 VAL A CA 1
ATOM 2423 C C . VAL A 1 307 ? -8.880 -7.517 23.662 1.00 98.00 307 VAL A C 1
ATOM 2425 O O . VAL A 1 307 ? -10.103 -7.428 23.669 1.00 98.00 307 VAL A O 1
ATOM 2428 N N . THR A 1 308 ? -8.117 -7.092 24.670 1.00 97.94 308 THR A N 1
ATOM 2429 C CA . THR A 1 308 ? -8.661 -6.537 25.914 1.00 97.94 308 THR A CA 1
ATOM 2430 C C . THR A 1 308 ? -9.451 -5.255 25.661 1.00 97.94 308 THR A C 1
ATOM 2432 O O . THR A 1 308 ? -10.562 -5.107 26.161 1.00 97.94 308 THR A O 1
ATOM 2435 N N . LEU A 1 309 ? -8.915 -4.341 24.845 1.00 98.19 309 LEU A N 1
ATOM 2436 C CA . LEU A 1 309 ? -9.560 -3.061 24.545 1.00 98.19 309 LEU A CA 1
ATOM 2437 C C . LEU A 1 309 ? -10.929 -3.225 23.856 1.00 98.19 309 LEU A C 1
ATOM 2439 O O . LEU A 1 309 ? -11.822 -2.404 24.080 1.00 98.19 309 LEU A O 1
ATOM 2443 N N . PHE A 1 310 ? -11.087 -4.264 23.031 1.00 97.88 310 PHE A N 1
ATOM 2444 C CA . PHE A 1 310 ? -12.258 -4.487 22.176 1.00 97.88 310 PHE A CA 1
ATOM 2445 C C . PHE A 1 310 ? -13.206 -5.609 22.662 1.00 97.88 310 PHE A C 1
ATOM 2447 O O . PHE A 1 310 ? -14.275 -5.784 22.075 1.00 97.88 310 PHE A O 1
ATOM 2454 N N . ALA A 1 311 ? -12.870 -6.339 23.733 1.00 95.31 311 ALA A N 1
ATOM 2455 C CA . ALA A 1 311 ? -13.567 -7.557 24.177 1.00 95.31 311 ALA A CA 1
ATOM 2456 C C . ALA A 1 311 ? -15.085 -7.402 24.412 1.00 95.31 311 ALA A C 1
ATOM 2458 O O . ALA A 1 311 ? -15.867 -8.312 24.106 1.00 95.31 311 ALA A O 1
ATOM 2459 N N . ASP A 1 312 ? -15.510 -6.258 24.951 1.00 93.06 312 ASP A N 1
ATOM 2460 C CA . ASP A 1 312 ? -16.888 -6.061 25.415 1.00 93.06 312 ASP A CA 1
ATOM 2461 C C . ASP A 1 312 ? -17.879 -5.846 24.268 1.00 93.06 312 ASP A C 1
ATOM 2463 O O . ASP A 1 312 ? -18.987 -6.387 24.267 1.00 93.06 312 ASP A O 1
ATOM 2467 N N . GLU A 1 313 ? -17.486 -5.100 23.240 1.00 95.81 313 GLU A N 1
ATOM 2468 C CA . GLU A 1 313 ? -18.403 -4.650 22.186 1.00 95.81 313 GLU A CA 1
ATOM 2469 C C . GLU A 1 313 ? -18.118 -5.269 20.822 1.00 95.81 313 GLU A C 1
ATOM 2471 O O . GLU A 1 313 ? -18.967 -5.196 19.934 1.00 95.81 313 GLU A O 1
ATOM 2476 N N . PHE A 1 314 ? -16.971 -5.921 20.649 1.00 97.94 314 PHE A N 1
ATOM 2477 C CA . PHE A 1 314 ? -16.552 -6.453 19.361 1.00 97.94 314 PHE A CA 1
ATOM 2478 C C . PHE A 1 314 ? -16.368 -7.968 19.407 1.00 97.94 314 PHE A C 1
ATOM 2480 O O . PHE A 1 314 ? -16.109 -8.575 20.444 1.00 97.94 314 PHE A O 1
ATOM 2487 N N . GLU A 1 315 ? -16.528 -8.582 18.244 1.00 97.62 315 GLU A N 1
ATOM 2488 C CA . GLU A 1 315 ? -16.100 -9.943 17.971 1.00 97.62 315 GLU A CA 1
ATOM 2489 C C . GLU A 1 315 ? -14.728 -9.887 17.299 1.00 97.62 315 GLU A C 1
ATOM 2491 O O . GLU A 1 315 ? -14.565 -9.242 16.263 1.00 97.62 315 GLU A O 1
ATOM 2496 N N . VAL A 1 316 ? -13.732 -10.531 17.909 1.00 98.12 316 VAL A N 1
ATOM 2497 C CA . VAL A 1 316 ? -12.376 -10.606 17.356 1.00 98.12 316 VAL A CA 1
ATOM 2498 C C . VAL A 1 316 ? -12.347 -11.694 16.288 1.00 98.12 316 VAL A C 1
ATOM 2500 O O . VAL A 1 316 ? -12.519 -12.871 16.595 1.00 98.12 316 VAL A O 1
ATOM 2503 N N . LEU A 1 317 ? -12.115 -11.288 15.043 1.00 98.31 317 LEU A N 1
ATOM 2504 C CA . LEU A 1 317 ? -12.011 -12.181 13.888 1.00 98.31 317 LEU A CA 1
ATOM 2505 C C . LEU A 1 317 ? -10.569 -12.643 13.669 1.00 98.31 317 LEU A C 1
ATOM 2507 O O . LEU A 1 317 ? -10.326 -13.785 13.291 1.00 98.31 317 LEU A O 1
ATOM 2511 N N . VAL A 1 318 ? -9.612 -11.745 13.915 1.00 98.31 318 VAL A N 1
ATOM 2512 C CA . VAL A 1 318 ? -8.180 -11.988 13.738 1.00 98.31 318 VAL A CA 1
ATOM 2513 C C . VAL A 1 318 ? -7.416 -11.389 14.918 1.00 98.31 318 VAL A C 1
ATOM 2515 O O . VAL A 1 318 ? -7.624 -10.231 15.272 1.00 98.31 318 VAL A O 1
ATOM 2518 N N . ASN A 1 319 ? -6.512 -12.173 15.502 1.00 97.75 319 ASN A N 1
ATOM 2519 C CA . ASN A 1 319 ? -5.478 -11.727 16.440 1.00 97.75 319 ASN A CA 1
ATOM 2520 C C . ASN A 1 319 ? -4.246 -12.616 16.234 1.00 97.75 319 ASN A C 1
ATOM 2522 O O . ASN A 1 319 ? -4.036 -13.600 16.946 1.00 97.75 319 ASN A O 1
ATOM 2526 N N . VAL A 1 320 ? -3.496 -12.330 15.173 1.00 96.88 320 VAL A N 1
ATOM 2527 C CA . VAL A 1 320 ? -2.348 -13.132 14.733 1.00 96.88 320 VAL A CA 1
ATOM 2528 C C . VAL A 1 320 ? -1.077 -12.330 14.940 1.00 96.88 320 VAL A C 1
ATOM 2530 O O . VAL A 1 320 ? -1.064 -11.113 14.784 1.00 96.88 320 VAL A O 1
ATOM 2533 N N . PHE A 1 321 ? 0.008 -13.016 15.291 1.00 95.19 321 PHE A N 1
ATOM 2534 C CA . PHE A 1 321 ? 1.311 -12.386 15.429 1.00 95.19 321 PHE A CA 1
ATOM 2535 C C . PHE A 1 321 ? 2.284 -12.977 14.435 1.00 95.19 321 PHE A C 1
ATOM 2537 O O . PHE A 1 321 ? 2.470 -14.192 14.383 1.00 95.19 321 PHE A O 1
ATOM 2544 N N . GLU A 1 322 ? 2.940 -12.099 13.701 1.00 94.06 322 GLU A N 1
ATOM 2545 C CA . GLU A 1 322 ? 3.907 -12.456 12.676 1.00 94.06 322 GLU A CA 1
ATOM 2546 C C . GLU A 1 322 ? 5.139 -11.563 12.777 1.00 94.06 322 GLU A C 1
ATOM 2548 O O . GLU A 1 322 ? 5.146 -10.549 13.473 1.00 94.06 322 GLU A O 1
ATOM 2553 N N . SER A 1 323 ? 6.200 -11.961 12.092 1.00 91.94 323 SER A N 1
ATOM 2554 C CA . SER A 1 323 ? 7.414 -11.167 11.983 1.00 91.94 323 SER A CA 1
ATOM 2555 C C . SER A 1 323 ? 7.334 -10.248 10.769 1.00 91.94 323 SER A C 1
ATOM 2557 O O . SER A 1 323 ? 6.944 -10.677 9.686 1.00 91.94 323 SER A O 1
ATOM 2559 N N . ASP A 1 324 ? 7.748 -8.993 10.931 1.00 88.38 324 ASP A N 1
ATOM 2560 C CA . ASP A 1 324 ? 7.864 -8.073 9.810 1.00 88.38 324 ASP A CA 1
ATOM 2561 C C . ASP A 1 324 ? 8.945 -8.519 8.813 1.00 88.38 324 ASP A C 1
ATOM 2563 O O . ASP A 1 324 ? 9.933 -9.167 9.165 1.00 88.38 324 ASP A O 1
ATOM 2567 N N . SER A 1 325 ? 8.764 -8.142 7.548 1.00 79.25 325 SER A N 1
ATOM 2568 C CA . SER A 1 325 ? 9.668 -8.507 6.451 1.00 79.25 325 SER A CA 1
ATOM 2569 C C . SER A 1 325 ? 11.047 -7.852 6.532 1.00 79.25 325 SER A C 1
ATOM 2571 O O . SER A 1 325 ? 11.971 -8.281 5.846 1.00 79.25 325 SER A O 1
ATOM 2573 N N . ASP A 1 326 ? 11.168 -6.767 7.299 1.00 77.69 326 ASP A N 1
ATOM 2574 C CA . ASP A 1 326 ? 12.347 -5.903 7.285 1.00 77.69 326 ASP A CA 1
ATOM 2575 C C . ASP A 1 326 ? 13.401 -6.386 8.293 1.00 77.69 326 ASP A C 1
ATOM 2577 O O . ASP A 1 326 ? 14.588 -6.467 7.974 1.00 77.69 326 ASP A O 1
ATOM 2581 N N . HIS A 1 327 ? 12.975 -6.689 9.524 1.00 84.25 327 HIS A N 1
ATOM 2582 C CA . HIS A 1 327 ? 13.865 -6.948 10.662 1.00 84.25 327 HIS A CA 1
ATOM 2583 C C . HIS A 1 327 ? 13.402 -8.120 11.544 1.00 84.25 327 HIS A C 1
ATOM 2585 O O . HIS A 1 327 ? 13.960 -8.339 12.623 1.00 84.25 327 HIS A O 1
ATOM 2591 N N . GLY A 1 328 ? 12.372 -8.857 11.123 1.00 89.38 328 GLY A N 1
ATOM 2592 C CA . GLY A 1 328 ? 11.787 -9.949 11.890 1.00 89.38 328 GLY A CA 1
ATOM 2593 C C . GLY A 1 328 ? 11.015 -9.498 13.135 1.00 89.38 328 GLY A C 1
ATOM 2594 O O . GLY A 1 328 ? 10.760 -10.315 14.022 1.00 89.38 328 GLY A O 1
ATOM 2595 N N . ARG A 1 329 ? 10.666 -8.210 13.240 1.00 93.12 329 ARG A N 1
ATOM 2596 C CA . ARG A 1 329 ? 10.008 -7.620 14.414 1.00 93.12 329 ARG A CA 1
ATOM 2597 C C . ARG A 1 329 ? 8.598 -8.177 14.581 1.00 93.12 329 ARG A C 1
ATOM 2599 O O . ARG A 1 329 ? 7.859 -8.183 13.600 1.00 93.12 329 ARG A O 1
ATOM 2606 N N . PRO A 1 330 ? 8.182 -8.562 15.794 1.00 95.19 330 PRO A N 1
ATOM 2607 C CA . PRO A 1 330 ? 6.830 -9.040 16.023 1.00 95.19 330 PRO A CA 1
ATOM 2608 C C . PRO A 1 330 ? 5.803 -7.923 15.796 1.00 95.19 330 PRO A C 1
ATOM 2610 O O . PRO A 1 330 ? 5.879 -6.840 16.381 1.00 95.19 330 PRO A O 1
ATOM 2613 N N . LEU A 1 331 ? 4.828 -8.215 14.944 1.00 95.69 331 LEU A N 1
ATOM 2614 C CA . LEU A 1 331 ? 3.641 -7.425 14.650 1.00 95.69 331 LEU A CA 1
ATOM 2615 C C . LEU A 1 331 ? 2.416 -8.179 15.168 1.00 95.69 331 LEU A C 1
ATOM 2617 O O . LEU A 1 331 ? 2.334 -9.391 14.997 1.00 95.69 331 LEU A O 1
ATOM 2621 N N . ASN A 1 332 ? 1.463 -7.471 15.769 1.00 97.69 332 ASN A N 1
ATOM 2622 C CA . ASN A 1 332 ? 0.097 -7.963 15.939 1.00 97.69 332 ASN A CA 1
ATOM 2623 C C . ASN A 1 332 ? -0.725 -7.504 14.727 1.00 97.69 332 ASN A C 1
ATOM 2625 O O . ASN A 1 332 ? -0.725 -6.315 14.409 1.00 97.69 332 ASN A O 1
ATOM 2629 N N . GLN A 1 333 ? -1.396 -8.441 14.065 1.00 98.12 333 GLN A N 1
ATOM 2630 C CA . GLN A 1 333 ? -2.473 -8.206 13.114 1.00 98.12 333 GLN A CA 1
ATOM 2631 C C . GLN A 1 333 ? -3.800 -8.490 13.806 1.00 98.12 333 GLN A C 1
ATOM 2633 O O . GLN A 1 333 ? -4.122 -9.635 14.132 1.00 98.12 333 GLN A O 1
ATOM 2638 N N . PHE A 1 334 ? -4.580 -7.437 13.990 1.00 98.69 334 PHE A N 1
ATOM 2639 C CA . PHE A 1 334 ? -5.832 -7.488 14.715 1.00 98.69 334 PHE A CA 1
ATOM 2640 C C . PHE A 1 334 ? -6.978 -7.063 13.805 1.00 98.69 334 PHE A C 1
ATOM 2642 O O . PHE A 1 334 ? -6.885 -6.023 13.156 1.00 98.69 334 PHE A O 1
ATOM 2649 N N . ILE A 1 335 ? -8.060 -7.837 13.764 1.00 98.81 335 ILE A N 1
ATOM 2650 C CA . ILE A 1 335 ? -9.312 -7.459 13.103 1.00 98.81 335 ILE A CA 1
ATOM 2651 C C . ILE A 1 335 ? -10.469 -7.829 14.021 1.00 98.81 335 ILE A C 1
ATOM 2653 O O . ILE A 1 335 ? -10.569 -8.966 14.482 1.00 98.81 335 ILE A O 1
ATOM 2657 N N . ALA A 1 336 ? -11.367 -6.880 14.252 1.00 98.69 336 ALA A N 1
ATOM 2658 C CA . ALA A 1 336 ? -12.572 -7.083 15.033 1.00 98.69 336 ALA A CA 1
ATOM 2659 C C . ALA A 1 336 ? -13.772 -6.378 14.389 1.00 98.69 336 ALA A C 1
ATOM 2661 O O . ALA A 1 336 ? -13.623 -5.356 13.721 1.00 98.69 336 ALA A O 1
ATOM 2662 N N . VAL A 1 337 ? -14.972 -6.910 14.607 1.00 98.38 337 VAL A N 1
ATOM 2663 C CA . VAL A 1 337 ? -16.233 -6.342 14.107 1.00 98.38 337 VAL A CA 1
ATOM 2664 C C . VAL A 1 337 ? -17.140 -5.959 15.271 1.00 98.38 337 VAL A C 1
ATOM 2666 O O . VAL A 1 337 ? -17.299 -6.733 16.218 1.00 98.38 337 VAL A O 1
ATOM 2669 N N . ARG A 1 338 ? -17.730 -4.756 15.244 1.00 97.88 338 ARG A N 1
ATOM 2670 C CA . ARG A 1 338 ? -18.610 -4.301 16.332 1.00 97.88 338 ARG A CA 1
ATOM 2671 C C . ARG A 1 338 ? -19.901 -5.113 16.332 1.00 97.88 338 ARG A C 1
ATOM 2673 O O . ARG A 1 338 ? -20.610 -5.165 15.328 1.00 97.88 338 ARG A O 1
ATOM 2680 N N . ARG A 1 339 ? -20.246 -5.709 17.471 1.00 96.31 339 ARG A N 1
ATOM 2681 C CA . ARG A 1 339 ? -21.471 -6.498 17.639 1.00 96.31 339 ARG A CA 1
ATOM 2682 C C . ARG A 1 339 ? -22.679 -5.582 17.771 1.00 96.31 339 ARG A C 1
ATOM 2684 O O . ARG A 1 339 ? -22.596 -4.498 18.348 1.00 96.31 339 ARG A O 1
ATOM 2691 N N . ALA A 1 340 ? -23.837 -6.057 17.319 1.00 90.44 340 ALA A N 1
ATOM 2692 C CA . ALA A 1 340 ? -25.088 -5.484 17.791 1.00 90.44 340 ALA A CA 1
ATOM 2693 C C . ALA A 1 340 ? -25.135 -5.679 19.308 1.00 90.44 340 ALA A C 1
ATOM 2695 O O . ALA A 1 340 ? -24.856 -6.783 19.790 1.00 90.44 340 ALA A O 1
ATOM 2696 N N . LYS A 1 341 ? -25.465 -4.625 20.067 1.00 80.25 341 LYS A N 1
ATOM 2697 C CA . LYS A 1 341 ? -25.739 -4.790 21.497 1.00 80.25 341 LYS A CA 1
ATOM 2698 C C . LYS A 1 341 ? -26.800 -5.874 21.598 1.00 80.25 341 LYS A C 1
ATOM 2700 O O . LYS A 1 341 ? -27.920 -5.674 21.130 1.00 80.25 341 LYS A O 1
ATOM 2705 N N . ARG A 1 342 ? -26.451 -7.027 22.178 1.00 70.25 342 ARG A N 1
ATOM 2706 C CA . ARG A 1 342 ? -27.472 -7.977 22.603 1.00 70.25 342 ARG A CA 1
ATOM 2707 C C . ARG A 1 342 ? -28.321 -7.176 23.568 1.00 70.25 342 ARG A C 1
ATOM 2709 O O . ARG A 1 342 ? -27.825 -6.789 24.627 1.00 70.25 342 ARG A O 1
ATOM 2716 N N . HIS A 1 343 ? -29.556 -6.851 23.189 1.00 58.88 343 HIS A N 1
ATOM 2717 C CA . HIS A 1 343 ? -30.525 -6.497 24.203 1.00 58.88 343 HIS A CA 1
ATOM 2718 C C . HIS A 1 343 ? -30.456 -7.654 25.188 1.00 58.88 343 HIS A C 1
ATOM 2720 O O . HIS A 1 343 ? -30.709 -8.799 24.815 1.00 58.88 343 HIS A O 1
ATOM 2726 N N . GLN A 1 344 ? -29.997 -7.375 26.408 1.00 48.31 344 GLN A N 1
ATOM 2727 C CA . GLN A 1 344 ? -30.316 -8.234 27.528 1.00 48.31 344 GLN A CA 1
ATOM 2728 C C . GLN A 1 344 ? -31.836 -8.162 27.606 1.00 48.31 344 GLN A C 1
ATOM 2730 O O . GLN A 1 344 ? -32.390 -7.315 28.300 1.00 48.31 344 GLN A O 1
ATOM 2735 N N . THR A 1 345 ? -32.519 -8.990 26.812 1.00 46.81 345 THR A N 1
ATOM 2736 C CA . THR A 1 345 ? -33.863 -9.413 27.141 1.00 46.81 345 THR A CA 1
ATOM 2737 C C . THR A 1 345 ? -33.717 -9.922 28.554 1.00 46.81 345 THR A C 1
ATOM 2739 O O . THR A 1 345 ? -32.905 -10.803 28.845 1.00 46.81 345 THR A O 1
ATOM 2742 N N . SER A 1 346 ? -34.360 -9.207 29.461 1.00 47.25 346 SER A N 1
ATOM 2743 C CA . SER A 1 346 ? -34.359 -9.495 30.872 1.00 47.25 346 SER A CA 1
ATOM 2744 C C . SER A 1 346 ? -35.045 -10.842 31.085 1.00 47.25 346 SER A C 1
ATOM 2746 O O . SER A 1 346 ? -36.168 -10.889 31.564 1.00 47.25 346 SER A O 1
ATOM 2748 N N . ASP A 1 347 ? -34.345 -11.944 30.825 1.00 46.41 347 ASP A N 1
ATOM 2749 C CA . ASP A 1 347 ? -34.690 -13.279 31.323 1.00 46.41 347 ASP A CA 1
ATOM 2750 C C . ASP A 1 347 ? -34.331 -13.405 32.816 1.00 46.41 347 ASP A C 1
ATOM 2752 O O . ASP A 1 347 ? -34.128 -14.485 33.363 1.00 46.41 347 ASP A O 1
ATOM 2756 N N . LYS A 1 348 ? -34.327 -12.275 33.534 1.00 48.28 348 LYS A N 1
ATOM 2757 C CA . LYS A 1 348 ? -34.480 -12.225 34.987 1.00 48.28 348 LYS A CA 1
ATOM 2758 C C . LYS A 1 348 ? -35.957 -12.403 35.360 1.00 48.28 348 LYS A C 1
ATOM 2760 O O . LYS A 1 348 ? -36.492 -11.566 36.075 1.00 48.28 348 LYS A O 1
ATOM 2765 N N . ALA A 1 349 ? -36.629 -13.448 34.874 1.00 46.94 349 ALA A N 1
ATOM 2766 C CA . ALA A 1 349 ? -37.965 -13.797 35.370 1.00 46.94 349 ALA A CA 1
ATOM 2767 C C . ALA A 1 349 ? -38.477 -15.198 34.986 1.00 46.94 349 ALA A C 1
ATOM 2769 O O . ALA A 1 349 ? -39.688 -15.362 34.912 1.00 46.94 349 ALA A O 1
ATOM 2770 N N . ILE A 1 350 ? -37.648 -16.228 34.762 1.00 44.50 350 ILE A N 1
ATOM 2771 C CA . ILE A 1 350 ? -38.185 -17.602 34.689 1.00 44.50 350 ILE A CA 1
ATOM 2772 C C . ILE A 1 350 ? -37.358 -18.560 35.561 1.00 44.50 350 ILE A C 1
ATOM 2774 O O . ILE A 1 350 ? -36.225 -18.920 35.262 1.00 44.50 350 ILE A O 1
ATOM 2778 N N . THR A 1 351 ? -38.015 -18.982 36.650 1.00 36.41 351 THR A N 1
ATOM 2779 C CA . THR A 1 351 ? -37.761 -20.135 37.540 1.00 36.41 351 THR A CA 1
ATOM 2780 C C . THR A 1 351 ? -36.575 -20.119 38.514 1.00 36.41 351 THR A C 1
ATOM 2782 O O . THR A 1 351 ? -35.522 -20.671 38.238 1.00 36.41 351 THR A O 1
ATOM 2785 N N . TRP A 1 352 ? -36.857 -19.688 39.753 1.00 34.22 352 TRP A N 1
ATOM 2786 C CA . TRP A 1 352 ? -36.612 -20.504 40.957 1.00 34.22 352 TRP A CA 1
ATOM 2787 C C . TRP A 1 352 ? -37.812 -20.373 41.910 1.00 34.22 352 TRP A C 1
ATOM 2789 O O . TRP A 1 352 ? -37.894 -19.480 42.749 1.00 34.22 352 TRP A O 1
ATOM 2799 N N . THR A 1 353 ? -38.792 -21.266 41.766 1.00 40.56 353 THR A N 1
ATOM 2800 C CA . THR A 1 353 ? -39.844 -21.504 42.767 1.00 40.56 353 THR A CA 1
ATOM 2801 C C . THR A 1 353 ? -39.960 -23.010 42.991 1.00 40.56 353 THR A C 1
ATOM 2803 O O . THR A 1 353 ? -40.621 -23.697 42.220 1.00 40.56 353 THR A O 1
ATOM 2806 N N . ARG A 1 354 ? -39.255 -23.490 44.028 1.00 35.88 354 ARG A N 1
ATOM 2807 C CA . ARG A 1 354 ? -39.272 -24.799 44.737 1.00 35.88 354 ARG A CA 1
ATOM 2808 C C . ARG A 1 354 ? -37.810 -25.083 45.122 1.00 35.88 354 ARG A C 1
ATOM 2810 O O . ARG A 1 354 ? -36.964 -25.088 44.248 1.00 35.88 354 ARG A O 1
ATOM 2817 N N . MET A 1 355 ? -37.404 -25.256 46.376 1.00 29.22 355 MET A N 1
ATOM 2818 C CA . MET A 1 355 ? -38.063 -25.874 47.523 1.00 29.22 355 MET A CA 1
ATOM 2819 C C . MET A 1 355 ? -37.852 -25.037 48.794 1.00 29.22 355 MET A C 1
ATOM 2821 O O . MET A 1 355 ? -36.723 -24.723 49.160 1.00 29.22 355 MET A O 1
ATOM 2825 N N . ARG A 1 356 ? -38.942 -24.748 49.512 1.00 31.33 356 ARG A N 1
ATOM 2826 C CA . ARG A 1 356 ? -38.894 -24.612 50.971 1.00 31.33 356 ARG A CA 1
ATOM 2827 C C . ARG A 1 356 ? -39.003 -26.024 51.535 1.00 31.33 356 ARG A C 1
ATOM 2829 O O . ARG A 1 356 ? -40.064 -26.630 51.412 1.00 31.33 356 ARG A O 1
ATOM 2836 N N . THR A 1 357 ? -37.939 -26.514 52.159 1.00 31.69 357 THR A N 1
ATOM 2837 C CA . THR A 1 357 ? -38.048 -27.585 53.150 1.00 31.69 357 THR A CA 1
ATOM 2838 C C . THR A 1 357 ? -37.974 -26.938 54.523 1.00 31.69 357 THR A C 1
ATOM 2840 O O . THR A 1 357 ? -37.076 -26.154 54.821 1.00 31.69 357 THR A O 1
ATOM 2843 N N . ILE A 1 358 ? -39.004 -27.231 55.304 1.00 33.00 358 ILE A N 1
ATOM 2844 C CA . ILE A 1 358 ? -39.226 -26.848 56.691 1.00 33.00 358 ILE A CA 1
ATOM 2845 C C . ILE A 1 358 ? -38.113 -27.436 57.565 1.00 33.00 358 ILE A C 1
ATOM 2847 O O . ILE A 1 358 ? -37.853 -28.632 57.484 1.00 33.00 358 ILE A O 1
ATOM 2851 N N . SER A 1 359 ? -37.538 -26.623 58.451 1.00 30.20 359 SER A N 1
ATOM 2852 C CA . SER A 1 359 ? -37.047 -27.095 59.749 1.00 30.20 359 SER A CA 1
ATOM 2853 C C . SER A 1 359 ? -37.274 -26.010 60.797 1.00 30.20 359 SER A C 1
ATOM 2855 O O . SER A 1 359 ? -36.808 -24.880 60.668 1.00 30.20 359 SER A O 1
ATOM 2857 N N . LEU A 1 360 ? -38.075 -26.377 61.793 1.00 31.75 360 LEU A N 1
ATOM 2858 C CA . LEU A 1 360 ? -38.431 -25.615 62.984 1.00 31.75 360 LEU A CA 1
ATOM 2859 C C . LEU A 1 360 ? -37.403 -25.840 64.105 1.00 31.75 360 LEU A C 1
ATOM 2861 O O . LEU A 1 360 ? -36.818 -26.916 64.207 1.00 31.75 360 LEU A O 1
ATOM 2865 N N . ASN A 1 361 ? -37.366 -24.855 65.011 1.00 29.98 361 ASN A N 1
ATOM 2866 C CA . ASN A 1 361 ? -36.731 -24.798 66.340 1.00 29.98 361 ASN A CA 1
ATOM 2867 C C . ASN A 1 361 ? -35.219 -24.489 66.322 1.00 29.98 361 ASN A C 1
ATOM 2869 O O . ASN A 1 361 ? -34.465 -25.090 65.576 1.00 29.98 361 ASN A O 1
ATOM 2873 N N . LYS A 1 362 ? -34.686 -23.568 67.137 1.00 30.22 362 LYS A N 1
ATOM 2874 C CA . LYS A 1 362 ? -35.010 -23.270 68.542 1.00 30.22 362 LYS A CA 1
ATOM 2875 C C . LYS A 1 362 ? -34.525 -21.856 68.936 1.00 30.22 362 LYS A C 1
ATOM 2877 O O . LYS A 1 362 ? -33.601 -21.324 68.334 1.00 30.22 362 LYS A O 1
ATOM 2882 N N . ALA A 1 363 ? -35.188 -21.285 69.939 1.00 31.02 363 ALA A N 1
ATOM 2883 C CA . ALA A 1 363 ? -35.088 -19.921 70.465 1.00 31.02 363 ALA A CA 1
ATOM 2884 C C . ALA A 1 363 ? -33.823 -19.581 71.288 1.00 31.02 363 ALA A C 1
ATOM 2886 O O . ALA A 1 363 ? -33.205 -20.490 71.837 1.00 31.02 363 ALA A O 1
ATOM 2887 N N . ALA A 1 364 ? -33.555 -18.267 71.422 1.00 31.50 364 ALA A N 1
ATOM 2888 C CA . ALA A 1 364 ? -33.085 -17.494 72.605 1.00 31.50 364 ALA A CA 1
ATOM 2889 C C . ALA A 1 364 ? -32.370 -16.208 72.103 1.00 31.50 364 ALA A C 1
ATOM 2891 O O . ALA A 1 364 ? -31.369 -16.309 71.408 1.00 31.50 364 ALA A O 1
ATOM 2892 N N . SER A 1 365 ? -32.971 -15.011 72.129 1.00 32.12 365 SER A N 1
ATOM 2893 C CA . SER A 1 365 ? -33.150 -14.049 73.243 1.00 32.12 365 SER A CA 1
ATOM 2894 C C . SER A 1 365 ? -31.892 -13.260 73.655 1.00 32.12 365 SER A C 1
ATOM 2896 O O . SER A 1 365 ? -30.883 -13.877 73.961 1.00 32.12 365 SER A O 1
ATOM 2898 N N . SER A 1 366 ? -32.091 -11.932 73.783 1.00 31.89 366 SER A N 1
ATOM 2899 C CA . SER A 1 366 ? -31.322 -10.843 74.447 1.00 31.89 366 SER A CA 1
ATOM 2900 C C . SER A 1 366 ? -30.578 -9.894 73.48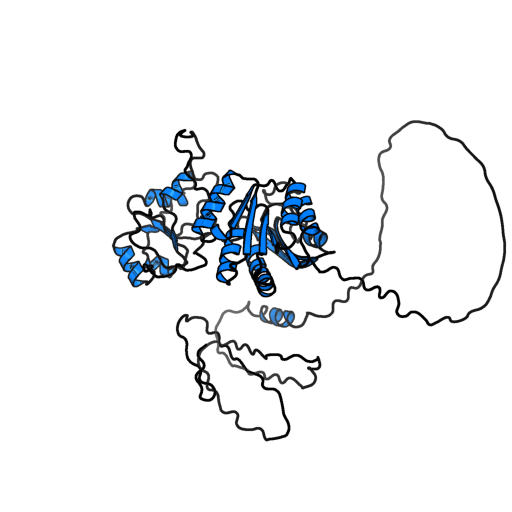5 1.00 31.89 366 SER A C 1
ATOM 2902 O O . SER A 1 366 ? -29.647 -10.323 72.817 1.00 31.89 366 SER A O 1
ATOM 2904 N N . SER A 1 367 ? -31.034 -8.654 73.214 1.00 31.62 367 SER A N 1
ATOM 2905 C CA . SER A 1 367 ? -30.990 -7.429 74.066 1.00 31.62 367 SER A CA 1
ATOM 2906 C C . SER A 1 367 ? -29.561 -7.141 74.569 1.00 31.62 367 SER A C 1
ATOM 2908 O O . SER A 1 367 ? -28.950 -8.048 75.109 1.00 31.62 367 SER A O 1
ATOM 2910 N N . SER A 1 368 ? -28.938 -5.963 74.477 1.00 31.05 368 SER A N 1
ATOM 2911 C CA . SER A 1 368 ? -29.432 -4.583 74.525 1.00 31.05 368 SER A CA 1
ATOM 2912 C C . SER A 1 368 ? -28.264 -3.583 74.328 1.00 31.05 368 SER A C 1
ATOM 2914 O O . SER A 1 368 ? -27.137 -3.878 74.704 1.00 31.05 368 SER A O 1
ATOM 2916 N N . SER A 1 369 ? -28.605 -2.387 73.824 1.00 31.00 369 SER A N 1
ATOM 2917 C CA . SER A 1 369 ? -28.235 -1.040 74.330 1.00 31.00 369 SER A CA 1
ATOM 2918 C C . SER A 1 369 ? -26.785 -0.494 74.338 1.00 31.00 369 SER A C 1
ATOM 2920 O O . SER A 1 369 ? -25.940 -1.010 75.056 1.00 31.00 369 SER A O 1
ATOM 2922 N N . SER A 1 370 ? -26.650 0.695 73.704 1.00 30.31 370 SER A N 1
ATOM 2923 C CA . SER A 1 370 ? -26.062 1.976 74.209 1.00 30.31 370 SER A CA 1
ATOM 2924 C C . SER A 1 370 ? -24.571 2.015 74.618 1.00 30.31 370 SER A C 1
ATOM 2926 O O . SER A 1 370 ? -24.080 1.068 75.199 1.00 30.31 370 SER A O 1
ATOM 2928 N N . SER A 1 371 ? -23.762 3.069 74.456 1.00 29.28 371 SER A N 1
ATOM 2929 C CA . SER A 1 371 ? -23.950 4.515 74.241 1.00 29.28 371 SER A CA 1
ATOM 2930 C C . SER A 1 371 ? -22.573 5.181 74.025 1.00 29.28 371 SER A C 1
ATOM 2932 O O . SER A 1 371 ? -21.609 4.776 74.660 1.00 29.28 371 SER A O 1
ATOM 2934 N N . LEU A 1 372 ? -22.551 6.210 73.168 1.00 32.47 372 LEU A N 1
ATOM 2935 C CA . LEU A 1 372 ? -21.934 7.557 73.256 1.00 32.47 372 LEU A CA 1
ATOM 2936 C C . LEU A 1 372 ? -20.647 7.861 74.073 1.00 32.47 372 LEU A C 1
ATOM 2938 O O . LEU A 1 372 ? -20.491 7.417 75.202 1.00 32.47 372 LEU A O 1
ATOM 2942 N N . HIS A 1 373 ? -19.918 8.858 73.523 1.00 34.31 373 HIS A N 1
ATOM 2943 C CA . HIS A 1 373 ? -18.795 9.709 74.004 1.00 34.31 373 HIS A CA 1
ATOM 2944 C C . HIS A 1 373 ? -17.459 9.361 73.324 1.00 34.31 373 HIS A C 1
ATOM 2946 O O . HIS A 1 373 ? -17.079 8.204 73.283 1.00 34.31 373 HIS A O 1
ATOM 2952 N N . GLY A 1 374 ? -16.680 10.278 72.751 1.00 29.91 374 GLY A N 1
ATOM 2953 C CA . GLY A 1 374 ? -16.706 11.741 72.707 1.00 29.91 374 GLY A CA 1
ATOM 2954 C C . GLY A 1 374 ? -15.270 12.225 72.437 1.00 29.91 374 GLY A C 1
ATOM 2955 O O . GLY A 1 374 ? -14.344 11.710 73.049 1.00 29.91 374 GLY A O 1
ATOM 2956 N N . ASP A 1 375 ? -15.126 13.133 71.469 1.00 32.66 375 ASP A N 1
ATOM 2957 C CA . ASP A 1 375 ? -14.020 14.050 71.129 1.00 32.66 375 ASP A CA 1
ATOM 2958 C C . ASP A 1 375 ? -12.610 13.888 71.736 1.00 32.66 375 ASP A C 1
ATOM 2960 O O . ASP A 1 375 ? -12.415 13.930 72.947 1.00 32.66 375 ASP A O 1
ATOM 2964 N N . SER A 1 376 ? -11.583 13.930 70.872 1.00 32.12 376 SER A N 1
ATOM 2965 C CA . SER A 1 376 ? -10.674 15.096 70.726 1.00 32.12 376 SER A CA 1
ATOM 2966 C C . SER A 1 376 ? -9.366 14.758 69.974 1.00 32.12 376 SER A C 1
ATOM 2968 O O . SER A 1 376 ? -8.580 13.898 70.356 1.00 32.12 376 SER A O 1
ATOM 2970 N N . THR A 1 377 ? -9.118 15.482 68.881 1.00 35.03 377 THR A N 1
ATOM 2971 C CA . THR A 1 377 ? -7.790 15.792 68.291 1.00 35.03 377 THR A CA 1
ATOM 2972 C C . THR A 1 377 ? -7.114 16.929 69.105 1.00 35.03 377 THR A C 1
ATOM 2974 O O . THR A 1 377 ? -7.870 17.569 69.839 1.00 35.03 377 THR A O 1
ATOM 2977 N N . PRO A 1 378 ? -5.809 17.319 68.962 1.00 49.69 378 PRO A N 1
ATOM 2978 C CA . PRO A 1 378 ? -4.997 17.274 67.728 1.00 49.69 378 PRO A CA 1
ATOM 2979 C C . PRO A 1 378 ? -3.440 17.172 67.838 1.00 49.69 378 PRO A C 1
ATOM 2981 O O . PRO A 1 378 ? -2.844 17.255 68.902 1.00 49.69 378 PRO A O 1
ATOM 2984 N N . LEU A 1 379 ? -2.809 17.132 66.648 1.00 33.78 379 LEU A N 1
ATOM 2985 C CA . LEU A 1 379 ? -1.480 17.670 66.265 1.00 33.78 379 LEU A CA 1
ATOM 2986 C C . LEU A 1 379 ? -0.186 17.052 66.843 1.00 33.78 379 LEU A C 1
ATOM 2988 O O . LEU A 1 379 ? 0.159 17.236 68.003 1.00 33.78 379 LEU A O 1
ATOM 2992 N N . GLY A 1 380 ? 0.656 16.505 65.948 1.00 27.77 380 GLY A N 1
ATOM 2993 C CA . GLY A 1 380 ? 2.068 16.234 66.251 1.00 27.77 380 GLY A CA 1
ATOM 2994 C C . GLY A 1 380 ? 2.885 15.556 65.141 1.00 27.77 380 GLY A C 1
ATOM 2995 O O . GLY A 1 380 ? 2.972 14.342 65.092 1.00 27.77 380 GLY A O 1
ATOM 2996 N N . ARG A 1 381 ? 3.488 16.377 64.272 1.00 29.45 381 ARG A N 1
ATOM 2997 C CA . ARG A 1 381 ? 4.720 16.198 63.461 1.00 29.45 381 ARG A CA 1
ATOM 2998 C C . ARG A 1 381 ? 5.412 14.813 63.346 1.00 29.45 381 ARG A C 1
ATOM 3000 O O . ARG A 1 381 ? 5.939 14.285 64.311 1.00 29.45 381 ARG A O 1
ATOM 3007 N N . ALA A 1 382 ? 5.637 14.442 62.079 1.00 28.64 382 ALA A N 1
ATOM 3008 C CA . ALA A 1 382 ? 6.909 14.043 61.445 1.00 28.64 382 ALA A CA 1
ATOM 3009 C C . ALA A 1 382 ? 7.840 13.015 62.127 1.00 28.64 382 ALA A C 1
ATOM 3011 O O . ALA A 1 382 ? 8.576 13.366 63.042 1.00 28.64 382 ALA A O 1
ATOM 3012 N N . ARG A 1 383 ? 8.031 11.853 61.482 1.00 28.98 383 ARG A N 1
ATOM 3013 C CA . ARG A 1 383 ? 9.318 11.453 60.867 1.00 28.98 383 ARG A CA 1
ATOM 3014 C C . ARG A 1 383 ? 9.209 10.124 60.118 1.00 28.98 383 ARG A C 1
ATOM 3016 O O . ARG A 1 383 ? 8.361 9.293 60.409 1.00 28.98 383 ARG A O 1
ATOM 3023 N N . ALA A 1 384 ? 10.099 10.010 59.140 1.00 29.70 384 ALA A N 1
ATOM 3024 C CA . ALA A 1 384 ? 10.348 8.879 58.266 1.00 29.70 384 ALA A CA 1
ATOM 3025 C C . ALA A 1 384 ? 10.636 7.569 59.010 1.00 29.70 384 ALA A C 1
ATOM 3027 O O . ALA A 1 384 ? 11.270 7.583 60.064 1.00 29.70 384 ALA A O 1
ATOM 3028 N N . LEU A 1 385 ? 10.271 6.456 58.375 1.00 30.25 385 LEU A N 1
ATOM 3029 C CA . LEU A 1 385 ? 10.933 5.172 58.552 1.00 30.25 385 LEU A CA 1
ATOM 3030 C C . LEU A 1 385 ? 10.861 4.394 57.238 1.00 30.25 385 LEU A C 1
ATOM 3032 O O . LEU A 1 385 ? 9.791 4.155 56.682 1.00 30.25 385 LEU A O 1
ATOM 3036 N N . GLU A 1 386 ? 12.053 4.096 56.737 1.00 31.28 386 GLU A N 1
ATOM 3037 C CA . GLU A 1 386 ? 12.329 3.099 55.720 1.00 31.28 386 GLU A CA 1
ATOM 3038 C C . GLU A 1 386 ? 12.048 1.689 56.255 1.00 31.28 386 GLU A C 1
ATOM 3040 O O . GLU A 1 386 ? 12.145 1.434 57.454 1.00 31.28 386 GLU A O 1
ATOM 3045 N N . ASN A 1 387 ? 11.859 0.785 55.293 1.00 29.09 387 ASN A N 1
ATOM 3046 C CA . ASN A 1 387 ? 12.095 -0.654 55.356 1.00 29.09 387 ASN A CA 1
ATOM 3047 C C . ASN A 1 387 ? 11.138 -1.504 56.196 1.00 29.09 387 ASN A C 1
ATOM 3049 O O . ASN A 1 387 ? 11.195 -1.537 57.420 1.00 29.09 387 ASN A O 1
ATOM 3053 N N . GLY A 1 388 ? 10.446 -2.394 55.484 1.00 25.39 388 GLY A N 1
ATOM 3054 C CA . GLY A 1 388 ? 10.597 -3.804 55.813 1.00 25.39 388 GLY A CA 1
ATOM 3055 C C . GLY A 1 388 ? 9.340 -4.653 55.718 1.00 25.39 388 GLY A C 1
ATOM 3056 O O . GLY A 1 388 ? 8.467 -4.553 56.567 1.00 25.39 388 GLY A O 1
ATOM 3057 N N . VAL A 1 389 ? 9.428 -5.599 54.782 1.00 27.53 389 VAL A N 1
ATOM 3058 C CA . VAL A 1 389 ? 9.012 -7.004 54.916 1.00 27.53 389 VAL A CA 1
ATOM 3059 C C . VAL A 1 389 ? 7.569 -7.360 54.539 1.00 27.53 389 VAL A C 1
ATOM 3061 O O . VAL A 1 389 ? 6.604 -6.841 55.084 1.00 27.53 389 VAL A O 1
ATOM 3064 N N . ASP A 1 390 ? 7.537 -8.271 53.557 1.00 28.84 390 ASP A N 1
ATOM 3065 C CA . ASP A 1 390 ? 6.611 -9.364 53.248 1.00 28.84 390 ASP A CA 1
ATOM 3066 C C . ASP A 1 390 ? 5.191 -9.325 53.805 1.00 28.84 390 ASP A C 1
ATOM 3068 O O . ASP A 1 390 ? 4.983 -9.313 55.011 1.00 28.84 390 ASP A O 1
ATOM 3072 N N . GLU A 1 391 ? 4.230 -9.578 52.913 1.00 30.31 391 GLU A N 1
ATOM 3073 C CA . GLU A 1 391 ? 3.270 -10.636 53.207 1.00 30.31 391 GLU A CA 1
ATOM 3074 C C . GLU A 1 391 ? 2.760 -11.323 51.934 1.00 30.31 391 GLU A C 1
ATOM 3076 O O . GLU A 1 391 ? 2.372 -10.705 50.940 1.00 30.31 391 GLU A O 1
ATOM 3081 N N . ASP A 1 392 ? 2.813 -12.649 52.009 1.00 28.36 392 ASP A N 1
ATOM 3082 C CA . ASP A 1 392 ? 2.224 -13.625 51.115 1.00 28.36 392 ASP A CA 1
ATOM 3083 C C . ASP A 1 392 ? 0.760 -13.317 50.777 1.00 28.36 392 ASP A C 1
ATOM 3085 O O . ASP A 1 392 ? -0.065 -13.009 51.637 1.00 28.36 392 ASP A O 1
ATOM 3089 N N . THR A 1 393 ? 0.363 -13.575 49.531 1.00 28.11 393 THR A N 1
ATOM 3090 C CA . THR A 1 393 ? -1.021 -13.990 49.274 1.00 28.11 393 THR A CA 1
ATOM 3091 C C . THR A 1 393 ? -1.052 -15.097 48.232 1.00 28.11 393 THR A C 1
ATOM 3093 O O . THR A 1 393 ? -1.101 -14.878 47.023 1.00 28.11 393 THR A O 1
ATOM 3096 N N . LYS A 1 394 ? -1.047 -16.334 48.737 1.00 26.03 394 LYS A N 1
ATOM 3097 C CA . LYS A 1 394 ? -1.639 -17.483 48.052 1.00 26.03 394 LYS A CA 1
ATOM 3098 C C . LYS A 1 394 ? -3.149 -17.254 47.963 1.00 26.03 394 LYS A C 1
ATOM 3100 O O . LYS A 1 394 ? -3.825 -17.263 48.987 1.00 26.03 394 LYS A O 1
ATOM 3105 N N . CYS A 1 395 ? -3.685 -17.166 46.752 1.00 25.89 395 CYS A N 1
ATOM 3106 C CA . CYS A 1 395 ? -5.071 -17.543 46.492 1.00 25.89 395 CYS A CA 1
ATOM 3107 C C . CYS A 1 395 ? -5.091 -18.719 45.520 1.00 25.89 395 CYS A C 1
ATOM 3109 O O . CYS A 1 395 ? -4.466 -18.701 44.461 1.00 25.89 395 CYS A O 1
ATOM 3111 N N . ALA A 1 396 ? -5.781 -19.759 45.971 1.00 26.33 396 ALA A N 1
ATOM 3112 C CA . ALA A 1 396 ? -5.983 -21.021 45.302 1.00 26.33 396 ALA A CA 1
ATOM 3113 C C . ALA A 1 396 ? -6.944 -20.904 44.109 1.00 26.33 396 ALA A C 1
ATOM 3115 O O . ALA A 1 396 ? -7.832 -20.056 44.075 1.00 26.33 396 ALA A O 1
ATOM 3116 N N . GLU A 1 397 ? -6.702 -21.807 43.161 1.00 25.08 397 GLU A N 1
ATOM 3117 C CA . GLU A 1 397 ? -7.646 -22.603 42.374 1.00 25.08 397 GLU A CA 1
ATOM 3118 C C . GLU A 1 397 ? -9.099 -22.128 42.221 1.00 25.08 397 GLU A C 1
ATOM 3120 O O . GLU A 1 397 ? -9.851 -21.988 43.182 1.00 25.08 397 GLU A O 1
ATOM 3125 N N . GLY A 1 398 ? -9.548 -22.121 40.962 1.00 24.39 398 GLY A N 1
ATOM 3126 C CA . GLY A 1 398 ? -10.933 -22.475 40.659 1.00 24.39 398 GLY A CA 1
ATOM 3127 C C . GLY A 1 398 ? -11.556 -21.725 39.492 1.00 24.39 398 GLY A C 1
ATOM 3128 O O . GLY A 1 398 ? -12.436 -20.899 39.693 1.00 24.39 398 GLY A O 1
ATOM 3129 N N . SER A 1 399 ? -11.197 -22.062 38.254 1.00 24.58 399 SER A N 1
ATOM 3130 C CA . SER A 1 399 ? -12.169 -21.971 37.155 1.00 24.58 399 SER A CA 1
ATOM 3131 C C . SER A 1 399 ? -11.805 -22.929 36.024 1.00 24.58 399 SER A C 1
ATOM 3133 O O . SER A 1 399 ? -10.981 -22.662 35.154 1.00 24.58 399 SER A O 1
ATOM 3135 N N . GLY A 1 400 ? -12.448 -24.096 36.057 1.00 23.28 400 GLY A N 1
ATOM 3136 C CA . GLY A 1 400 ? -12.520 -24.986 34.911 1.00 23.28 400 GLY A CA 1
ATOM 3137 C C . GLY A 1 400 ? -13.381 -24.348 33.828 1.00 23.28 400 GLY A C 1
ATOM 3138 O O . GLY A 1 400 ? -14.595 -24.226 33.984 1.00 23.28 400 GLY A O 1
ATOM 3139 N N . VAL A 1 401 ? -12.759 -23.971 32.715 1.00 23.12 401 VAL A N 1
ATOM 3140 C CA . VAL A 1 401 ? -13.470 -23.627 31.484 1.00 23.12 401 VAL A CA 1
ATOM 3141 C C . VAL A 1 401 ? -13.616 -24.904 30.664 1.00 23.12 401 VAL A C 1
ATOM 3143 O O . VAL A 1 401 ? -12.643 -25.470 30.169 1.00 23.12 401 VAL A O 1
ATOM 3146 N N . ARG A 1 402 ? -14.858 -25.378 30.538 1.00 23.20 402 ARG A N 1
ATOM 3147 C CA . ARG A 1 402 ? -15.227 -26.425 29.583 1.00 23.20 402 ARG A CA 1
ATOM 3148 C C . ARG A 1 402 ? -15.349 -25.784 28.204 1.00 23.20 402 ARG A C 1
ATOM 3150 O O . ARG A 1 402 ? -16.300 -25.054 27.951 1.00 23.20 402 ARG A O 1
ATOM 3157 N N . VAL A 1 403 ? -14.402 -26.080 27.320 1.00 24.03 403 VAL A N 1
ATOM 3158 C CA . VAL A 1 403 ? -14.508 -25.788 25.886 1.00 24.03 403 VAL A CA 1
ATOM 3159 C C . VAL A 1 403 ? -14.968 -27.066 25.191 1.00 24.03 403 VAL A C 1
ATOM 3161 O O . VAL A 1 403 ? -14.219 -28.036 25.111 1.00 24.03 403 VAL A O 1
ATOM 3164 N N . PHE A 1 404 ? -16.208 -27.079 24.708 1.00 23.66 404 PHE A N 1
ATOM 3165 C CA . PHE A 1 404 ? -16.700 -28.087 23.771 1.00 23.66 404 PHE A CA 1
ATOM 3166 C C . PHE A 1 404 ? -16.871 -27.431 22.400 1.00 23.66 404 PHE A C 1
ATOM 3168 O O . PHE A 1 404 ? -17.532 -26.403 22.292 1.00 23.66 404 PHE A O 1
ATOM 3175 N N . GLY A 1 405 ? -16.305 -28.063 21.367 1.00 25.41 405 GLY A N 1
ATOM 3176 C CA . GLY A 1 405 ? -16.723 -27.857 19.977 1.00 25.41 405 GLY A CA 1
ATOM 3177 C C . GLY A 1 405 ? -15.747 -27.120 19.058 1.00 25.41 405 GLY A C 1
ATOM 3178 O O . GLY A 1 405 ? -16.084 -26.049 18.583 1.00 25.41 405 GLY A O 1
ATOM 3179 N N . ALA A 1 406 ? -14.578 -27.712 18.774 1.00 28.97 406 ALA A N 1
ATOM 3180 C CA . ALA A 1 406 ? -13.867 -27.618 17.479 1.00 28.97 406 ALA A CA 1
ATOM 3181 C C . ALA A 1 406 ? -12.545 -28.414 17.542 1.00 28.97 406 ALA A C 1
ATOM 3183 O O . ALA A 1 406 ? -11.460 -27.841 17.558 1.00 28.97 406 ALA A O 1
ATOM 3184 N N . TYR A 1 407 ? -12.604 -29.749 17.651 1.00 29.77 407 TYR A N 1
ATOM 3185 C CA . TYR A 1 407 ? -11.385 -30.561 17.841 1.00 29.77 407 TYR A CA 1
ATOM 3186 C C . TYR A 1 407 ? -11.197 -31.719 16.847 1.00 29.77 407 TYR A C 1
ATOM 3188 O O . TYR A 1 407 ? -10.196 -32.431 16.919 1.00 29.77 407 TYR A O 1
ATOM 3196 N N . LEU A 1 408 ? -12.098 -31.896 15.874 1.00 29.83 408 LEU A N 1
ATOM 3197 C CA . LEU A 1 408 ? -12.020 -33.043 14.958 1.00 29.83 408 LEU A CA 1
ATOM 3198 C C . LEU A 1 408 ? -11.283 -32.740 13.639 1.00 29.83 408 LEU A C 1
ATOM 3200 O O . LEU A 1 408 ? -10.533 -33.586 13.160 1.00 29.83 408 LEU A O 1
ATOM 3204 N N . ALA A 1 409 ? -11.374 -31.516 13.107 1.00 31.66 409 ALA A N 1
ATOM 3205 C CA . ALA A 1 409 ? -10.714 -31.160 11.843 1.00 31.66 409 ALA A CA 1
ATOM 3206 C C . ALA A 1 409 ? -9.186 -30.961 11.979 1.00 31.66 409 ALA A C 1
ATOM 3208 O O . ALA A 1 409 ? -8.426 -31.265 11.062 1.00 31.66 409 ALA A O 1
ATOM 3209 N N . PHE A 1 410 ? -8.704 -30.520 13.147 1.00 33.41 410 PHE A N 1
ATOM 3210 C CA . PHE A 1 410 ? -7.291 -30.159 13.333 1.00 33.41 410 PHE A CA 1
ATOM 3211 C C . PHE A 1 410 ? -6.381 -31.355 13.685 1.00 33.41 410 PHE A C 1
ATOM 3213 O O . PHE A 1 410 ? -5.183 -31.340 13.392 1.00 33.41 410 PHE A O 1
ATOM 3220 N N . ARG A 1 411 ? -6.927 -32.437 14.269 1.00 33.12 411 ARG A N 1
ATOM 3221 C CA . ARG A 1 411 ? -6.144 -33.651 14.585 1.00 33.12 411 ARG A CA 1
ATOM 3222 C C . ARG A 1 411 ? -5.798 -34.491 13.355 1.00 33.12 411 ARG A C 1
ATOM 3224 O O . ARG A 1 411 ? -4.746 -35.127 13.358 1.00 33.12 411 ARG A O 1
ATOM 3231 N N . LEU A 1 412 ? -6.632 -34.468 12.315 1.00 33.66 412 LEU A N 1
ATOM 3232 C CA . LEU A 1 412 ? -6.349 -35.174 11.063 1.00 33.66 412 LEU A CA 1
ATOM 3233 C C . LEU A 1 412 ? -5.214 -34.497 10.282 1.00 33.66 412 LEU A C 1
ATOM 3235 O O . LEU A 1 412 ? -4.328 -35.185 9.790 1.00 33.66 412 LEU A O 1
ATOM 3239 N N . TRP A 1 413 ? -5.137 -33.164 10.282 1.00 37.72 413 TRP A N 1
ATOM 3240 C CA . TRP A 1 413 ? -4.045 -32.448 9.613 1.00 37.72 413 TRP A CA 1
ATOM 3241 C C . TRP A 1 413 ? -2.685 -32.615 10.320 1.00 37.72 413 TRP A C 1
ATOM 3243 O O . TRP A 1 413 ? -1.656 -32.807 9.667 1.00 37.72 413 TRP A O 1
ATOM 3253 N N . ARG A 1 414 ? -2.670 -32.632 11.664 1.00 31.77 414 ARG A N 1
ATOM 3254 C CA . ARG A 1 414 ? -1.425 -32.729 12.451 1.00 31.77 414 ARG A CA 1
ATOM 3255 C C . ARG A 1 414 ? -0.822 -34.139 12.502 1.00 31.77 414 ARG A C 1
ATOM 3257 O O . ARG A 1 414 ? 0.376 -34.258 12.714 1.00 31.77 414 ARG A O 1
ATOM 3264 N N . ARG A 1 415 ? -1.606 -35.206 12.289 1.00 33.44 415 ARG A N 1
ATOM 3265 C CA . ARG A 1 415 ? -1.071 -36.585 12.221 1.00 33.44 415 ARG A CA 1
ATOM 3266 C C . ARG A 1 415 ? -0.364 -36.895 10.897 1.00 33.44 415 ARG A C 1
ATOM 3268 O O . ARG A 1 415 ? 0.542 -37.718 10.895 1.00 33.44 415 ARG A O 1
ATOM 3275 N N . TYR A 1 416 ? -0.731 -36.225 9.803 1.00 36.16 416 TYR A N 1
ATOM 3276 C CA . TYR A 1 416 ? -0.152 -36.486 8.478 1.00 36.16 416 TYR A CA 1
ATOM 3277 C C . TYR A 1 416 ? 1.098 -35.654 8.161 1.00 36.16 416 TYR A C 1
ATOM 3279 O O . TYR A 1 416 ? 1.909 -36.061 7.337 1.00 36.16 416 TYR A O 1
ATOM 3287 N N . THR A 1 417 ? 1.320 -34.536 8.857 1.00 36.81 417 THR A N 1
ATOM 3288 C CA . THR A 1 417 ? 2.520 -33.699 8.673 1.00 36.81 417 THR A CA 1
ATOM 3289 C C . THR A 1 417 ? 3.733 -34.161 9.487 1.00 36.81 417 THR A C 1
ATOM 3291 O O . THR A 1 417 ? 4.847 -33.750 9.187 1.00 36.81 417 THR A O 1
ATOM 3294 N N . THR A 1 418 ? 3.573 -35.056 10.471 1.00 32.03 418 THR A N 1
ATOM 3295 C CA . THR A 1 418 ? 4.694 -35.551 11.306 1.00 32.03 418 THR A CA 1
ATOM 3296 C C . THR A 1 418 ? 5.319 -36.867 10.813 1.00 32.03 418 THR A C 1
ATOM 3298 O O . THR A 1 418 ? 6.270 -37.344 11.419 1.00 32.03 418 THR A O 1
ATOM 3301 N N . MET A 1 419 ? 4.839 -37.457 9.711 1.00 31.50 419 MET A N 1
ATOM 3302 C CA . MET A 1 419 ? 5.430 -38.678 9.122 1.00 31.50 419 MET A CA 1
ATOM 3303 C C . MET A 1 419 ? 6.294 -38.430 7.875 1.00 31.50 419 MET A C 1
ATOM 3305 O O . MET A 1 419 ? 6.864 -39.371 7.334 1.00 31.50 419 MET A O 1
ATOM 3309 N N . ALA A 1 420 ? 6.453 -37.179 7.436 1.00 33.47 420 ALA A N 1
ATOM 3310 C CA . ALA A 1 420 ? 7.205 -36.831 6.228 1.00 33.47 420 ALA A CA 1
ATOM 3311 C C . ALA A 1 420 ? 8.539 -36.125 6.529 1.00 33.47 420 ALA A C 1
ATOM 3313 O O . ALA A 1 420 ? 8.902 -35.167 5.861 1.00 33.47 420 ALA A O 1
ATOM 3314 N N . THR A 1 421 ? 9.286 -36.586 7.531 1.00 33.00 421 THR A N 1
ATOM 3315 C CA . THR A 1 421 ? 10.704 -36.225 7.700 1.00 33.00 421 THR A CA 1
ATOM 3316 C C . THR A 1 421 ? 11.444 -37.395 8.327 1.00 33.00 421 THR A C 1
ATOM 3318 O O . THR A 1 421 ? 11.645 -37.417 9.536 1.00 33.00 421 THR A O 1
ATOM 3321 N N . THR A 1 422 ? 11.768 -38.408 7.524 1.00 32.16 422 THR A N 1
ATOM 3322 C CA . THR A 1 422 ? 12.952 -39.285 7.640 1.00 32.16 422 THR A CA 1
ATOM 3323 C C . THR A 1 422 ? 12.804 -40.443 6.651 1.00 32.16 422 THR A C 1
ATOM 3325 O O . THR A 1 422 ? 12.015 -41.344 6.878 1.00 32.16 422 THR A O 1
ATOM 3328 N N . SER A 1 423 ? 13.547 -40.406 5.541 1.00 29.66 423 SER A N 1
ATOM 3329 C CA . SER A 1 423 ? 14.305 -41.541 4.975 1.00 29.66 423 SER A CA 1
ATOM 3330 C C . SER A 1 423 ? 14.548 -41.343 3.479 1.00 29.66 423 SER A C 1
ATOM 3332 O O . SER A 1 423 ? 13.628 -41.100 2.701 1.00 29.66 423 SER A O 1
ATOM 3334 N N . SER A 1 424 ? 15.810 -41.476 3.099 1.00 34.38 424 SER A N 1
ATOM 3335 C CA . SER A 1 424 ? 16.356 -41.416 1.751 1.00 34.38 424 SER A CA 1
ATOM 3336 C C . SER A 1 424 ? 16.460 -42.818 1.138 1.00 34.38 424 SER A C 1
ATOM 3338 O O . SER A 1 424 ? 17.382 -43.536 1.511 1.00 34.38 424 SER A O 1
ATOM 3340 N N . THR A 1 425 ? 15.553 -43.214 0.233 1.00 31.06 425 THR A N 1
ATOM 3341 C CA . THR A 1 425 ? 15.755 -44.019 -1.015 1.00 31.06 425 THR A CA 1
ATOM 3342 C C . THR A 1 425 ? 14.410 -44.527 -1.581 1.00 31.06 425 THR A C 1
ATOM 3344 O O . THR A 1 425 ? 13.445 -44.625 -0.824 1.00 31.06 425 THR A O 1
ATOM 3347 N N . PRO A 1 426 ? 14.296 -44.818 -2.899 1.00 36.75 426 PRO A N 1
ATOM 3348 C CA . PRO A 1 426 ? 13.010 -45.026 -3.564 1.00 36.75 426 PRO A CA 1
ATOM 3349 C C . PRO A 1 426 ? 12.655 -46.514 -3.725 1.00 36.75 426 PRO A C 1
ATOM 3351 O O . PRO A 1 426 ? 13.447 -47.285 -4.262 1.00 36.75 426 PRO A O 1
ATOM 3354 N N . ALA A 1 427 ? 11.434 -46.909 -3.349 1.00 29.84 427 ALA A N 1
ATOM 3355 C CA . ALA A 1 427 ? 10.840 -48.169 -3.799 1.00 29.84 427 ALA A CA 1
ATOM 3356 C C . ALA A 1 427 ? 9.298 -48.116 -3.832 1.00 29.84 427 ALA A C 1
ATOM 3358 O O . ALA A 1 427 ? 8.653 -47.758 -2.852 1.00 29.84 427 ALA A O 1
ATOM 3359 N N . ALA A 1 428 ? 8.771 -48.475 -5.008 1.00 30.05 428 ALA A N 1
ATOM 3360 C CA . ALA A 1 428 ? 7.455 -49.015 -5.372 1.00 30.05 428 ALA A CA 1
ATOM 3361 C C . ALA A 1 428 ? 6.239 -48.781 -4.445 1.00 30.05 428 ALA A C 1
ATOM 3363 O O . ALA A 1 428 ? 6.098 -49.362 -3.371 1.00 30.05 428 ALA A O 1
ATOM 3364 N N . THR A 1 429 ? 5.274 -48.017 -4.960 1.00 30.09 429 THR A N 1
ATOM 3365 C CA . THR A 1 429 ? 3.945 -47.798 -4.378 1.00 30.09 429 THR A CA 1
ATOM 3366 C C . THR A 1 429 ? 3.029 -49.008 -4.609 1.00 30.09 429 THR A C 1
ATOM 3368 O O . THR A 1 429 ? 2.629 -49.276 -5.738 1.00 30.09 429 THR A O 1
ATOM 3371 N N . ALA A 1 430 ? 2.640 -49.700 -3.536 1.00 28.58 430 ALA A N 1
ATOM 3372 C CA . ALA A 1 430 ? 1.444 -50.542 -3.507 1.00 28.58 430 ALA A CA 1
ATOM 3373 C C . ALA A 1 430 ? 0.290 -49.730 -2.896 1.00 28.58 430 ALA A C 1
ATOM 3375 O O . ALA A 1 430 ? 0.379 -49.266 -1.759 1.00 28.58 430 ALA A O 1
ATOM 3376 N N . MET A 1 431 ? -0.782 -49.523 -3.662 1.00 24.45 431 MET A N 1
ATOM 3377 C CA . MET A 1 431 ? -1.965 -48.775 -3.234 1.00 24.45 431 MET A CA 1
ATOM 3378 C C . MET A 1 431 ? -2.874 -49.699 -2.404 1.00 24.45 431 MET A C 1
ATOM 3380 O O . MET A 1 431 ? -3.342 -50.719 -2.903 1.00 24.45 431 MET A O 1
ATOM 3384 N N . ARG A 1 432 ? -3.115 -49.360 -1.131 1.00 25.61 432 ARG A N 1
ATOM 3385 C CA . ARG A 1 432 ? -4.200 -49.943 -0.325 1.00 25.61 432 ARG A CA 1
ATOM 3386 C C . ARG A 1 432 ? -5.396 -48.998 -0.363 1.00 25.61 432 ARG A C 1
ATOM 3388 O O . ARG A 1 432 ? -5.299 -47.872 0.118 1.00 25.61 432 ARG A O 1
ATOM 3395 N N . THR A 1 433 ? -6.515 -49.476 -0.889 1.00 25.94 433 THR A N 1
ATOM 3396 C CA . THR A 1 433 ? -7.824 -48.826 -0.771 1.00 25.94 433 THR A CA 1
ATOM 3397 C C . THR A 1 433 ? -8.356 -49.049 0.647 1.00 25.94 433 THR A C 1
ATOM 3399 O O . THR A 1 433 ? -8.366 -50.182 1.125 1.00 25.94 433 THR A O 1
ATOM 3402 N N . ILE A 1 434 ? -8.770 -47.983 1.335 1.00 24.16 434 ILE A N 1
ATOM 3403 C CA . ILE A 1 434 ? -9.530 -48.067 2.590 1.00 24.16 434 ILE A CA 1
ATOM 3404 C C . ILE A 1 434 ? -10.918 -47.506 2.291 1.00 24.16 434 ILE A C 1
ATOM 3406 O O . ILE A 1 434 ? -11.049 -46.318 2.001 1.00 24.16 434 ILE A O 1
ATOM 3410 N N . GLU A 1 435 ? -11.937 -48.358 2.351 1.00 23.78 435 GLU A N 1
ATOM 3411 C CA . GLU A 1 435 ? -13.336 -47.938 2.320 1.00 23.78 435 GLU A CA 1
ATOM 3412 C C . GLU A 1 435 ? -13.770 -47.495 3.719 1.00 23.78 435 GLU A C 1
ATOM 3414 O O . GLU A 1 435 ? -13.537 -48.190 4.710 1.00 23.78 435 GLU A O 1
ATOM 3419 N N . VAL A 1 436 ? -14.411 -46.330 3.802 1.00 24.61 436 VAL A N 1
ATOM 3420 C CA . VAL A 1 436 ? -15.101 -45.866 5.008 1.00 24.61 436 VAL A CA 1
ATOM 3421 C C . VAL A 1 436 ? -16.573 -45.720 4.657 1.00 24.61 436 VAL A C 1
ATOM 3423 O O . VAL A 1 436 ? -16.933 -44.903 3.813 1.00 24.61 436 VAL A O 1
ATOM 3426 N N . THR A 1 437 ? -17.423 -46.516 5.300 1.00 25.17 437 THR A N 1
ATOM 3427 C CA . THR A 1 437 ? -18.880 -46.477 5.132 1.00 25.17 437 THR A CA 1
ATOM 3428 C C . THR A 1 437 ? -19.491 -45.694 6.301 1.00 25.17 437 THR A C 1
ATOM 3430 O O . THR A 1 437 ? -19.374 -46.146 7.442 1.00 25.17 437 THR A O 1
ATOM 3433 N N . PRO A 1 438 ? -20.120 -44.523 6.088 1.00 29.45 438 PRO A N 1
ATOM 3434 C CA . PRO A 1 438 ? -20.844 -43.841 7.155 1.00 29.45 438 PRO A CA 1
ATOM 3435 C C . PRO A 1 438 ? -22.185 -44.548 7.406 1.00 29.45 438 PRO A C 1
ATOM 3437 O O . PRO A 1 438 ? -22.843 -45.005 6.470 1.00 29.45 438 PRO A O 1
ATOM 3440 N N . THR A 1 439 ? -22.594 -44.648 8.673 1.00 29.61 439 THR A N 1
ATOM 3441 C CA . THR A 1 439 ? -23.900 -45.209 9.062 1.00 29.61 439 THR A CA 1
ATOM 3442 C C . THR A 1 439 ? -24.914 -44.091 9.309 1.00 29.61 439 THR A C 1
ATOM 3444 O O . THR A 1 439 ? -24.558 -42.964 9.639 1.00 29.61 439 THR A O 1
ATOM 3447 N N . ALA A 1 440 ? -26.198 -44.401 9.115 1.00 28.61 440 ALA A N 1
ATOM 3448 C CA . ALA A 1 440 ? -27.307 -43.446 9.028 1.00 28.61 440 ALA A CA 1
ATOM 3449 C C . ALA A 1 440 ? -27.676 -42.698 10.334 1.00 28.61 440 ALA A C 1
ATOM 3451 O O . ALA A 1 440 ? -28.713 -42.044 10.384 1.00 28.61 440 ALA A O 1
ATOM 3452 N N . SER A 1 441 ? -26.865 -42.768 11.393 1.00 29.42 441 SER A N 1
ATOM 3453 C CA . SER A 1 441 ? -27.155 -42.133 12.689 1.00 29.42 441 SER A CA 1
ATOM 3454 C C . SER A 1 441 ? -26.581 -40.722 12.871 1.00 29.42 441 SER A C 1
ATOM 3456 O O . SER A 1 441 ? -26.856 -40.100 13.894 1.00 29.42 441 SER A O 1
ATOM 3458 N N . ASP A 1 442 ? -25.834 -40.186 11.902 1.00 29.09 442 ASP A N 1
ATOM 3459 C CA . ASP A 1 442 ? -25.092 -38.923 12.078 1.00 29.09 442 ASP A CA 1
ATOM 3460 C C . ASP A 1 442 ? -25.840 -37.648 11.633 1.00 29.09 442 ASP A C 1
ATOM 3462 O O . ASP A 1 442 ? -25.275 -36.555 11.684 1.00 29.09 442 ASP A O 1
ATOM 3466 N N . PHE A 1 443 ? -27.118 -37.732 11.242 1.00 30.98 443 PHE A N 1
ATOM 3467 C CA . PHE A 1 443 ? -27.859 -36.570 10.733 1.00 30.98 443 PHE A CA 1
ATOM 3468 C C . PHE A 1 443 ? -29.255 -36.420 11.349 1.00 30.98 443 PHE A C 1
ATOM 3470 O O . PHE A 1 443 ? -30.212 -37.071 10.941 1.00 30.98 443 PHE A O 1
ATOM 3477 N N . MET A 1 444 ? -29.385 -35.480 12.286 1.00 28.00 444 MET A N 1
ATOM 3478 C CA . MET A 1 444 ? -30.645 -34.791 12.582 1.00 28.00 444 MET A CA 1
ATOM 3479 C C . MET A 1 444 ? -30.354 -33.357 13.029 1.00 28.00 444 MET A C 1
ATOM 3481 O O . MET A 1 444 ? -30.130 -33.125 14.210 1.00 28.00 444 MET A O 1
ATOM 3485 N N . LEU A 1 445 ? -30.402 -32.394 12.103 1.00 29.64 445 LEU A N 1
ATOM 3486 C CA . LEU A 1 445 ? -30.763 -30.999 12.380 1.00 29.64 445 LEU A CA 1
ATOM 3487 C C . LEU A 1 445 ? -31.466 -30.392 11.154 1.00 29.64 445 LEU A C 1
ATOM 3489 O O . LEU A 1 445 ? -31.309 -30.848 10.026 1.00 29.64 445 LEU A O 1
ATOM 3493 N N . ALA A 1 446 ? -32.336 -29.429 11.439 1.00 28.55 446 ALA A N 1
ATOM 3494 C CA . ALA A 1 446 ? -33.526 -29.087 10.678 1.00 28.55 446 ALA A CA 1
ATOM 3495 C C . ALA A 1 446 ? -33.306 -28.213 9.428 1.00 28.55 446 ALA A C 1
ATOM 3497 O O . ALA A 1 446 ? -32.590 -27.221 9.470 1.00 28.55 446 ALA A O 1
ATOM 3498 N N . GLY A 1 447 ? -34.071 -28.532 8.376 1.00 32.28 447 GLY A N 1
ATOM 3499 C CA . GLY A 1 447 ? -34.763 -27.570 7.509 1.00 32.28 447 GLY A CA 1
ATOM 3500 C C . GLY A 1 447 ? -33.935 -26.471 6.840 1.00 32.28 447 GLY A C 1
ATOM 3501 O O . GLY A 1 447 ? -34.108 -25.299 7.161 1.00 32.28 447 GLY A O 1
ATOM 3502 N N . GLY A 1 448 ? -33.151 -26.827 5.825 1.00 29.81 448 GLY A N 1
ATOM 3503 C CA . GLY A 1 448 ? -32.539 -25.891 4.881 1.00 29.81 448 GLY A CA 1
ATOM 3504 C C . GLY A 1 448 ? -32.211 -26.598 3.566 1.00 29.81 448 GLY A C 1
ATOM 3505 O O . GLY A 1 448 ? -31.881 -27.780 3.564 1.00 29.81 448 GLY A O 1
ATOM 3506 N N . ARG A 1 449 ? -32.377 -25.918 2.425 1.00 34.19 449 ARG A N 1
ATOM 3507 C CA . ARG A 1 449 ? -31.962 -26.446 1.114 1.00 34.19 449 ARG A CA 1
ATOM 3508 C C . ARG A 1 449 ? -30.438 -26.393 1.029 1.00 34.19 449 ARG A C 1
ATOM 3510 O O . ARG A 1 449 ? -29.902 -25.372 0.609 1.00 34.19 449 ARG A O 1
ATOM 3517 N N . ASP A 1 450 ? -29.771 -27.480 1.387 1.00 30.55 450 ASP A N 1
ATOM 3518 C CA . ASP A 1 450 ? -28.311 -27.533 1.350 1.00 30.55 450 ASP A CA 1
ATOM 3519 C C . ASP A 1 450 ? -27.792 -28.190 0.065 1.00 30.55 450 ASP A C 1
ATOM 3521 O O . ASP A 1 450 ? -28.287 -29.221 -0.396 1.00 30.55 450 ASP A O 1
ATOM 3525 N N . VAL A 1 451 ? -26.782 -27.552 -0.532 1.00 30.55 451 VAL A N 1
ATOM 3526 C CA . VAL A 1 451 ? -26.023 -28.049 -1.683 1.00 30.55 451 VAL A CA 1
ATOM 3527 C C . VAL A 1 451 ? -24.859 -28.883 -1.158 1.00 30.55 451 VAL A C 1
ATOM 3529 O O . VAL A 1 451 ? -24.006 -28.380 -0.428 1.00 30.55 451 VAL A O 1
ATOM 3532 N N . LEU A 1 452 ? -24.795 -30.151 -1.560 1.00 29.72 452 LEU A N 1
ATOM 3533 C CA . LEU A 1 452 ? -23.635 -31.002 -1.321 1.00 29.72 452 LEU A CA 1
ATOM 3534 C C . LEU A 1 452 ? -22.529 -30.637 -2.322 1.00 29.72 452 LEU A C 1
ATOM 3536 O O . LEU A 1 452 ? -22.673 -30.873 -3.520 1.00 29.72 452 LEU A O 1
ATOM 3540 N N . VAL A 1 453 ? -21.419 -30.081 -1.834 1.00 28.73 453 VAL A N 1
ATOM 3541 C CA . VAL A 1 453 ? -20.217 -29.827 -2.640 1.00 28.73 453 VAL A CA 1
ATOM 3542 C C . VAL A 1 453 ? -19.193 -30.917 -2.338 1.00 28.73 453 VAL A C 1
ATOM 3544 O O . VAL A 1 453 ? -18.630 -30.962 -1.246 1.00 28.73 453 VAL A O 1
ATOM 3547 N N . ILE A 1 454 ? -18.945 -31.802 -3.303 1.00 32.59 454 ILE A N 1
ATOM 3548 C CA . ILE A 1 454 ? -17.876 -32.803 -3.220 1.00 32.59 454 ILE A CA 1
ATOM 3549 C C . ILE A 1 454 ? -16.647 -32.226 -3.922 1.00 32.59 454 ILE A C 1
ATOM 3551 O O . ILE A 1 454 ? -16.666 -31.994 -5.129 1.00 32.59 454 ILE A O 1
ATOM 3555 N N . VAL A 1 455 ? -15.573 -31.991 -3.168 1.00 28.30 455 VAL A N 1
ATOM 3556 C CA . VAL A 1 455 ? -14.286 -31.546 -3.716 1.00 28.30 455 VAL A CA 1
ATOM 3557 C C . VAL A 1 455 ? -13.377 -32.763 -3.861 1.00 28.30 455 VAL A C 1
ATOM 3559 O O . VAL A 1 455 ? -12.896 -33.305 -2.868 1.00 28.30 455 VAL A O 1
ATOM 3562 N N . CYS A 1 456 ? -13.123 -33.190 -5.097 1.00 28.56 456 CYS A N 1
ATOM 3563 C CA . CYS A 1 456 ? -12.130 -34.222 -5.390 1.00 28.56 456 CYS A CA 1
ATOM 3564 C C . CYS A 1 456 ? -10.791 -33.573 -5.758 1.00 28.56 456 CYS A C 1
ATOM 3566 O O . CYS A 1 456 ? -10.720 -32.731 -6.650 1.00 28.56 456 CYS A O 1
ATOM 3568 N N . TRP A 1 457 ? -9.717 -33.991 -5.090 1.00 24.67 457 TRP A N 1
ATOM 3569 C CA . TRP A 1 457 ? -8.345 -33.658 -5.473 1.00 24.67 457 TRP A CA 1
ATOM 3570 C C . TRP A 1 457 ? -7.776 -34.796 -6.318 1.00 24.67 457 TRP A C 1
ATOM 3572 O O . TRP A 1 457 ? -7.800 -35.946 -5.884 1.00 24.67 457 TRP A O 1
ATOM 3582 N N . MET A 1 458 ? -7.263 -34.488 -7.510 1.00 36.03 458 MET A N 1
ATOM 3583 C CA . MET A 1 458 ? -6.647 -35.482 -8.391 1.00 36.03 458 MET A CA 1
ATOM 3584 C C . MET A 1 458 ? -5.196 -35.126 -8.710 1.00 36.03 458 MET A C 1
ATOM 3586 O O . MET A 1 458 ? -4.888 -33.993 -9.076 1.00 36.03 458 MET A O 1
ATOM 3590 N N . CYS A 1 459 ? -4.328 -36.135 -8.638 1.00 27.28 459 CYS A N 1
ATOM 3591 C CA . CYS A 1 459 ? -3.005 -36.132 -9.250 1.00 27.28 459 CYS A CA 1
ATOM 3592 C C . CYS A 1 459 ? -2.999 -37.183 -10.369 1.00 27.28 459 CYS A C 1
ATOM 3594 O O . CYS A 1 459 ? -3.256 -38.352 -10.106 1.00 27.28 459 CYS A O 1
ATOM 3596 N N . ASN A 1 460 ? -2.670 -36.741 -11.586 1.00 33.00 460 ASN A N 1
ATOM 3597 C CA . ASN A 1 460 ? -2.424 -37.530 -12.801 1.00 33.00 460 ASN A CA 1
ATOM 3598 C C . ASN A 1 460 ? -3.608 -38.320 -13.399 1.00 33.00 460 ASN A C 1
ATOM 3600 O O . ASN A 1 460 ? -3.778 -39.503 -13.149 1.00 33.00 460 ASN A O 1
ATOM 3604 N N . GLY A 1 461 ? -4.325 -37.644 -14.305 1.00 33.19 461 GLY A N 1
ATOM 3605 C CA . GLY A 1 461 ? -4.705 -38.154 -15.631 1.00 33.19 461 GLY A CA 1
ATOM 3606 C C . GLY A 1 461 ? -5.591 -39.404 -15.743 1.00 33.19 461 GLY A C 1
ATOM 3607 O O . GLY A 1 461 ? -5.094 -40.523 -15.688 1.00 33.19 461 GLY A O 1
ATOM 3608 N N . SER A 1 462 ? -6.837 -39.160 -16.172 1.00 31.09 462 SER A N 1
ATOM 3609 C CA . SER A 1 462 ? -7.858 -40.081 -16.726 1.00 31.09 462 SER A CA 1
ATOM 3610 C C . SER A 1 462 ? -8.921 -40.575 -15.737 1.00 31.09 462 SER A C 1
ATOM 3612 O O . SER A 1 462 ? -8.620 -41.237 -14.751 1.00 31.09 462 SER A O 1
ATOM 3614 N N . CYS A 1 463 ? -10.190 -40.299 -16.058 1.00 28.70 463 CYS A N 1
ATOM 3615 C CA . CYS A 1 463 ? -11.361 -40.912 -15.433 1.00 28.70 463 CYS A CA 1
ATOM 3616 C C . CYS A 1 463 ? -12.148 -41.671 -16.510 1.00 28.70 463 CYS A C 1
ATOM 3618 O O . CYS A 1 463 ? -12.466 -41.101 -17.553 1.00 28.70 463 CYS A O 1
ATOM 3620 N N . VAL A 1 464 ? -12.463 -42.940 -16.246 1.00 26.69 464 VAL A N 1
ATOM 3621 C CA . VAL A 1 464 ? -13.516 -43.691 -16.938 1.00 26.69 464 VAL A CA 1
ATOM 3622 C C . VAL A 1 464 ? -14.658 -43.802 -15.936 1.00 26.69 464 VAL A C 1
ATOM 3624 O O . VAL A 1 464 ? -14.506 -44.445 -14.899 1.00 26.69 464 VAL A O 1
ATOM 3627 N N . VAL A 1 465 ? -15.783 -43.144 -16.213 1.00 28.19 465 VAL A N 1
ATOM 3628 C CA . VAL A 1 465 ? -16.999 -43.304 -15.410 1.00 28.19 465 VAL A CA 1
ATOM 3629 C C . VAL A 1 465 ? -17.657 -44.606 -15.860 1.00 28.19 465 VAL A C 1
ATOM 3631 O O . VAL A 1 465 ? -18.197 -44.678 -16.960 1.00 28.19 465 VAL A O 1
ATOM 3634 N N . GLY A 1 466 ? -17.533 -45.654 -15.047 1.00 24.98 466 GLY A N 1
ATOM 3635 C CA . GLY A 1 466 ? -18.240 -46.915 -15.255 1.00 24.98 466 GLY A CA 1
ATOM 3636 C C . GLY A 1 466 ? -19.711 -46.799 -14.853 1.00 24.98 466 GLY A C 1
ATOM 3637 O O . GLY A 1 466 ? -20.032 -46.158 -13.852 1.00 24.98 466 GLY A O 1
ATOM 3638 N N . ASP A 1 467 ? -20.582 -47.431 -15.639 1.00 24.69 467 ASP A N 1
ATOM 3639 C CA . ASP A 1 467 ? -22.019 -47.565 -15.388 1.00 24.69 467 ASP A CA 1
ATOM 3640 C C . ASP A 1 467 ? -22.298 -48.124 -13.985 1.00 24.69 467 ASP A C 1
ATOM 3642 O O . ASP A 1 467 ? -21.911 -49.247 -13.656 1.00 24.69 467 ASP A O 1
ATOM 3646 N N . VAL A 1 468 ? -23.035 -47.368 -13.169 1.00 27.69 468 VAL A N 1
ATOM 3647 C CA . VAL A 1 468 ? -23.633 -47.876 -11.928 1.00 27.69 468 VAL A CA 1
ATOM 3648 C C . VAL A 1 468 ? -25.037 -48.372 -12.262 1.00 27.69 468 VAL A C 1
ATOM 3650 O O . VAL A 1 468 ? -26.041 -47.717 -11.988 1.00 27.69 468 VAL A O 1
ATOM 3653 N N . ALA A 1 469 ? -25.110 -49.540 -12.897 1.00 28.44 469 ALA A N 1
ATOM 3654 C CA . ALA A 1 469 ? -26.354 -50.279 -13.046 1.00 28.44 469 ALA A CA 1
ATOM 3655 C C . ALA A 1 469 ? -26.494 -51.264 -11.880 1.00 28.44 469 ALA A C 1
ATOM 3657 O O . ALA A 1 469 ? -25.821 -52.291 -11.831 1.00 28.44 469 ALA A O 1
ATOM 3658 N N . GLY A 1 470 ? -27.399 -50.956 -10.953 1.00 27.73 470 GLY A N 1
ATOM 3659 C CA . GLY A 1 470 ? -27.910 -51.941 -10.006 1.00 27.73 470 GLY A CA 1
ATOM 3660 C C . GLY A 1 470 ? -28.193 -51.374 -8.630 1.00 27.73 470 GLY A C 1
ATOM 3661 O O . GLY A 1 470 ? -27.360 -51.509 -7.753 1.00 27.73 470 GLY A O 1
ATOM 3662 N N . PHE A 1 471 ? -29.386 -50.815 -8.424 1.00 24.84 471 PHE A N 1
ATOM 3663 C CA . PHE A 1 471 ? -30.151 -51.021 -7.190 1.00 24.84 471 PHE A CA 1
ATOM 3664 C C . PHE A 1 471 ? -31.637 -50.743 -7.461 1.00 24.84 471 PHE A C 1
ATOM 3666 O O . PHE A 1 471 ? -31.999 -49.781 -8.137 1.00 24.84 471 PHE A O 1
ATOM 3673 N N . GLY A 1 472 ? -32.476 -51.682 -7.022 1.00 24.84 472 GLY A N 1
ATOM 3674 C CA . GLY A 1 472 ? -33.889 -51.794 -7.369 1.00 24.84 472 GLY A CA 1
ATOM 3675 C C . GLY A 1 472 ? -34.790 -50.713 -6.771 1.00 24.84 472 GLY A C 1
ATOM 3676 O O . GLY A 1 472 ? -34.461 -50.040 -5.799 1.00 24.84 472 GLY A O 1
ATOM 3677 N N . TRP A 1 473 ? -35.958 -50.585 -7.394 1.00 27.47 473 TRP A N 1
ATOM 3678 C CA . TRP A 1 473 ? -37.023 -49.648 -7.058 1.00 27.47 473 TRP A CA 1
ATOM 3679 C C . TRP A 1 473 ? -37.611 -49.879 -5.660 1.00 27.47 473 TRP A C 1
ATOM 3681 O O . TRP A 1 473 ? -37.932 -51.009 -5.298 1.00 27.47 473 TRP A O 1
ATOM 3691 N N . GLY A 1 474 ? -37.860 -48.784 -4.932 1.00 24.80 474 GLY A N 1
ATOM 3692 C CA . GLY A 1 474 ? -38.619 -48.806 -3.683 1.00 24.80 474 GLY A CA 1
ATOM 3693 C C . GLY A 1 474 ? -38.870 -47.427 -3.058 1.00 24.80 474 GLY A C 1
ATOM 3694 O O . GLY A 1 474 ? -38.179 -47.051 -2.127 1.00 24.80 474 GLY A O 1
ATOM 3695 N N . VAL A 1 475 ? -39.928 -46.753 -3.531 1.00 26.45 475 VAL A N 1
ATOM 3696 C CA . VAL A 1 475 ? -40.808 -45.806 -2.799 1.00 26.45 475 VAL A CA 1
ATOM 3697 C C . VAL A 1 475 ? -40.311 -44.370 -2.466 1.00 26.45 475 VAL A C 1
ATOM 3699 O O . VAL A 1 475 ? -39.500 -44.143 -1.581 1.00 26.45 475 VAL A O 1
ATOM 3702 N N . ALA A 1 476 ? -40.998 -43.411 -3.115 1.00 25.56 476 ALA A N 1
ATOM 3703 C CA . ALA A 1 476 ? -41.420 -42.059 -2.689 1.00 25.56 476 ALA A CA 1
ATOM 3704 C C . ALA A 1 476 ? -40.427 -40.868 -2.569 1.00 25.56 476 ALA A C 1
ATOM 3706 O O . ALA A 1 476 ? -39.799 -40.635 -1.549 1.00 25.56 476 ALA A O 1
ATOM 3707 N N . ALA A 1 477 ? -40.490 -40.026 -3.612 1.00 27.62 477 ALA A N 1
ATOM 3708 C CA . ALA A 1 477 ? -40.726 -38.570 -3.623 1.00 27.62 477 ALA A CA 1
ATOM 3709 C C . ALA A 1 477 ? -39.826 -37.570 -2.848 1.00 27.62 477 ALA A C 1
ATOM 3711 O O . ALA A 1 477 ? -39.787 -37.524 -1.626 1.00 27.62 477 ALA A O 1
ATOM 3712 N N . ALA A 1 478 ? -39.336 -36.607 -3.649 1.00 29.27 478 ALA A N 1
ATOM 3713 C CA . ALA A 1 478 ? -38.958 -35.222 -3.340 1.00 29.27 478 ALA A CA 1
ATOM 3714 C C . ALA A 1 478 ? -37.620 -34.963 -2.625 1.00 29.27 478 ALA A C 1
ATOM 3716 O O . ALA A 1 478 ? -37.602 -34.798 -1.419 1.00 29.27 478 ALA A O 1
ATOM 3717 N N . VAL A 1 479 ? -36.549 -34.757 -3.410 1.00 24.34 479 VAL A N 1
ATOM 3718 C CA . VAL A 1 479 ? -35.612 -33.608 -3.333 1.00 24.34 479 VAL A CA 1
ATOM 3719 C C . VAL A 1 479 ? -34.823 -33.571 -4.652 1.00 24.34 479 VAL A C 1
ATOM 3721 O O . VAL A 1 479 ? -34.069 -34.487 -4.962 1.00 24.34 479 VAL A O 1
ATOM 3724 N N . ALA A 1 480 ? -34.989 -32.513 -5.450 1.00 27.66 480 ALA A N 1
ATOM 3725 C CA . ALA A 1 480 ? -34.123 -32.244 -6.597 1.00 27.66 480 ALA A CA 1
ATOM 3726 C C . ALA A 1 480 ? -32.840 -31.559 -6.098 1.00 27.66 480 ALA A C 1
ATOM 3728 O O . ALA A 1 480 ? -32.791 -30.336 -5.975 1.00 27.66 480 ALA A O 1
ATOM 3729 N N . ALA A 1 481 ? -31.813 -32.342 -5.767 1.00 28.88 481 ALA A N 1
ATOM 3730 C CA . ALA A 1 481 ? -30.480 -31.815 -5.497 1.00 28.88 481 ALA A CA 1
ATOM 3731 C C . ALA A 1 481 ? -29.725 -31.656 -6.827 1.00 28.88 481 ALA A C 1
ATOM 3733 O O . ALA A 1 481 ? -29.503 -32.628 -7.547 1.00 28.88 481 ALA A O 1
ATOM 3734 N N . ARG A 1 482 ? -29.330 -30.424 -7.170 1.00 31.12 482 ARG A N 1
ATOM 3735 C CA . ARG A 1 482 ? -28.356 -30.178 -8.242 1.00 31.12 482 ARG A CA 1
ATOM 3736 C C . ARG A 1 482 ? -26.972 -30.544 -7.714 1.00 31.12 482 ARG A C 1
ATOM 3738 O O . ARG A 1 482 ? -26.474 -29.881 -6.810 1.00 31.12 482 ARG A O 1
ATOM 3745 N N . VAL A 1 483 ? -26.356 -31.574 -8.284 1.00 29.22 483 VAL A N 1
ATOM 3746 C CA . VAL A 1 483 ? -24.937 -31.873 -8.064 1.00 29.22 483 VAL A CA 1
ATOM 3747 C C . VAL A 1 483 ? -24.131 -31.012 -9.033 1.00 29.22 483 VAL A C 1
ATOM 3749 O O . VAL A 1 483 ? -24.284 -31.140 -10.245 1.00 29.22 483 VAL A O 1
ATOM 3752 N N . VAL A 1 484 ? -23.293 -30.118 -8.509 1.00 31.09 484 VAL A N 1
ATOM 3753 C CA . VAL A 1 484 ? -22.309 -29.366 -9.299 1.00 31.09 484 VAL A CA 1
ATOM 3754 C C . VAL A 1 484 ? -20.943 -29.970 -9.004 1.00 31.09 484 VAL A C 1
ATOM 3756 O O . VAL A 1 484 ? -20.467 -29.905 -7.873 1.00 31.09 484 VAL A O 1
ATOM 3759 N N . VAL A 1 485 ? -20.328 -30.589 -10.011 1.00 31.73 485 VAL A N 1
ATOM 3760 C CA . VAL A 1 485 ? -18.956 -31.099 -9.923 1.00 31.73 485 VAL A CA 1
ATOM 3761 C C . VAL A 1 485 ? -18.035 -30.054 -10.539 1.00 31.73 485 VAL A C 1
ATOM 3763 O O . VAL A 1 485 ? -18.093 -29.815 -11.743 1.00 31.73 485 VAL A O 1
ATOM 3766 N N . THR A 1 486 ? -17.185 -29.431 -9.725 1.00 33.56 486 THR A N 1
ATOM 3767 C CA . THR A 1 486 ? -16.185 -28.468 -10.204 1.00 33.56 486 THR A CA 1
ATOM 3768 C C . THR A 1 486 ? -14.805 -29.105 -10.128 1.00 33.56 486 THR A C 1
ATOM 3770 O O . THR A 1 486 ? -14.297 -29.380 -9.040 1.00 33.56 486 THR A O 1
ATOM 3773 N N . THR A 1 487 ? -14.181 -29.338 -11.280 1.00 32.44 487 THR A N 1
ATOM 3774 C CA . THR A 1 487 ? -12.831 -29.906 -11.360 1.00 32.44 487 THR A CA 1
ATOM 3775 C C . THR A 1 487 ? -11.807 -28.779 -11.445 1.00 32.44 487 THR A C 1
ATOM 3777 O O . THR A 1 487 ? -11.813 -28.010 -12.402 1.00 32.44 487 THR A O 1
ATOM 3780 N N . PHE A 1 488 ? -10.893 -28.690 -10.478 1.00 29.56 488 PHE A N 1
ATOM 3781 C CA . PHE A 1 488 ? -9.734 -27.800 -10.568 1.00 29.56 488 PHE A CA 1
ATOM 3782 C C . PHE A 1 488 ? -8.515 -28.589 -11.042 1.00 29.56 488 PHE A C 1
ATOM 3784 O O . PHE A 1 488 ? -7.989 -29.430 -10.314 1.00 29.56 488 PHE A O 1
ATOM 3791 N N . VAL A 1 489 ? -8.045 -28.298 -12.256 1.00 33.25 489 VAL A N 1
ATOM 3792 C CA . VAL A 1 489 ? -6.761 -28.795 -12.762 1.00 33.25 489 VAL A CA 1
ATOM 3793 C C . VAL A 1 489 ? -5.737 -27.675 -12.636 1.00 33.25 489 VAL A C 1
ATOM 3795 O O . VAL A 1 489 ? -5.899 -26.590 -13.191 1.00 33.25 489 VAL A O 1
ATOM 3798 N N . ARG A 1 490 ? -4.666 -27.921 -11.884 1.00 28.69 490 ARG A N 1
ATOM 3799 C CA . ARG A 1 490 ? -3.564 -26.970 -11.739 1.00 28.69 490 ARG A CA 1
ATOM 3800 C C . ARG A 1 490 ? -2.722 -27.006 -13.021 1.00 28.69 490 ARG A C 1
ATOM 3802 O O . ARG A 1 490 ? -2.030 -27.992 -13.243 1.00 28.69 490 ARG A O 1
ATOM 3809 N N . GLY A 1 491 ? -2.764 -25.947 -13.836 1.00 36.44 491 GLY A N 1
ATOM 3810 C CA . GLY A 1 491 ? -1.720 -25.704 -14.847 1.00 36.44 491 GLY A CA 1
ATOM 3811 C C . GLY A 1 491 ? -2.119 -25.413 -16.297 1.00 36.44 491 GLY A C 1
ATOM 3812 O O . GLY A 1 491 ? -1.225 -25.420 -17.131 1.00 36.44 491 GLY A O 1
ATOM 3813 N N . LEU A 1 492 ? -3.379 -25.117 -16.629 1.00 33.09 492 LEU A N 1
ATOM 3814 C CA . LEU A 1 492 ? -3.752 -24.597 -17.956 1.00 33.09 492 LEU A CA 1
ATOM 3815 C C . LEU A 1 492 ? -4.834 -23.524 -17.796 1.00 33.09 492 LEU A C 1
ATOM 3817 O O . LEU A 1 492 ? -5.948 -23.816 -17.373 1.00 33.09 492 LEU A O 1
ATOM 3821 N N . VAL A 1 493 ? -4.494 -22.274 -18.110 1.00 38.09 493 VAL A N 1
ATOM 3822 C CA . VAL A 1 493 ? -5.456 -21.171 -18.217 1.00 38.09 493 VAL A CA 1
ATOM 3823 C C . VAL A 1 493 ? -5.785 -21.006 -19.698 1.00 38.09 493 VAL A C 1
ATOM 3825 O O . VAL A 1 493 ? -4.888 -20.724 -20.485 1.00 38.09 493 VAL A O 1
ATOM 3828 N N . GLY A 1 494 ? -7.062 -21.167 -20.060 1.00 37.97 494 GLY A N 1
ATOM 3829 C CA . GLY A 1 494 ? -7.591 -20.711 -21.349 1.00 37.97 494 GLY A CA 1
ATOM 3830 C C . GLY A 1 494 ? -8.063 -21.792 -22.325 1.00 37.97 494 GLY A C 1
ATOM 3831 O O . GLY A 1 494 ? -7.573 -21.848 -23.444 1.00 37.97 494 GLY A O 1
ATOM 3832 N N . ALA A 1 495 ? -9.053 -22.601 -21.944 1.00 32.19 495 ALA A N 1
ATOM 3833 C CA . ALA A 1 495 ? -10.053 -23.122 -22.882 1.00 32.19 495 ALA A CA 1
ATOM 3834 C C . ALA A 1 495 ? -11.290 -23.576 -22.093 1.00 32.19 495 ALA A C 1
ATOM 3836 O O . ALA A 1 495 ? -11.184 -24.435 -21.218 1.00 32.19 495 ALA A O 1
ATOM 3837 N N . ALA A 1 496 ? -12.456 -22.996 -22.383 1.00 33.41 496 ALA A N 1
ATOM 3838 C CA . ALA A 1 496 ? -13.724 -23.525 -21.894 1.00 33.41 496 ALA A CA 1
ATOM 3839 C C . ALA A 1 496 ? -14.000 -24.853 -22.616 1.00 33.41 496 ALA A C 1
ATOM 3841 O O . ALA A 1 496 ? -14.086 -24.885 -23.843 1.00 33.41 496 ALA A O 1
ATOM 3842 N N . VAL A 1 497 ? -14.107 -25.950 -21.866 1.00 32.47 497 VAL A N 1
ATOM 3843 C CA . VAL A 1 497 ? -14.515 -27.254 -22.402 1.00 32.47 497 VAL A CA 1
ATOM 3844 C C . VAL A 1 497 ? -15.998 -27.443 -22.075 1.00 32.47 497 VAL A C 1
ATOM 3846 O O . VAL A 1 497 ? -16.348 -27.396 -20.895 1.00 32.47 497 VAL A O 1
ATOM 3849 N N . PRO A 1 498 ? -16.883 -27.651 -23.065 1.00 31.38 498 PRO A N 1
ATOM 3850 C CA . PRO A 1 498 ? -18.287 -27.911 -22.784 1.00 31.38 498 PRO A CA 1
ATOM 3851 C C . PRO A 1 498 ? -18.436 -29.294 -22.143 1.00 31.38 498 PRO A C 1
ATOM 3853 O O . PRO A 1 498 ? -17.985 -30.300 -22.692 1.00 31.38 498 PRO A O 1
ATOM 3856 N N . VAL A 1 499 ? -19.090 -29.347 -20.984 1.00 32.66 499 VAL A N 1
ATOM 3857 C CA . VAL A 1 499 ? -19.511 -30.602 -20.352 1.00 32.66 499 VAL A CA 1
ATOM 3858 C C . VAL A 1 499 ? -20.977 -30.824 -20.707 1.00 32.66 499 VAL A C 1
ATOM 3860 O O . VAL A 1 499 ? -21.839 -30.034 -20.329 1.00 32.66 499 VAL A O 1
ATOM 3863 N N . VAL A 1 500 ? -21.264 -31.889 -21.457 1.00 30.34 500 VAL A N 1
ATOM 3864 C CA . VAL A 1 500 ? -22.636 -32.289 -21.792 1.00 30.34 500 VAL A CA 1
ATOM 3865 C C . VAL A 1 500 ? -23.157 -33.197 -20.685 1.00 30.34 500 VAL A C 1
ATOM 3867 O O . VAL A 1 500 ? -22.612 -34.276 -20.460 1.00 30.34 500 VAL A O 1
ATOM 3870 N N . VAL A 1 501 ? -24.231 -32.782 -20.015 1.00 33.34 501 VAL A N 1
ATOM 3871 C CA . VAL A 1 501 ? -24.969 -33.627 -19.069 1.00 33.34 501 VAL A CA 1
ATOM 3872 C C . VAL A 1 501 ? -26.413 -33.701 -19.547 1.00 33.34 501 VAL A C 1
ATOM 3874 O O . VAL A 1 501 ? -27.111 -32.696 -19.572 1.00 33.34 501 VAL A O 1
ATOM 3877 N N . GLY A 1 502 ? -26.865 -34.891 -19.952 1.00 36.69 502 GLY A N 1
ATOM 3878 C CA . GLY A 1 502 ? -28.276 -35.127 -20.281 1.00 36.69 502 GLY A CA 1
ATOM 3879 C C . GLY A 1 502 ? -28.775 -34.529 -21.602 1.00 36.69 502 GLY A C 1
ATOM 3880 O O . GLY A 1 502 ? -29.970 -34.299 -21.734 1.00 36.69 502 GLY A O 1
ATOM 3881 N N . GLY A 1 503 ? -27.897 -34.298 -22.583 1.00 36.09 503 GLY A N 1
ATOM 3882 C CA . GLY A 1 503 ? -28.306 -33.924 -23.944 1.00 36.09 503 GLY A CA 1
ATOM 3883 C C . GLY A 1 503 ? -28.583 -32.437 -24.184 1.00 36.09 503 GLY A C 1
ATOM 3884 O O . GLY A 1 503 ? -28.867 -32.070 -25.319 1.00 36.09 503 GLY A O 1
ATOM 3885 N N . GLU A 1 504 ? -28.421 -31.570 -23.182 1.00 29.78 504 GLU A N 1
ATOM 3886 C CA . GLU A 1 504 ? -28.427 -30.116 -23.378 1.00 29.78 504 GLU A CA 1
ATOM 3887 C C . GLU A 1 504 ? -27.058 -29.513 -23.048 1.00 29.78 504 GLU A C 1
ATOM 3889 O O . GLU A 1 504 ? -26.423 -29.845 -22.044 1.00 29.78 504 GLU A O 1
ATOM 3894 N N . ALA A 1 505 ? -26.582 -28.632 -23.928 1.00 27.08 505 ALA A N 1
ATOM 3895 C CA . ALA A 1 505 ? -25.346 -27.895 -23.728 1.00 27.08 505 ALA A CA 1
ATOM 3896 C C . ALA A 1 505 ? -25.609 -26.700 -22.802 1.00 27.08 505 ALA A C 1
ATOM 3898 O O . ALA A 1 505 ? -26.365 -25.795 -23.150 1.00 27.08 505 ALA A O 1
ATOM 3899 N N . VAL A 1 506 ? -24.949 -26.673 -21.646 1.00 31.69 506 VAL A N 1
ATOM 3900 C CA . VAL A 1 506 ? -24.880 -25.484 -20.791 1.00 31.69 506 VAL A CA 1
ATOM 3901 C C . VAL A 1 506 ? -23.471 -24.917 -20.913 1.00 31.69 506 VAL A C 1
ATOM 3903 O O . VAL A 1 506 ? -22.492 -25.596 -20.608 1.00 31.69 506 VAL A O 1
ATOM 3906 N N . VAL A 1 507 ? -23.372 -23.677 -21.388 1.00 27.44 507 VAL A N 1
ATOM 3907 C CA . VAL A 1 507 ? -22.126 -22.904 -21.375 1.00 27.44 507 VAL A CA 1
ATOM 3908 C C . VAL A 1 507 ? -21.998 -22.280 -19.986 1.00 27.44 507 VAL A C 1
ATOM 3910 O O . VAL A 1 507 ? -22.911 -21.571 -19.562 1.00 27.44 507 VAL A O 1
ATOM 3913 N N . VAL A 1 508 ? -20.905 -22.578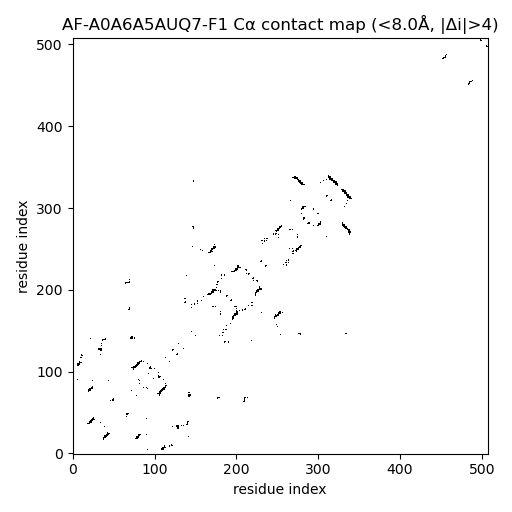 -19.278 1.00 34.91 508 VAL A N 1
ATOM 3914 C CA . VAL A 1 508 ? -20.517 -21.896 -18.030 1.00 34.91 508 VAL A CA 1
ATOM 3915 C C . VAL A 1 508 ? -19.470 -20.847 -18.348 1.00 34.91 508 VAL A C 1
ATOM 3917 O O . VAL A 1 508 ? -18.485 -21.215 -19.030 1.00 34.91 508 VAL A O 1
#

Solvent-accessible surface area (backbone atoms only — not comparable to full-atom values): 33127 Å² total; per-residue (Å²): 130,85,82,78,76,73,47,79,50,54,70,67,58,48,62,74,66,71,53,38,32,41,32,33,44,39,78,91,67,52,88,69,50,70,49,44,64,47,49,39,79,54,32,43,75,71,52,66,71,66,66,80,88,67,94,72,85,73,92,81,68,95,77,80,85,58,59,81,73,67,67,48,51,53,85,44,67,29,32,40,36,28,45,70,92,50,35,66,66,58,49,43,69,44,55,38,41,83,85,35,78,90,48,77,42,42,39,67,68,34,35,29,63,62,46,83,63,46,55,56,50,34,52,76,69,68,33,53,44,51,103,79,56,76,72,59,74,61,65,44,71,55,50,80,61,59,72,54,53,71,61,46,49,62,55,52,52,53,52,53,75,74,43,74,88,59,67,31,32,38,37,25,46,47,32,66,56,29,59,51,60,48,50,51,53,34,54,41,38,62,73,67,51,72,54,46,35,38,35,34,29,29,57,53,68,77,38,44,62,32,31,51,54,46,27,48,80,64,75,38,38,92,40,46,46,74,43,80,40,58,75,82,44,55,68,61,51,50,50,56,46,60,74,33,46,90,32,44,44,36,44,31,31,54,77,57,87,54,71,71,49,53,53,49,50,65,73,58,51,33,69,68,15,32,43,36,41,32,33,48,25,50,51,93,82,69,54,77,89,84,57,81,72,70,75,48,71,90,68,40,41,55,74,60,47,66,59,65,77,38,55,90,57,31,48,78,79,41,82,47,75,48,60,41,93,87,79,58,47,42,27,37,32,36,29,31,32,28,45,72,81,74,74,78,70,75,74,84,77,77,85,91,86,82,80,90,78,90,82,84,87,84,90,84,89,82,87,82,82,90,80,92,86,80,90,84,84,85,89,82,82,88,81,89,80,82,86,82,82,86,80,90,79,90,77,81,88,89,79,88,79,86,86,82,90,87,69,70,74,63,55,61,60,59,63,64,67,73,72,78,82,83,84,96,80,91,78,85,90,79,87,79,87,81,90,83,84,87,68,92,82,84,75,88,83,82,92,74,96,77,77,70,77,67,83,74,88,85,83,83,87,90,83,82,88,74,86,88,84,84,80,83,91,82,86,84,86,90,79,92,76,75,80,64,82,72,84,84,73,92,86,77,90,88,76,92,75,84,62,74,65,92,88,48,84,58,90,129

Nearest PDB structures (foldseek):
  7cvu-assembly1_A  TM=6.450E-01  e=1.399E-06  Niastella koreensis GR20-10
  7cvx-assembly1_B  TM=7.274E-01  e=7.965E-06  Niastella koreensis GR20-10
  7cvu-assembly2_B  TM=6.771E-01  e=5.557E-06  Niastella koreensis GR20-10
  3dul-assembly1_A  TM=6.131E-01  e=6.266E-06  Bacillus cereus ATCC 10987
  6l8u-assembly2_B  TM=6.192E-01  e=9.317E-05  Homo sapiens